Protein AF-E6RFH8-F1 (afdb_monomer)

Nearest PDB structures (foldseek):
  2ev0-assembly1_B  TM=2.577E-01  e=4.895E+00  Bacillus subtilis

Solvent-accessible surface area (backbone atoms only — not comparable to full-atom values): 25831 Å² total; per-residue (Å²): 107,70,68,60,54,53,52,48,50,50,58,70,45,50,60,60,48,59,36,64,75,34,71,70,50,26,72,50,30,43,78,55,50,67,61,42,53,61,53,52,52,52,47,51,52,51,47,58,55,35,62,78,73,41,59,72,71,59,35,52,50,53,52,52,50,48,49,50,53,54,48,52,60,57,67,41,35,44,102,75,54,42,75,59,79,76,85,80,82,84,78,90,82,88,81,90,85,83,87,85,91,84,84,89,87,88,85,90,82,88,87,77,92,77,85,94,62,81,84,75,60,94,79,62,68,77,49,86,72,50,86,68,58,63,64,53,41,48,73,60,68,46,45,71,41,15,46,40,18,46,32,56,50,38,59,72,45,55,60,68,59,28,54,52,53,49,54,53,58,55,68,52,78,54,68,66,57,50,55,53,46,28,56,55,21,26,51,52,19,42,75,74,72,42,67,89,64,80,90,77,80,89,86,86,85,84,80,94,67,87,78,80,68,67,63,59,68,69,60,49,52,52,48,51,54,52,39,59,74,69,65,55,57,70,73,59,52,52,55,53,50,49,42,46,72,57,40,89,44,74,70,41,45,54,50,38,50,53,54,35,52,77,69,72,42,88,58,95,90,63,82,82,90,79,84,81,84,88,75,79,78,65,47,73,68,37,68,68,87,77,82,35,29,9,52,23,61,69,51,73,66,53,50,50,48,46,51,51,23,35,56,76,69,67,54,56,67,70,57,51,53,51,47,57,62,57,55,74,42,44,32,24,64,66,52,38,66,73,47,48,50,56,49,25,60,77,33,77,37,86,79,73,78,87,69,64,43,27,40,70,70,61,46,60,43,72,60,54,60,65,42,36,64,51,34,18,68,50,47,73,47,54,72,60,55,28,47,49,50,53,55,57,26,39,59,37,98,41,70,63,59,16,49,52,49,52,50,42,29,58,74,75,24,64,53,73,71,56,50,55,56,48,57,74,70,43,78,82,85,122

Secondary structure (DSSP, 8-state):
-HHHHHHHHHHHHHHHHHHHH-HHHHHHHHHHHHHHHHHHHHHHHHHHHHHHHS-HHHHHHHHHHHHHHHHHHHHTB-TTSSB--------------------------PPP---------TTPPPPSSSS-HHHHHHHHT--HHHHHHHHHHHTTS-HHHHHHHHHHHHT---HHHHHHHHHHHHHHHHHTT--SS-SS----------------HHHHHHHHHHHHHTT--HHHHHHHHHHHH---SHHHHHHHHHHHHHTT---TT-----S--------TT-B-SSS-BS-B---HHHHHHHHHHHHHTT--HHHHHHHHHHHTS-B-HHHIIIIIHHHHHHTT----S-----TTTT--HHHHHHHHHHHHHHHT--HHHHHHHHHHHHTSSSHHHHHHHHHHHHHH---HHHHHHHHHHS----

Structure (mmCIF, N/CA/C/O backbone):
data_AF-E6RFH8-F1
#
_entry.id   AF-E6RFH8-F1
#
loop_
_atom_site.group_PDB
_atom_site.id
_atom_site.type_symbol
_atom_site.label_atom_id
_atom_site.label_alt_id
_atom_site.label_comp_id
_atom_site.label_asym_id
_atom_site.label_entity_id
_atom_site.label_seq_id
_atom_site.pdbx_PDB_ins_code
_atom_site.Cartn_x
_atom_site.Cartn_y
_atom_site.Cartn_z
_atom_site.occupancy
_atom_site.B_iso_or_equiv
_atom_site.auth_seq_id
_atom_site.auth_comp_id
_atom_site.auth_asym_id
_atom_site.auth_atom_id
_atom_site.pdbx_PDB_model_num
ATOM 1 N N . MET A 1 1 ? 27.970 20.946 -37.707 1.00 59.06 1 MET A N 1
ATOM 2 C CA . MET A 1 1 ? 27.047 22.098 -37.608 1.00 59.06 1 MET A CA 1
ATOM 3 C C . MET A 1 1 ? 25.709 21.822 -38.274 1.00 59.06 1 MET A C 1
ATOM 5 O O . MET A 1 1 ? 24.703 21.858 -37.583 1.00 59.06 1 MET A O 1
ATOM 9 N N . GLU A 1 2 ? 25.688 21.502 -39.570 1.00 66.44 2 GLU A N 1
ATOM 10 C CA . GLU A 1 2 ? 24.451 21.332 -40.358 1.00 66.44 2 GLU A CA 1
ATOM 11 C C . GLU A 1 2 ? 23.506 20.257 -39.794 1.00 66.44 2 GLU A C 1
ATOM 13 O O . GLU A 1 2 ? 22.308 20.488 -39.659 1.00 66.44 2 GLU A O 1
ATOM 18 N N . ILE A 1 3 ? 24.047 19.113 -39.359 1.00 75.00 3 ILE A N 1
ATOM 19 C CA . ILE A 1 3 ? 23.256 18.024 -38.759 1.00 75.00 3 ILE A CA 1
ATOM 20 C C . ILE A 1 3 ? 22.611 18.464 -37.434 1.00 75.00 3 ILE A C 1
ATOM 22 O O . ILE A 1 3 ? 21.444 18.171 -37.186 1.00 75.00 3 ILE A O 1
ATOM 26 N N . SER A 1 4 ? 23.342 19.201 -36.593 1.00 70.38 4 SER A N 1
ATOM 27 C CA . SER A 1 4 ? 22.833 19.700 -35.309 1.00 70.38 4 SER A CA 1
ATOM 28 C C . SER A 1 4 ? 21.719 20.731 -35.500 1.00 70.38 4 SER A C 1
ATOM 30 O O . SER A 1 4 ? 20.743 20.706 -34.758 1.00 70.38 4 SER A O 1
ATOM 32 N N . MET A 1 5 ? 21.840 21.585 -36.521 1.00 73.88 5 MET A N 1
ATOM 33 C CA . MET A 1 5 ? 20.818 22.561 -36.913 1.00 73.88 5 MET A CA 1
ATOM 34 C C . MET A 1 5 ? 19.525 21.863 -37.353 1.00 73.88 5 MET A C 1
ATOM 36 O O . MET A 1 5 ? 18.441 22.183 -36.870 1.00 73.88 5 MET A O 1
ATOM 40 N N . ILE A 1 6 ? 19.639 20.851 -38.218 1.00 80.00 6 ILE A N 1
ATOM 41 C CA . ILE A 1 6 ? 18.483 20.087 -38.706 1.00 80.00 6 ILE A CA 1
ATOM 42 C C . ILE A 1 6 ? 17.813 19.325 -37.557 1.00 80.00 6 ILE A C 1
ATOM 44 O O . ILE A 1 6 ? 16.592 19.367 -37.426 1.00 80.00 6 ILE A O 1
ATOM 48 N N . LEU A 1 7 ? 18.587 18.667 -36.689 1.00 79.62 7 LEU A N 1
ATOM 49 C CA . LEU A 1 7 ? 18.043 17.925 -35.547 1.00 79.62 7 LEU A CA 1
ATOM 50 C C . LEU A 1 7 ? 17.334 18.840 -34.540 1.00 79.62 7 LEU A C 1
ATOM 52 O O . LEU A 1 7 ? 16.242 18.504 -34.081 1.00 79.62 7 LEU A O 1
ATOM 56 N N . ALA A 1 8 ? 17.926 19.993 -34.222 1.00 79.25 8 ALA A N 1
ATOM 57 C CA . ALA A 1 8 ? 17.328 20.979 -33.327 1.00 79.25 8 ALA A CA 1
ATOM 58 C C . ALA A 1 8 ? 16.027 21.548 -33.908 1.00 79.25 8 ALA A C 1
ATOM 60 O O . ALA A 1 8 ? 15.010 21.591 -33.218 1.00 79.25 8 ALA A O 1
ATOM 61 N N . LEU A 1 9 ? 16.027 21.894 -35.199 1.00 82.06 9 LEU A N 1
ATOM 62 C CA . LEU A 1 9 ? 14.837 22.384 -35.885 1.00 82.06 9 LEU A CA 1
ATOM 63 C C . LEU A 1 9 ? 13.723 21.334 -35.902 1.00 82.06 9 LEU A C 1
ATOM 65 O O . LEU A 1 9 ? 12.584 21.663 -35.589 1.00 82.06 9 LEU A O 1
ATOM 69 N N . VAL A 1 10 ? 14.038 20.074 -36.222 1.00 85.75 10 VAL A N 1
ATOM 70 C CA . VAL A 1 10 ? 13.059 18.974 -36.207 1.00 85.75 10 VAL A CA 1
ATOM 71 C C . VAL A 1 10 ? 12.468 18.792 -34.810 1.00 85.75 10 VAL A C 1
ATOM 73 O O . VAL A 1 10 ? 11.257 18.622 -34.685 1.00 85.75 10 VAL A O 1
ATOM 76 N N . PHE A 1 11 ? 13.286 18.871 -33.761 1.00 84.25 11 PHE A N 1
ATOM 77 C CA . PHE A 1 11 ? 12.816 18.761 -32.382 1.00 84.25 11 PHE A CA 1
ATOM 78 C C . PHE A 1 11 ? 11.888 19.922 -31.988 1.00 84.25 11 PHE A C 1
ATOM 80 O O . PHE A 1 11 ? 10.798 19.688 -31.460 1.00 84.25 11 PHE A O 1
ATOM 87 N N . ASP A 1 12 ? 12.276 21.157 -32.317 1.00 85.75 12 ASP A N 1
ATOM 88 C CA . ASP A 1 12 ? 11.492 22.365 -32.041 1.00 85.75 12 ASP A CA 1
ATOM 89 C C . ASP A 1 12 ? 10.179 22.417 -32.861 1.00 85.75 12 ASP A C 1
ATOM 91 O O . ASP A 1 12 ? 9.194 23.008 -32.417 1.00 85.75 12 ASP A O 1
ATOM 95 N N . LEU A 1 13 ? 10.124 21.773 -34.038 1.00 85.25 13 LEU A N 1
ATOM 96 C CA . LEU A 1 13 ? 8.927 21.709 -34.893 1.00 85.25 13 LEU A CA 1
ATOM 97 C C . LEU A 1 13 ? 7.985 20.546 -34.552 1.00 85.25 13 LEU A C 1
ATOM 99 O O . LEU A 1 13 ? 6.765 20.683 -34.671 1.00 85.25 13 LEU A O 1
ATOM 103 N N . ALA A 1 14 ? 8.530 19.386 -34.176 1.00 84.94 14 ALA A N 1
ATOM 104 C CA . ALA A 1 14 ? 7.759 18.149 -34.045 1.00 84.94 14 ALA A CA 1
ATOM 105 C C . ALA A 1 14 ? 6.663 18.268 -32.982 1.00 84.94 14 ALA A C 1
ATOM 107 O O . ALA A 1 14 ? 5.520 17.869 -33.206 1.00 84.94 14 ALA A O 1
ATOM 108 N N . ILE A 1 15 ? 7.003 18.864 -31.842 1.00 79.62 15 ILE A N 1
ATOM 109 C CA . ILE A 1 15 ? 6.099 19.025 -30.708 1.00 79.62 15 ILE A CA 1
ATOM 110 C C . ILE A 1 15 ? 4.898 19.930 -31.061 1.00 79.62 15 ILE A C 1
ATOM 112 O O . ILE A 1 15 ? 3.762 19.469 -30.952 1.00 79.62 15 ILE A O 1
ATOM 116 N N . PRO A 1 16 ? 5.064 21.180 -31.535 1.00 79.62 16 PRO A N 1
ATOM 117 C CA . PRO A 1 16 ? 3.921 22.025 -31.887 1.00 79.62 16 PRO A CA 1
ATOM 118 C C . PRO A 1 16 ? 3.113 21.490 -33.080 1.00 79.62 16 PRO A C 1
ATOM 120 O O . PRO A 1 16 ? 1.892 21.658 -33.095 1.00 79.62 16 PRO A O 1
ATOM 123 N N . LEU A 1 17 ? 3.740 20.807 -34.048 1.00 81.75 17 LEU A N 1
ATOM 124 C CA . LEU A 1 17 ? 3.026 20.206 -35.183 1.00 81.75 17 LEU A CA 1
ATOM 125 C C . LEU A 1 17 ? 2.101 19.059 -34.765 1.00 81.75 17 LEU A C 1
ATOM 127 O O . LEU A 1 17 ? 0.967 18.996 -35.242 1.00 81.75 17 LEU A O 1
ATOM 131 N N . GLN A 1 18 ? 2.531 18.202 -33.832 1.00 83.31 18 GLN A N 1
ATOM 132 C CA . GLN A 1 18 ? 1.675 17.151 -33.265 1.00 83.31 18 GLN A CA 1
ATOM 133 C C . GLN A 1 18 ? 0.406 17.736 -32.629 1.00 83.31 18 GLN A C 1
ATOM 135 O O . GLN A 1 18 ? -0.680 17.180 -32.776 1.00 83.31 18 GLN A O 1
ATOM 140 N N . TYR A 1 19 ? 0.525 18.893 -31.975 1.00 78.94 19 TYR A N 1
ATOM 141 C CA . TYR A 1 19 ? -0.594 19.570 -31.317 1.00 78.94 19 TYR A CA 1
ATOM 142 C C . TYR A 1 19 ? -1.457 20.393 -32.279 1.00 78.94 19 TYR A C 1
ATOM 144 O O . TYR A 1 19 ? -2.613 20.661 -31.963 1.00 78.94 19 TYR A O 1
ATOM 152 N N . HIS A 1 20 ? -0.931 20.794 -33.440 1.00 78.44 20 HIS A N 1
ATOM 153 C CA . HIS A 1 20 ? -1.712 21.478 -34.472 1.00 78.44 20 HIS A CA 1
ATOM 154 C C . HIS A 1 20 ? -2.588 20.513 -35.282 1.00 78.44 20 HIS A C 1
ATOM 156 O O . HIS A 1 20 ? -3.671 20.902 -35.718 1.00 78.44 20 HIS A O 1
ATOM 162 N N . ASN A 1 21 ? -2.128 19.273 -35.478 1.00 82.06 21 ASN A N 1
ATOM 163 C CA . ASN A 1 21 ? -2.821 18.265 -36.285 1.00 82.06 21 ASN A CA 1
ATOM 164 C C . ASN A 1 21 ? -4.024 17.618 -35.564 1.00 82.06 21 ASN A C 1
ATOM 166 O O . ASN A 1 21 ? -4.922 17.087 -36.208 1.00 82.06 21 ASN A O 1
ATOM 170 N N . ASP A 1 22 ? -4.069 17.678 -34.231 1.00 80.69 22 ASP A N 1
ATOM 171 C CA . ASP A 1 22 ? -5.184 17.175 -33.421 1.00 80.69 22 ASP A CA 1
ATOM 172 C C . ASP A 1 22 ? -6.113 18.335 -33.005 1.00 80.69 22 ASP A C 1
ATOM 174 O O . ASP A 1 22 ? -5.733 19.194 -32.206 1.00 80.69 22 ASP A O 1
ATOM 178 N N . GLU A 1 23 ? -7.352 18.362 -33.516 1.00 76.44 23 GLU A N 1
ATOM 179 C CA . GLU A 1 23 ? -8.345 19.413 -33.221 1.00 76.44 23 GLU A CA 1
ATOM 180 C C . GLU A 1 23 ? -8.639 19.587 -31.723 1.00 76.44 23 GLU A C 1
ATOM 182 O O . GLU A 1 23 ? -8.906 20.705 -31.259 1.00 76.44 23 GLU A O 1
ATOM 187 N N . TYR A 1 24 ? -8.595 18.502 -30.948 1.00 77.88 24 TYR A N 1
ATOM 188 C CA . TYR A 1 24 ? -8.834 18.540 -29.510 1.00 77.88 24 TYR A CA 1
ATOM 189 C C . TYR A 1 24 ? -7.650 19.180 -28.775 1.00 77.88 24 TYR A C 1
ATOM 191 O O . TYR A 1 24 ? -7.844 20.047 -27.913 1.00 77.88 24 TYR A O 1
ATOM 199 N N . LEU A 1 25 ? -6.419 18.802 -29.133 1.00 73.56 25 LEU A N 1
ATOM 200 C CA . LEU A 1 25 ? -5.203 19.359 -28.533 1.00 73.56 25 LEU A CA 1
ATOM 201 C C . LEU A 1 25 ? -4.948 20.803 -28.967 1.00 73.56 25 LEU A C 1
ATOM 203 O O . LEU A 1 25 ? -4.563 21.615 -28.117 1.00 73.56 25 LEU A O 1
ATOM 207 N N . LYS A 1 26 ? -5.251 21.134 -30.227 1.00 77.56 26 LYS A N 1
ATOM 208 C CA . LYS A 1 26 ? -5.187 22.485 -30.790 1.00 77.56 26 LYS A CA 1
ATOM 209 C C . LYS A 1 26 ? -6.070 23.443 -30.005 1.00 77.56 26 LYS A C 1
ATOM 211 O O . LYS A 1 26 ? -5.562 24.412 -29.457 1.00 77.56 26 LYS A O 1
ATOM 216 N N . ARG A 1 27 ? -7.359 23.123 -29.811 1.00 77.19 27 ARG A N 1
ATOM 217 C CA . ARG A 1 27 ? -8.275 23.962 -29.004 1.00 77.19 27 ARG A CA 1
ATOM 218 C C . ARG A 1 27 ? -7.806 24.143 -27.561 1.00 77.19 27 ARG A C 1
ATOM 220 O O . ARG A 1 27 ? -8.054 25.177 -26.946 1.00 77.19 27 ARG A O 1
ATOM 227 N N . LYS A 1 28 ? -7.143 23.134 -26.997 1.00 80.19 28 LYS A N 1
ATOM 228 C CA . LYS A 1 28 ? -6.666 23.145 -25.610 1.00 80.19 28 LYS A CA 1
ATOM 229 C C . LYS A 1 28 ? -5.372 23.947 -25.424 1.00 80.19 28 LYS A C 1
ATOM 231 O O . LYS A 1 28 ? -5.176 24.538 -24.363 1.00 80.19 28 LYS A O 1
ATOM 236 N N . HIS A 1 29 ? -4.517 23.990 -26.445 1.00 81.44 29 HIS A N 1
ATOM 237 C CA . HIS A 1 29 ? -3.210 24.658 -26.430 1.00 81.44 29 HIS A CA 1
ATOM 238 C C . HIS A 1 29 ? -3.132 25.854 -27.388 1.00 81.44 29 HIS A C 1
ATOM 240 O O . HIS A 1 29 ? -2.040 26.348 -27.642 1.00 81.44 29 HIS A O 1
ATOM 246 N N . ASP A 1 30 ? -4.265 26.368 -27.865 1.00 81.19 30 ASP A N 1
ATOM 247 C CA . ASP A 1 30 ? -4.344 27.391 -28.917 1.00 81.19 30 ASP A CA 1
ATOM 248 C C . ASP A 1 30 ? -3.533 28.646 -28.563 1.00 81.19 30 ASP A C 1
ATOM 250 O O . ASP A 1 30 ? -2.567 29.004 -29.230 1.00 81.19 30 ASP A O 1
ATOM 254 N N . LYS A 1 31 ? -3.783 29.195 -27.367 1.00 79.19 31 LYS A N 1
ATOM 255 C CA . LYS A 1 31 ? -3.018 30.326 -26.812 1.00 79.19 31 LYS A CA 1
ATOM 256 C C . LYS A 1 31 ? -1.537 30.016 -26.592 1.00 79.19 31 LYS A C 1
ATOM 258 O O . LYS A 1 31 ? -0.726 30.930 -26.461 1.00 79.19 31 LYS A O 1
ATOM 263 N N . HIS A 1 32 ? -1.173 28.747 -26.424 1.00 81.38 32 HIS A N 1
ATOM 264 C CA . HIS A 1 32 ? 0.224 28.358 -26.262 1.00 81.38 32 HIS A CA 1
ATOM 265 C C . HIS A 1 32 ? 0.935 28.315 -27.612 1.00 81.38 32 HIS A C 1
ATOM 267 O O . HIS A 1 32 ? 2.019 28.880 -27.724 1.00 81.38 32 HIS A O 1
ATOM 273 N N . LEU A 1 33 ? 0.286 27.730 -28.621 1.00 83.38 33 LEU A N 1
ATOM 274 C CA . LEU A 1 33 ? 0.755 27.680 -30.001 1.00 83.38 33 LEU A CA 1
ATOM 275 C C . LEU A 1 33 ? 0.900 29.092 -30.585 1.00 83.38 33 LEU A C 1
ATOM 277 O O . LEU A 1 33 ? 1.965 29.410 -31.109 1.00 83.38 33 LEU A O 1
ATOM 281 N N . GLU A 1 34 ? -0.090 29.971 -30.398 1.00 85.19 34 GLU A N 1
ATOM 282 C CA . GLU A 1 34 ? -0.034 31.382 -30.831 1.00 85.19 34 GLU A CA 1
ATOM 283 C C . GLU A 1 34 ? 1.191 32.129 -30.285 1.00 85.19 34 GLU A C 1
ATOM 285 O O . GLU A 1 34 ? 1.788 32.945 -30.979 1.00 85.19 34 GLU A O 1
ATOM 290 N N . ASN A 1 35 ? 1.604 31.831 -29.050 1.00 85.00 35 ASN A N 1
ATOM 291 C CA . ASN A 1 35 ? 2.773 32.457 -28.428 1.00 85.00 35 ASN A CA 1
ATOM 292 C C . ASN A 1 35 ? 4.097 31.755 -28.762 1.00 85.00 35 ASN A C 1
ATOM 294 O O . ASN A 1 35 ? 5.164 32.338 -28.559 1.00 85.00 35 ASN A O 1
ATOM 298 N N . TYR A 1 36 ? 4.044 30.496 -29.196 1.00 86.88 36 TYR A N 1
ATOM 299 C CA . TYR A 1 36 ? 5.218 29.681 -29.490 1.00 86.88 36 TYR A CA 1
ATOM 300 C C . TYR A 1 36 ? 5.747 29.956 -30.902 1.00 86.88 36 TYR A C 1
ATOM 302 O O . TYR A 1 36 ? 6.944 30.191 -31.061 1.00 86.88 36 TYR A O 1
ATOM 310 N N . TRP A 1 37 ? 4.865 30.020 -31.908 1.00 86.19 37 TRP A N 1
ATOM 311 C CA . TRP A 1 37 ? 5.253 30.230 -33.309 1.00 86.19 37 TRP A CA 1
ATOM 312 C C . TRP A 1 37 ? 6.104 31.487 -33.543 1.00 86.19 37 TRP A C 1
ATOM 314 O O . TRP A 1 37 ? 7.167 31.360 -34.153 1.00 86.19 37 TRP A O 1
ATOM 324 N N . PRO A 1 38 ? 5.745 32.676 -33.016 1.00 89.38 38 PRO A N 1
ATOM 325 C CA . PRO A 1 38 ? 6.561 33.871 -33.214 1.00 89.38 38 PRO A CA 1
ATOM 326 C C . PRO A 1 38 ? 7.962 33.734 -32.608 1.00 89.38 38 PRO A C 1
ATOM 328 O O . PRO A 1 38 ? 8.935 34.220 -33.174 1.00 89.38 38 PRO A O 1
ATOM 331 N N . LYS A 1 39 ? 8.091 33.042 -31.470 1.00 88.38 39 LYS A N 1
ATOM 332 C CA . LYS A 1 39 ? 9.378 32.856 -30.783 1.00 88.38 39 LYS A CA 1
ATOM 333 C C . LYS A 1 39 ? 10.269 31.849 -31.490 1.00 88.38 39 LYS A C 1
ATOM 335 O O . LYS A 1 39 ? 11.475 32.063 -31.558 1.00 88.38 39 LYS A O 1
ATOM 340 N N . LEU A 1 40 ? 9.676 30.790 -32.037 1.00 89.06 40 LEU A N 1
ATOM 341 C CA . LEU A 1 40 ? 10.381 29.846 -32.892 1.00 89.06 40 LEU A CA 1
ATOM 342 C C . LEU A 1 40 ? 10.933 30.554 -34.136 1.00 89.06 40 LEU A C 1
ATOM 344 O O . LEU A 1 40 ? 12.125 30.450 -34.403 1.00 89.06 40 LEU A O 1
ATOM 348 N N . VAL A 1 41 ? 10.096 31.325 -34.842 1.00 89.88 41 VAL A N 1
ATOM 349 C CA . VAL A 1 41 ? 10.502 32.072 -36.046 1.00 89.88 41 VAL A CA 1
ATOM 350 C C . VAL A 1 41 ? 11.609 33.076 -35.725 1.00 89.88 41 VAL A C 1
ATOM 352 O O . VAL A 1 41 ? 12.636 33.082 -36.399 1.00 89.88 41 VAL A O 1
ATOM 355 N N . MET A 1 42 ? 11.456 33.868 -34.659 1.00 90.62 42 MET A N 1
ATOM 356 C CA . MET A 1 42 ? 12.503 34.796 -34.216 1.00 90.62 42 MET A CA 1
ATOM 357 C C . MET A 1 42 ? 13.802 34.069 -33.848 1.00 90.62 42 MET A C 1
ATOM 359 O O . MET A 1 42 ? 14.881 34.524 -34.216 1.00 90.62 42 MET A O 1
ATOM 363 N N . GLY A 1 43 ? 13.714 32.918 -33.175 1.00 87.81 43 GLY A N 1
ATOM 364 C CA . GLY A 1 43 ? 14.872 32.080 -32.866 1.00 87.81 43 GLY A CA 1
ATOM 365 C C . GLY A 1 43 ? 15.578 31.558 -34.120 1.00 87.81 43 GLY A C 1
ATOM 366 O O . GLY A 1 43 ? 16.801 31.594 -34.175 1.00 87.81 43 GLY A O 1
ATOM 367 N N . CYS A 1 44 ? 14.828 31.132 -35.141 1.00 88.44 44 CYS A N 1
ATOM 368 C CA . CYS A 1 44 ? 15.385 30.704 -36.429 1.00 88.44 44 CYS A CA 1
ATOM 369 C C . CYS A 1 44 ? 16.048 31.858 -37.197 1.00 88.44 44 CYS A C 1
ATOM 371 O O . CYS A 1 44 ? 17.069 31.648 -37.843 1.00 88.44 44 CYS A O 1
ATOM 373 N N . LEU A 1 45 ? 15.508 33.079 -37.121 1.00 90.50 45 LEU A N 1
ATOM 374 C CA . LEU A 1 45 ? 16.135 34.255 -37.736 1.00 90.50 45 LEU A CA 1
ATOM 375 C C . LEU A 1 45 ? 17.463 34.604 -37.056 1.00 90.50 45 LEU A C 1
ATOM 377 O O . LEU A 1 45 ? 18.457 34.842 -37.738 1.00 90.50 45 LEU A O 1
ATOM 381 N N . ILE A 1 46 ? 17.495 34.589 -35.719 1.00 88.81 46 ILE A N 1
ATOM 382 C CA . ILE A 1 46 ? 18.725 34.809 -34.943 1.00 88.81 46 ILE A CA 1
ATOM 383 C C . ILE A 1 46 ? 19.761 33.733 -35.274 1.00 88.81 46 ILE A C 1
ATOM 385 O O . ILE A 1 46 ? 20.928 34.051 -35.466 1.00 88.81 46 ILE A O 1
ATOM 389 N N . GLU A 1 47 ? 19.335 32.476 -35.380 1.00 87.12 47 GLU A N 1
ATOM 390 C CA . GLU A 1 47 ? 20.184 31.354 -35.781 1.00 87.12 47 GLU A CA 1
ATOM 391 C C . GLU A 1 47 ? 20.743 31.537 -37.199 1.00 87.12 47 GLU A C 1
ATOM 393 O O . GLU A 1 47 ? 21.946 31.393 -37.397 1.00 87.12 47 GLU A O 1
ATOM 398 N N . GLY A 1 48 ? 19.913 31.947 -38.162 1.00 87.12 48 GLY A N 1
ATOM 399 C CA . GLY A 1 48 ? 20.352 32.236 -39.528 1.00 87.12 48 GLY A CA 1
ATOM 400 C C . GLY A 1 48 ? 21.396 33.353 -39.595 1.00 87.12 48 GLY A C 1
ATOM 401 O O . GLY A 1 48 ? 22.392 33.216 -40.294 1.00 87.12 48 GLY A O 1
ATOM 402 N N . VAL A 1 49 ? 21.223 34.429 -38.822 1.00 90.38 49 VAL A N 1
ATOM 403 C CA . VAL A 1 49 ? 22.217 35.514 -38.726 1.00 90.38 49 VAL A CA 1
ATOM 404 C C . VAL A 1 49 ? 23.489 35.040 -38.009 1.00 90.38 49 VAL A C 1
ATOM 406 O O . VAL A 1 49 ? 24.600 35.330 -38.451 1.00 90.38 49 VAL A O 1
ATOM 409 N N . ALA A 1 50 ? 23.346 34.271 -36.928 1.00 87.56 50 ALA A N 1
ATOM 410 C CA . ALA A 1 50 ? 24.458 33.729 -36.152 1.00 87.56 50 ALA A CA 1
ATOM 411 C C . ALA A 1 50 ? 25.315 32.734 -36.948 1.00 87.56 50 ALA A C 1
ATOM 413 O O . ALA A 1 50 ? 26.522 32.675 -36.729 1.00 87.56 50 ALA A O 1
ATOM 414 N N . PHE A 1 51 ? 24.719 31.992 -37.885 1.00 87.50 51 PHE A N 1
ATOM 415 C CA . PHE A 1 51 ? 25.427 31.056 -38.759 1.00 87.50 51 PHE A CA 1
ATOM 416 C C . PHE A 1 51 ? 26.522 31.738 -39.592 1.00 87.50 51 PHE A C 1
ATOM 418 O O . PHE A 1 51 ? 27.591 31.168 -39.781 1.00 87.50 51 PHE A O 1
ATOM 425 N N . PHE A 1 52 ? 26.284 32.973 -40.049 1.00 88.81 52 PHE A N 1
ATOM 426 C CA . PHE A 1 52 ? 27.259 33.726 -40.846 1.00 88.81 52 PHE A CA 1
ATOM 427 C C . PHE A 1 52 ? 28.273 34.508 -40.004 1.00 88.81 52 PHE A C 1
ATOM 429 O O . PHE A 1 52 ? 29.344 34.844 -40.503 1.00 88.81 52 PHE A O 1
ATOM 436 N N . LEU A 1 53 ? 27.939 34.831 -38.750 1.00 89.44 53 LEU A N 1
ATOM 437 C CA . LEU A 1 53 ? 28.732 35.740 -37.916 1.00 89.44 53 LEU A CA 1
ATOM 438 C C . LEU A 1 53 ? 29.576 35.038 -36.845 1.00 89.44 53 LEU A C 1
ATOM 440 O O . LEU A 1 53 ? 30.513 35.645 -36.328 1.00 89.44 53 LEU A O 1
ATOM 444 N N . LEU A 1 54 ? 29.245 33.799 -36.466 1.00 89.62 54 LEU A N 1
ATOM 445 C CA . LEU A 1 54 ? 29.862 33.119 -35.325 1.00 89.62 54 LEU A CA 1
ATOM 446 C C . LEU A 1 54 ? 30.725 31.926 -35.741 1.00 89.62 54 LEU A C 1
ATOM 448 O O . LEU A 1 54 ? 30.438 31.215 -36.700 1.00 89.62 54 LEU A O 1
ATOM 452 N N . HIS A 1 55 ? 31.762 31.661 -34.942 1.00 88.62 55 HIS A N 1
ATOM 453 C CA . HIS A 1 55 ? 32.561 30.443 -35.057 1.00 88.62 55 HIS A CA 1
ATOM 454 C C . HIS A 1 55 ? 31.685 29.192 -34.818 1.00 88.62 55 HIS A C 1
ATOM 456 O O . HIS A 1 55 ? 30.790 29.242 -33.965 1.00 88.62 55 HIS A O 1
ATOM 462 N N . PRO A 1 56 ? 31.954 28.056 -35.489 1.00 81.50 56 PRO A N 1
ATOM 463 C CA . PRO A 1 56 ? 31.123 26.852 -35.429 1.00 81.50 56 PRO A CA 1
ATOM 464 C C . PRO A 1 56 ? 30.714 26.344 -34.038 1.00 81.50 56 PRO A C 1
ATOM 466 O O . PRO A 1 56 ? 29.585 25.881 -33.829 1.00 81.50 56 PRO A O 1
ATOM 469 N N . ASP A 1 57 ? 31.613 26.455 -33.064 1.00 80.31 57 ASP A N 1
ATOM 470 C CA . ASP A 1 57 ? 31.359 26.015 -31.688 1.00 80.31 57 ASP A CA 1
ATOM 471 C C . ASP A 1 57 ? 30.396 26.954 -30.953 1.00 80.31 57 ASP A C 1
ATOM 473 O O . ASP A 1 57 ? 29.507 26.513 -30.221 1.00 80.31 57 ASP A O 1
ATOM 477 N N . LEU A 1 58 ? 30.525 28.261 -31.197 1.00 83.38 58 LEU A N 1
ATOM 478 C CA . LEU A 1 58 ? 29.657 29.278 -30.611 1.00 83.38 58 LEU A CA 1
ATOM 479 C C . LEU A 1 58 ? 28.272 29.262 -31.269 1.00 83.38 58 LEU A C 1
ATOM 481 O O . LEU A 1 58 ? 27.265 29.416 -30.581 1.00 83.38 58 LEU A O 1
ATOM 485 N N . PHE A 1 59 ? 28.208 28.985 -32.573 1.00 84.62 59 PHE A N 1
ATOM 486 C CA . PHE A 1 59 ? 26.952 28.730 -33.274 1.00 84.62 59 PHE A CA 1
ATOM 487 C C . PHE A 1 59 ? 26.199 27.543 -32.659 1.00 84.62 59 PHE A C 1
ATOM 489 O O . PHE A 1 59 ? 25.024 27.662 -32.316 1.00 84.62 59 PHE A O 1
ATOM 496 N N . THR A 1 60 ? 26.885 26.422 -32.421 1.00 85.31 60 THR A N 1
ATOM 497 C CA . THR A 1 60 ? 26.272 25.236 -31.797 1.00 85.31 60 THR A CA 1
ATOM 498 C C . TH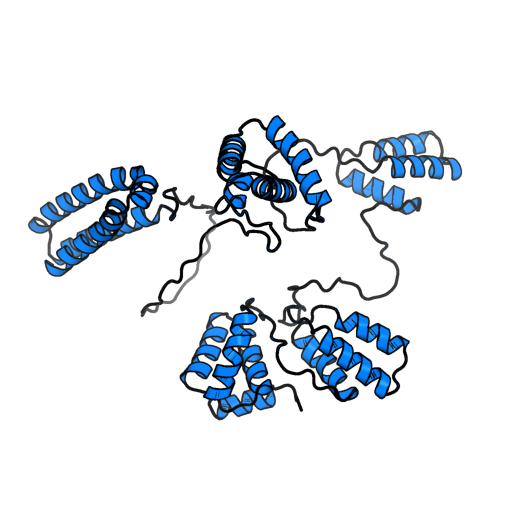R A 1 60 ? 25.707 25.553 -30.408 1.00 85.31 60 THR A C 1
ATOM 500 O O . THR A 1 60 ? 24.628 25.080 -30.052 1.00 85.31 60 THR A O 1
ATOM 503 N N . LEU A 1 61 ? 26.384 26.408 -29.634 1.00 85.44 61 LEU A N 1
ATOM 504 C CA . LEU A 1 61 ? 25.880 26.873 -28.342 1.00 85.44 61 LEU A CA 1
ATOM 505 C C . LEU A 1 61 ? 24.586 27.694 -28.482 1.00 85.44 61 LEU A C 1
ATOM 507 O O . LEU A 1 61 ? 23.658 27.498 -27.697 1.00 85.44 61 LEU A O 1
ATOM 511 N N . VAL A 1 62 ? 24.505 28.577 -29.482 1.00 86.25 62 VAL A N 1
ATOM 512 C CA . VAL A 1 62 ? 23.298 29.373 -29.771 1.00 86.25 62 VAL A CA 1
ATOM 513 C C . VAL A 1 62 ? 22.115 28.467 -30.122 1.00 86.25 62 VAL A C 1
ATOM 515 O O . VAL A 1 62 ? 21.028 28.654 -29.571 1.00 86.25 62 VAL A O 1
ATOM 518 N N . VAL A 1 63 ? 22.336 27.442 -30.953 1.00 86.56 63 VAL A N 1
ATOM 519 C CA . VAL A 1 63 ? 21.314 26.436 -31.295 1.00 86.56 63 VAL A CA 1
ATOM 520 C C . VAL A 1 63 ? 20.829 25.703 -30.039 1.00 86.56 63 VAL A C 1
ATOM 522 O O . VAL A 1 63 ? 19.630 25.664 -29.761 1.00 86.56 63 VAL A O 1
ATOM 525 N N . CYS A 1 64 ? 21.750 25.204 -29.209 1.00 87.19 64 CYS A N 1
ATOM 526 C CA . CYS A 1 64 ? 21.411 24.512 -27.961 1.00 87.19 64 CYS A CA 1
ATOM 527 C C . CYS A 1 64 ? 20.632 25.400 -26.978 1.00 87.19 64 CYS A C 1
ATOM 529 O O . CYS A 1 64 ? 19.695 24.933 -26.322 1.00 87.19 64 CYS A O 1
ATOM 531 N N . LEU A 1 65 ? 21.001 26.680 -26.865 1.00 87.94 65 LEU A N 1
ATOM 532 C CA . LEU A 1 65 ? 20.335 27.631 -25.979 1.00 87.94 65 LEU A CA 1
ATOM 533 C C . LEU A 1 65 ? 18.904 27.924 -26.449 1.00 87.94 65 LEU A C 1
ATOM 535 O O . LEU A 1 65 ? 17.981 27.906 -25.631 1.00 87.94 65 LEU A O 1
ATOM 539 N N . LYS A 1 66 ? 18.709 28.135 -27.757 1.00 89.38 66 LYS A N 1
ATOM 540 C CA . LYS A 1 66 ? 17.389 28.325 -28.377 1.00 89.38 66 LYS A CA 1
ATOM 541 C C . LYS A 1 66 ? 16.479 27.131 -28.094 1.00 89.38 66 LYS A C 1
ATOM 543 O O . LYS A 1 66 ? 15.404 27.314 -27.520 1.00 89.38 66 LYS A O 1
ATOM 548 N N . THR A 1 67 ? 16.921 25.920 -28.429 1.00 86.81 67 THR A N 1
ATOM 549 C CA . THR A 1 67 ? 16.134 24.693 -28.229 1.00 86.81 67 THR A CA 1
ATOM 550 C C . THR A 1 67 ? 15.819 24.469 -26.750 1.00 86.81 67 THR A C 1
ATOM 552 O O . THR A 1 67 ? 14.689 24.134 -26.393 1.00 86.81 67 THR A O 1
ATOM 555 N N . SER A 1 68 ? 16.765 24.751 -25.848 1.00 88.06 68 SER A N 1
ATOM 556 C CA . SER A 1 68 ? 16.527 24.670 -24.400 1.00 88.06 68 SER A CA 1
ATOM 557 C C . SER A 1 68 ? 15.470 25.672 -23.927 1.00 88.06 68 SER A C 1
ATOM 559 O O . SER A 1 68 ? 14.591 25.315 -23.142 1.00 88.06 68 SER A O 1
ATOM 561 N N . ALA A 1 69 ? 15.510 26.915 -24.415 1.00 87.81 69 ALA A N 1
ATOM 562 C CA . ALA A 1 69 ? 14.537 27.948 -24.064 1.00 87.81 69 ALA A CA 1
ATOM 563 C C . ALA A 1 69 ? 13.132 27.625 -24.597 1.00 87.81 69 ALA A C 1
ATOM 565 O O . ALA A 1 69 ? 12.146 27.779 -23.870 1.00 87.81 69 ALA A O 1
ATOM 566 N N . LEU A 1 70 ? 13.034 27.136 -25.836 1.00 86.19 70 LEU A N 1
ATOM 567 C CA . LEU A 1 70 ? 11.771 26.707 -26.437 1.00 86.19 70 LEU A CA 1
ATOM 568 C C . LEU A 1 70 ? 11.194 25.485 -25.715 1.00 86.19 70 LEU A C 1
ATOM 570 O O . LEU A 1 70 ? 10.005 25.472 -25.394 1.00 86.19 70 LEU A O 1
ATOM 574 N N . THR A 1 71 ? 12.039 24.517 -25.358 1.00 85.62 71 THR A N 1
ATOM 575 C CA . THR A 1 71 ? 11.645 23.345 -24.564 1.00 85.62 71 THR A CA 1
ATOM 576 C C . THR A 1 71 ? 11.165 23.753 -23.175 1.00 85.62 71 THR A C 1
ATOM 578 O O . THR A 1 71 ? 10.097 23.331 -22.740 1.00 85.62 71 THR A O 1
ATOM 581 N N . ALA A 1 72 ? 11.900 24.619 -22.475 1.00 85.38 72 ALA A N 1
ATOM 582 C CA . ALA A 1 72 ? 11.508 25.106 -21.154 1.00 85.38 72 ALA A CA 1
ATOM 583 C C . ALA A 1 72 ? 10.191 25.895 -21.204 1.00 85.38 72 ALA A C 1
ATOM 585 O O . ALA A 1 72 ? 9.333 25.738 -20.333 1.00 85.38 72 ALA A O 1
ATOM 586 N N . MET A 1 73 ? 9.995 26.714 -22.240 1.00 83.62 73 MET A N 1
ATOM 587 C CA . MET A 1 73 ? 8.735 27.417 -22.457 1.00 83.62 73 MET A CA 1
ATOM 588 C C . MET A 1 73 ? 7.587 26.444 -22.729 1.00 83.62 73 MET A C 1
ATOM 590 O O . MET A 1 73 ? 6.490 26.660 -22.210 1.00 83.62 73 MET A O 1
ATOM 594 N N . TRP A 1 74 ? 7.825 25.383 -23.495 1.00 83.06 74 TRP A N 1
ATOM 595 C CA . TRP A 1 74 ? 6.819 24.357 -23.747 1.00 83.06 74 TRP A CA 1
ATOM 596 C C . TRP A 1 74 ? 6.448 23.603 -22.462 1.00 83.06 74 TRP A C 1
ATOM 598 O O . TRP A 1 74 ? 5.282 23.531 -22.078 1.00 83.06 74 TRP A O 1
ATOM 608 N N . MET A 1 75 ? 7.458 23.162 -21.709 1.00 82.38 75 MET A N 1
ATOM 609 C CA . MET A 1 75 ? 7.306 22.452 -20.434 1.00 82.38 75 MET A CA 1
ATOM 610 C C . MET A 1 75 ? 6.756 23.327 -19.299 1.00 82.38 75 MET A C 1
ATOM 612 O O . MET A 1 75 ? 6.364 22.811 -18.256 1.00 82.38 75 MET A O 1
ATOM 616 N N . SER A 1 76 ? 6.690 24.651 -19.476 1.00 79.69 76 SER A N 1
ATOM 617 C CA . SER A 1 76 ? 6.102 25.567 -18.487 1.00 79.69 76 SER A CA 1
ATOM 618 C C . SER A 1 76 ? 4.577 25.445 -18.365 1.00 79.69 76 SER A C 1
ATOM 620 O O . SER A 1 76 ? 3.971 26.065 -17.480 1.00 79.69 76 SER A O 1
ATOM 622 N N . ARG A 1 77 ? 3.935 24.657 -19.238 1.00 75.00 77 ARG A N 1
ATOM 623 C CA . ARG A 1 77 ? 2.491 24.410 -19.227 1.00 75.00 77 ARG A CA 1
ATOM 624 C C . ARG A 1 77 ? 2.186 22.934 -18.994 1.00 75.00 77 ARG A C 1
ATOM 626 O O . ARG A 1 77 ? 2.861 22.049 -19.497 1.00 75.00 77 ARG A O 1
ATOM 633 N N . ASP A 1 78 ? 1.144 22.687 -18.211 1.00 71.88 78 ASP A N 1
ATOM 634 C CA . ASP A 1 78 ? 0.632 21.343 -17.937 1.00 71.88 78 ASP A CA 1
ATOM 635 C C . ASP A 1 78 ? -0.074 20.771 -19.185 1.00 71.88 78 ASP A C 1
ATOM 637 O O . ASP A 1 78 ? -0.496 21.529 -20.059 1.00 71.88 78 ASP A O 1
ATOM 641 N N . GLN A 1 79 ? -0.337 19.458 -19.222 1.00 65.38 79 GLN A N 1
ATOM 642 C CA . GLN A 1 79 ? -1.127 18.761 -20.258 1.00 65.38 79 GLN A CA 1
ATOM 643 C C . GLN A 1 79 ? -2.532 19.370 -20.457 1.00 65.38 79 GLN A C 1
ATOM 645 O O . GLN A 1 79 ? -3.247 19.067 -21.417 1.00 65.38 79 GLN A O 1
ATOM 650 N N . GLY A 1 80 ? -2.958 20.202 -19.501 1.00 62.50 80 GLY A N 1
ATOM 651 C CA . GLY A 1 80 ? -4.138 21.058 -19.501 1.00 62.50 80 GLY A CA 1
ATOM 652 C C . GLY A 1 80 ? -4.071 22.320 -20.378 1.00 62.50 80 GLY A C 1
ATOM 653 O O . GLY A 1 80 ? -5.110 22.952 -20.547 1.00 62.50 80 GLY A O 1
ATOM 654 N N . GLY A 1 81 ? -2.896 22.722 -20.874 1.00 59.19 81 GLY A N 1
ATOM 655 C CA . GLY A 1 81 ? -2.666 24.022 -21.517 1.00 59.19 81 GLY A CA 1
ATOM 656 C C . GLY A 1 81 ? -2.578 25.201 -20.535 1.00 59.19 81 GLY A C 1
ATOM 657 O O . GLY A 1 81 ? -2.589 26.365 -20.950 1.00 59.19 81 GLY A O 1
ATOM 658 N N . LEU A 1 82 ? -2.480 24.942 -19.225 1.00 65.88 82 LEU A N 1
ATOM 659 C CA . LEU A 1 82 ? -2.417 25.958 -18.164 1.00 65.88 82 LEU A CA 1
ATOM 660 C C . LEU A 1 82 ? -0.982 26.137 -17.645 1.00 65.88 82 LEU A C 1
ATOM 662 O O . LEU A 1 82 ? -0.246 25.155 -17.588 1.00 65.88 82 LEU A O 1
ATOM 666 N N . PRO A 1 83 ? -0.576 27.359 -17.249 1.00 67.25 83 PRO A N 1
ATOM 667 C CA . PRO A 1 83 ? 0.756 27.594 -16.700 1.00 67.25 83 PRO A CA 1
ATOM 668 C C . PRO A 1 83 ? 0.945 26.823 -15.388 1.00 67.25 83 PRO A C 1
ATOM 670 O O . PRO A 1 83 ? 0.104 26.905 -14.486 1.00 67.25 83 PRO A O 1
ATOM 673 N N . ILE A 1 84 ? 2.056 26.093 -15.277 1.00 69.19 84 ILE A N 1
ATOM 674 C CA . ILE A 1 84 ? 2.449 25.395 -14.052 1.00 69.19 84 ILE A CA 1
ATOM 675 C C . ILE A 1 84 ? 2.857 26.470 -13.040 1.00 69.19 84 ILE A C 1
ATOM 677 O O . ILE A 1 84 ? 3.881 27.135 -13.194 1.00 69.19 84 ILE A O 1
ATOM 681 N N . LYS A 1 85 ? 2.033 26.697 -12.010 1.00 51.72 85 LYS A N 1
ATOM 682 C CA . LYS A 1 85 ? 2.386 27.622 -10.925 1.00 51.72 85 LYS A CA 1
ATOM 683 C C . LYS A 1 85 ? 3.589 27.053 -10.178 1.00 51.72 85 LYS A C 1
ATOM 685 O O . LYS A 1 85 ? 3.460 26.045 -9.488 1.00 51.72 85 LYS A O 1
ATOM 690 N N . SER A 1 86 ? 4.742 27.707 -10.295 1.00 44.84 86 SER A N 1
ATOM 691 C CA . SER A 1 86 ? 5.896 27.383 -9.464 1.00 44.84 86 SER A CA 1
ATOM 692 C C . SER A 1 86 ? 5.598 27.799 -8.023 1.00 44.84 86 SER A C 1
ATOM 694 O O . SER A 1 86 ? 5.367 28.969 -7.715 1.00 44.84 86 SER A O 1
ATOM 696 N N . SER A 1 87 ? 5.566 26.833 -7.111 1.00 41.28 87 SER A N 1
ATOM 697 C CA . SER A 1 87 ? 5.559 27.099 -5.676 1.00 41.28 87 SER A CA 1
ATOM 698 C C . SER A 1 87 ? 6.960 27.556 -5.260 1.00 41.28 87 SER A C 1
ATOM 700 O O . SER A 1 87 ? 7.756 26.770 -4.749 1.00 41.28 87 SER A O 1
ATOM 702 N N . LYS A 1 88 ? 7.301 28.821 -5.523 1.00 37.38 88 LYS A N 1
ATOM 703 C CA . LYS A 1 88 ? 8.509 29.440 -4.965 1.00 37.38 88 LYS A CA 1
ATOM 704 C C . LYS A 1 88 ? 8.272 29.751 -3.486 1.00 37.38 88 LYS A C 1
ATOM 706 O O . LYS A 1 88 ? 7.722 30.790 -3.144 1.00 37.38 88 LYS A O 1
ATOM 711 N N . SER A 1 89 ? 8.723 28.847 -2.623 1.00 29.55 89 SER A N 1
ATOM 712 C CA . SER A 1 89 ? 9.172 29.172 -1.268 1.00 29.55 89 SER A CA 1
ATOM 713 C C . SER A 1 89 ? 10.698 29.109 -1.276 1.00 29.55 89 SER A C 1
ATOM 715 O O . SER A 1 89 ? 11.280 28.095 -0.906 1.00 29.55 89 SER A O 1
ATOM 717 N N . PHE A 1 90 ? 11.337 30.177 -1.749 1.00 32.81 90 PHE A N 1
ATOM 718 C CA . PHE A 1 90 ? 12.735 30.450 -1.431 1.00 32.81 90 PHE A CA 1
ATOM 719 C C . PHE A 1 90 ? 12.729 31.396 -0.235 1.00 32.81 90 PHE A C 1
ATOM 721 O O . PHE A 1 90 ? 12.228 32.515 -0.336 1.00 32.81 90 PHE A O 1
ATOM 728 N N . LYS A 1 91 ? 13.228 30.915 0.902 1.00 30.03 91 LYS A N 1
ATOM 729 C CA . LYS A 1 91 ? 13.670 31.765 1.998 1.00 30.03 91 LYS A CA 1
ATOM 730 C C . LYS A 1 91 ? 15.122 31.394 2.252 1.00 30.03 91 LYS A C 1
ATOM 732 O O . LYS A 1 91 ? 15.418 30.239 2.550 1.00 30.03 91 LYS A O 1
ATOM 737 N N . ASP A 1 92 ? 15.974 32.373 2.003 1.00 33.47 92 ASP A N 1
ATOM 738 C CA . ASP A 1 92 ? 17.414 32.340 2.179 1.00 33.47 92 ASP A CA 1
ATOM 739 C C . ASP A 1 92 ? 17.788 31.977 3.618 1.00 33.47 92 ASP A C 1
ATOM 741 O O . ASP A 1 92 ? 17.223 32.536 4.557 1.00 33.47 92 ASP A O 1
ATOM 745 N N . GLU A 1 93 ? 18.784 31.109 3.789 1.00 29.08 93 GLU A N 1
ATOM 746 C CA . GLU A 1 93 ? 19.907 31.443 4.660 1.00 29.08 93 GLU A CA 1
ATOM 747 C C . GLU A 1 93 ? 21.152 30.629 4.302 1.00 29.08 93 GLU A C 1
ATOM 749 O O . GLU A 1 93 ? 21.104 29.442 3.978 1.00 29.08 93 GLU A O 1
ATOM 754 N N . ALA A 1 94 ? 22.275 31.336 4.310 1.00 32.31 94 ALA A N 1
ATOM 755 C CA . ALA A 1 94 ? 23.586 30.875 3.917 1.00 32.31 94 ALA A CA 1
ATOM 756 C C . ALA A 1 94 ? 24.313 30.206 5.088 1.00 32.31 94 ALA A C 1
ATOM 758 O O . ALA A 1 94 ? 24.422 30.794 6.160 1.00 32.31 94 ALA A O 1
ATOM 759 N N . SER A 1 95 ? 24.949 29.054 4.858 1.00 30.61 95 SER A N 1
ATOM 760 C CA . SER A 1 95 ? 26.285 28.778 5.412 1.00 30.61 95 SER A CA 1
ATOM 761 C C . SER A 1 95 ? 27.007 27.671 4.635 1.00 30.61 95 SER A C 1
ATOM 763 O O . SER A 1 95 ? 26.451 26.632 4.296 1.00 30.61 95 SER A O 1
ATOM 765 N N . LYS A 1 96 ? 28.275 27.970 4.351 1.00 30.66 96 LYS A N 1
ATOM 766 C CA . LYS A 1 96 ? 29.346 27.202 3.695 1.00 30.66 96 LYS A CA 1
ATOM 767 C C . LYS A 1 96 ? 29.525 25.783 4.274 1.00 30.66 96 LYS A C 1
ATOM 769 O O . LYS A 1 96 ? 29.553 25.659 5.490 1.00 30.66 96 LYS A O 1
ATOM 774 N N . SER A 1 97 ? 29.839 24.775 3.450 1.00 26.56 97 SER A N 1
ATOM 775 C CA . SER A 1 97 ? 31.212 24.403 3.037 1.00 26.56 97 SER A CA 1
ATOM 776 C C . SER A 1 97 ? 31.302 23.115 2.173 1.00 26.56 97 SER A C 1
ATOM 778 O O . SER A 1 97 ? 30.741 22.073 2.483 1.00 26.56 97 SER A O 1
ATOM 780 N N . SER A 1 98 ? 32.032 23.271 1.058 1.00 29.70 98 SER A N 1
ATOM 781 C CA . SER A 1 98 ? 32.994 22.387 0.353 1.00 29.70 98 SER A CA 1
ATOM 782 C C . SER A 1 98 ? 32.741 20.902 -0.003 1.00 29.70 98 SER A C 1
ATOM 784 O O . SER A 1 98 ? 32.813 20.024 0.848 1.00 29.70 98 SER A O 1
ATOM 786 N N . SER A 1 99 ? 32.800 20.675 -1.333 1.00 25.70 99 SER A N 1
ATOM 787 C CA . SER A 1 99 ? 33.454 19.581 -2.105 1.00 25.70 99 SER A CA 1
ATOM 788 C C . SER A 1 99 ? 32.880 18.155 -1.984 1.00 25.70 99 SER A C 1
ATOM 790 O O . SER A 1 99 ? 32.632 17.676 -0.894 1.00 25.70 99 SER A O 1
ATOM 792 N N . SER A 1 100 ? 32.677 17.373 -3.050 1.00 25.05 100 SER A N 1
ATOM 793 C CA . SER A 1 100 ? 33.521 17.199 -4.237 1.00 25.05 100 SER A CA 1
ATOM 794 C C . SER A 1 100 ? 32.767 16.596 -5.441 1.00 25.05 100 SER A C 1
ATOM 796 O O . SER A 1 100 ? 31.706 15.987 -5.337 1.00 25.05 100 SER A O 1
ATOM 798 N N . THR A 1 101 ? 33.381 16.830 -6.594 1.00 27.95 101 THR A N 1
ATOM 799 C CA . THR A 1 101 ? 33.103 16.446 -7.981 1.00 27.95 101 THR A CA 1
ATOM 800 C C . THR A 1 101 ? 33.020 14.935 -8.245 1.00 27.95 101 THR A C 1
ATOM 802 O O . THR A 1 101 ? 33.926 14.202 -7.865 1.00 27.95 101 THR A O 1
ATOM 805 N N . SER A 1 102 ? 32.041 14.479 -9.038 1.00 27.70 102 SER A N 1
ATOM 806 C CA . SER A 1 102 ? 32.278 13.590 -10.201 1.00 27.70 102 SER A CA 1
ATOM 807 C C . SER A 1 102 ? 31.012 13.317 -11.030 1.00 27.70 102 SER A C 1
ATOM 809 O O . SER A 1 102 ? 29.880 13.429 -10.570 1.00 27.70 102 SER A O 1
ATOM 811 N N . ARG A 1 103 ? 31.275 13.073 -12.317 1.00 28.33 103 ARG A N 1
ATOM 812 C CA . ARG A 1 103 ? 30.415 13.161 -13.501 1.00 28.33 103 ARG A CA 1
ATOM 813 C C . ARG A 1 103 ? 29.388 12.037 -13.677 1.00 28.33 103 ARG A C 1
ATOM 815 O O . ARG A 1 103 ? 29.604 10.889 -13.317 1.00 28.33 103 ARG A O 1
ATOM 822 N N . SER A 1 104 ? 28.341 12.445 -14.388 1.00 29.23 104 SER A N 1
ATOM 823 C CA . SER A 1 104 ? 27.270 11.736 -15.086 1.00 29.23 104 SER A CA 1
ATOM 824 C C . SER A 1 104 ? 27.675 10.546 -15.963 1.00 29.23 104 SER A C 1
ATOM 826 O O . SER A 1 104 ? 28.629 10.666 -16.726 1.00 29.23 104 SER A O 1
ATOM 828 N N . THR A 1 105 ? 26.783 9.548 -16.035 1.00 28.20 105 THR A N 1
ATOM 829 C CA . THR A 1 105 ? 26.360 8.930 -17.309 1.00 28.20 105 THR A CA 1
ATOM 830 C C . THR A 1 105 ? 24.891 8.503 -17.204 1.00 28.20 105 THR A C 1
ATOM 832 O O . THR A 1 105 ? 24.503 7.801 -16.274 1.00 28.20 105 THR A O 1
ATOM 835 N N . ALA A 1 106 ? 24.065 8.975 -18.137 1.00 31.59 106 ALA A N 1
ATOM 836 C CA . ALA A 1 106 ? 22.626 8.741 -18.223 1.00 31.59 106 ALA A CA 1
ATOM 837 C C . ALA A 1 106 ? 22.302 7.821 -19.407 1.00 31.59 106 ALA A C 1
ATOM 839 O O . ALA A 1 106 ? 22.948 7.950 -20.442 1.00 31.59 106 ALA A O 1
ATOM 840 N N . GLN A 1 107 ? 21.270 6.977 -19.278 1.00 33.47 107 GLN A N 1
ATOM 841 C CA . GLN A 1 107 ? 20.425 6.498 -20.386 1.00 33.47 107 GLN A CA 1
ATOM 842 C C . GLN A 1 107 ? 19.106 5.862 -19.855 1.00 33.47 107 GLN A C 1
ATOM 844 O O . GLN A 1 107 ? 18.976 5.696 -18.641 1.00 33.47 107 GLN A O 1
ATOM 849 N N . PRO A 1 108 ? 18.064 5.651 -20.694 1.00 32.06 108 PRO 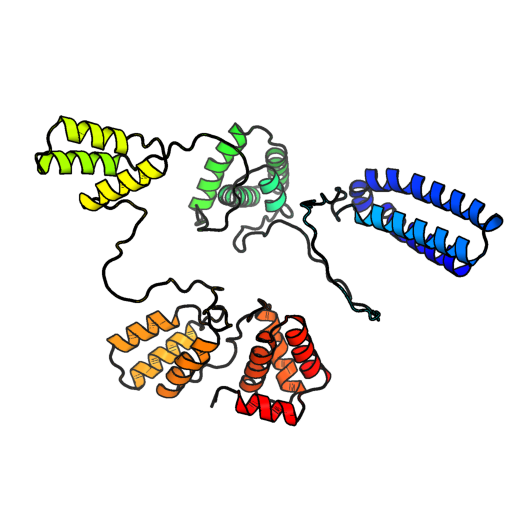A N 1
ATOM 850 C CA . PRO A 1 108 ? 16.742 6.252 -20.496 1.00 32.06 108 PRO A CA 1
ATOM 851 C C . PRO A 1 108 ? 15.648 5.269 -20.036 1.00 32.06 108 PRO A C 1
ATOM 853 O O . PRO A 1 108 ? 15.757 4.055 -20.186 1.00 32.06 108 PRO A O 1
ATOM 856 N N . LYS A 1 109 ? 14.555 5.821 -19.490 1.00 27.94 109 LYS A N 1
ATOM 857 C CA . LYS A 1 109 ? 13.382 5.106 -18.956 1.00 27.94 109 LYS A CA 1
ATOM 858 C C . LYS A 1 109 ? 12.133 5.474 -19.781 1.00 27.94 109 LYS A C 1
ATOM 860 O O . LYS A 1 109 ? 11.962 6.661 -20.050 1.00 27.94 109 LYS A O 1
ATOM 865 N N . PRO A 1 110 ? 11.253 4.526 -20.158 1.00 32.12 110 PRO A N 1
ATOM 866 C CA . PRO A 1 110 ? 10.010 4.833 -20.863 1.00 32.12 110 PRO A CA 1
ATOM 867 C C . PRO A 1 110 ? 8.915 5.291 -19.885 1.00 32.12 110 PRO A C 1
ATOM 869 O O . PRO A 1 110 ? 8.723 4.706 -18.815 1.00 32.12 110 PRO A O 1
ATOM 872 N N . GLU A 1 111 ? 8.200 6.353 -20.255 1.00 28.50 111 GLU A N 1
ATOM 873 C CA . GLU A 1 111 ? 7.115 6.956 -19.481 1.00 28.50 111 GLU A CA 1
ATOM 874 C C . GLU A 1 111 ? 5.781 6.227 -19.708 1.00 28.50 111 GLU A C 1
ATOM 876 O O . GLU A 1 111 ? 5.279 6.135 -20.825 1.00 28.50 111 GLU A O 1
ATOM 881 N N . SER A 1 112 ? 5.163 5.751 -18.622 1.00 28.56 112 SER A N 1
ATOM 882 C CA . SER A 1 112 ? 3.743 5.388 -18.586 1.00 28.56 112 SER A CA 1
ATOM 883 C C . SER A 1 112 ? 2.944 6.517 -17.926 1.00 28.56 112 SER A C 1
ATOM 885 O O . SER A 1 112 ? 3.160 6.831 -16.751 1.00 28.56 112 SER A O 1
ATOM 887 N N . PHE A 1 113 ? 2.014 7.089 -18.687 1.00 33.88 113 PHE A N 1
ATOM 888 C CA . PHE A 1 113 ? 1.078 8.156 -18.334 1.00 33.88 113 PHE A CA 1
ATOM 889 C C . PHE A 1 113 ? 0.428 8.003 -16.942 1.00 33.88 113 PHE A C 1
ATOM 891 O O . PHE A 1 113 ? -0.271 7.027 -16.667 1.00 33.88 113 PHE A O 1
ATOM 898 N N . LYS A 1 114 ? 0.578 9.019 -16.080 1.00 32.78 114 LYS A N 1
ATOM 899 C CA . LYS A 1 114 ? -0.248 9.222 -14.876 1.00 32.78 114 LYS A CA 1
ATOM 900 C C . LYS A 1 114 ? -1.014 10.535 -15.002 1.00 32.78 114 LYS A C 1
ATOM 902 O O . LYS A 1 114 ? -0.419 11.606 -15.006 1.00 32.78 114 LYS A O 1
ATOM 907 N N . SER A 1 115 ? -2.341 10.438 -15.076 1.00 32.00 115 SER A N 1
ATOM 908 C CA . SER A 1 115 ? -3.247 11.585 -15.095 1.00 32.00 115 SER A CA 1
ATOM 909 C C . SER A 1 115 ? -3.264 12.295 -13.739 1.00 32.00 115 SER A C 1
ATOM 911 O O . SER A 1 115 ? -3.664 11.717 -12.726 1.00 32.00 115 SER A O 1
ATOM 913 N N . SER A 1 116 ? -2.884 13.565 -13.730 1.00 34.88 116 SER A N 1
ATOM 914 C CA . SER A 1 116 ? -2.986 14.499 -12.609 1.00 34.88 116 SER A CA 1
ATOM 915 C C . SER A 1 116 ? -4.442 14.965 -12.425 1.00 34.88 116 SER A C 1
ATOM 917 O O . SER A 1 116 ? -4.896 15.978 -12.962 1.00 34.88 116 SER A O 1
ATOM 919 N N . GLY A 1 117 ? -5.222 14.187 -11.674 1.00 31.91 117 GLY A N 1
ATOM 920 C CA . GLY A 1 117 ? -6.519 14.591 -11.123 1.00 31.91 117 GLY A CA 1
ATOM 921 C C . GLY A 1 117 ? -6.516 14.470 -9.596 1.00 31.91 117 GLY A C 1
ATOM 922 O O . GLY A 1 117 ? -5.728 13.681 -9.070 1.00 31.91 117 GLY A O 1
ATOM 923 N N . PRO A 1 118 ? -7.361 15.232 -8.869 1.00 39.88 118 PRO A N 1
ATOM 924 C CA . PRO A 1 118 ? -7.543 15.014 -7.435 1.00 39.88 118 PRO A CA 1
ATOM 925 C C . PRO A 1 118 ? -7.934 13.547 -7.195 1.00 39.88 118 PRO A C 1
ATOM 927 O O . PRO A 1 118 ? -8.646 12.981 -8.032 1.00 39.88 118 PRO A O 1
ATOM 930 N N . PRO A 1 119 ? -7.460 12.912 -6.107 1.00 41.41 119 PRO A N 1
ATOM 931 C CA . PRO A 1 119 ? -7.693 11.493 -5.876 1.00 41.41 119 PRO A CA 1
ATOM 932 C C . PRO A 1 119 ? -9.201 11.236 -5.830 1.00 41.41 119 PRO A C 1
ATOM 934 O O . PRO A 1 119 ? -9.894 11.700 -4.927 1.00 41.41 119 PRO A O 1
ATOM 937 N N . VAL A 1 120 ? -9.716 10.528 -6.838 1.00 49.06 120 VAL A N 1
ATOM 938 C CA . VAL A 1 120 ? -11.098 10.049 -6.835 1.00 49.06 120 VAL A CA 1
ATOM 939 C C . VAL A 1 120 ? -11.198 9.057 -5.684 1.00 49.06 120 VAL A C 1
ATOM 941 O O . VAL A 1 120 ? -10.467 8.067 -5.644 1.00 49.06 120 VAL A O 1
ATOM 944 N N . LEU A 1 121 ? -12.062 9.352 -4.715 1.00 56.66 121 LEU A N 1
ATOM 945 C CA . LEU A 1 121 ? -12.313 8.469 -3.582 1.00 56.66 121 LEU A CA 1
ATOM 946 C C . LEU A 1 121 ? -12.728 7.086 -4.099 1.00 56.66 121 LEU A C 1
ATOM 948 O O . LEU A 1 121 ? -13.632 6.990 -4.925 1.00 56.66 121 LEU A O 1
ATOM 952 N N . ALA A 1 122 ? -12.094 6.025 -3.591 1.00 52.12 122 ALA A N 1
ATOM 953 C CA . ALA A 1 122 ? -12.211 4.652 -4.105 1.00 52.12 122 ALA A CA 1
ATOM 954 C C . ALA A 1 122 ? -13.646 4.090 -4.162 1.00 52.12 122 ALA A C 1
ATOM 956 O O . ALA A 1 122 ? -13.889 3.113 -4.858 1.00 52.12 122 ALA A O 1
ATOM 957 N N . ASN A 1 123 ? -14.593 4.713 -3.459 1.00 66.50 123 ASN A N 1
ATOM 958 C CA . ASN A 1 123 ? -15.986 4.286 -3.443 1.00 66.50 123 ASN A CA 1
ATOM 959 C C . ASN A 1 123 ? -16.890 5.131 -4.368 1.00 66.50 123 ASN A C 1
ATOM 961 O O . ASN A 1 123 ? -18.076 4.837 -4.453 1.00 66.50 123 ASN A O 1
ATOM 965 N N . MET A 1 124 ? -16.413 6.252 -4.933 1.00 76.44 124 MET A N 1
ATOM 966 C CA . MET A 1 124 ? -17.272 7.281 -5.548 1.00 76.44 124 MET A CA 1
ATOM 967 C C . MET A 1 124 ? -18.111 6.680 -6.689 1.00 76.44 124 MET A C 1
ATOM 969 O O . MET A 1 124 ? -17.534 6.010 -7.549 1.00 76.44 124 MET A O 1
ATOM 973 N N . PRO A 1 125 ? -19.440 6.919 -6.744 1.00 79.69 125 PRO A N 1
ATOM 974 C CA . PRO A 1 125 ? -20.264 6.415 -7.835 1.00 79.69 125 PRO A CA 1
ATOM 975 C C . PRO A 1 125 ? -19.718 6.870 -9.190 1.00 79.69 125 PRO A C 1
ATOM 977 O O . PRO A 1 125 ? -19.301 8.018 -9.347 1.00 79.69 125 PRO A O 1
ATOM 980 N N . THR A 1 126 ? -19.736 5.985 -10.181 1.00 82.56 126 THR A N 1
ATOM 981 C CA . THR A 1 126 ? -19.367 6.315 -11.559 1.00 82.56 126 THR A CA 1
ATOM 982 C C . THR A 1 126 ? -20.600 6.786 -12.324 1.00 82.56 126 THR A C 1
ATOM 984 O O . THR A 1 126 ? -21.702 6.270 -12.129 1.00 82.56 126 THR A O 1
ATOM 987 N N . SER A 1 127 ? -20.448 7.801 -13.182 1.00 82.75 127 SER A N 1
ATOM 988 C CA . SER A 1 127 ? -21.552 8.208 -14.057 1.00 82.75 127 SER A CA 1
ATOM 989 C C . SER A 1 127 ? -21.592 7.353 -15.316 1.00 82.75 127 SER A C 1
ATOM 991 O O . SER A 1 127 ? -20.561 7.112 -15.936 1.00 82.75 127 SER A O 1
ATOM 993 N N . THR A 1 128 ? -22.794 6.942 -15.712 1.00 78.19 128 THR A N 1
ATOM 994 C CA . THR A 1 128 ? -23.062 6.194 -16.949 1.00 78.19 128 THR A CA 1
ATOM 995 C C . THR A 1 128 ? -23.053 7.081 -18.196 1.00 78.19 128 THR A C 1
ATOM 997 O O . THR A 1 128 ? -22.870 6.586 -19.306 1.00 78.19 128 THR A O 1
ATOM 1000 N N . HIS A 1 129 ? -23.269 8.392 -18.042 1.00 78.88 129 HIS A N 1
ATOM 1001 C CA . HIS A 1 129 ? -23.550 9.300 -19.162 1.00 78.88 129 HIS A CA 1
ATOM 1002 C C . HIS A 1 129 ? -22.489 10.381 -19.384 1.00 78.88 129 HIS A C 1
ATOM 1004 O O . HIS A 1 129 ? -22.403 10.922 -20.488 1.00 78.88 129 HIS A O 1
ATOM 1010 N N . ILE A 1 130 ? -21.697 10.714 -18.360 1.00 80.94 130 ILE A N 1
ATOM 1011 C CA . ILE A 1 130 ? -20.716 11.804 -18.397 1.00 80.94 130 ILE A CA 1
ATOM 1012 C C . ILE A 1 130 ? -19.354 11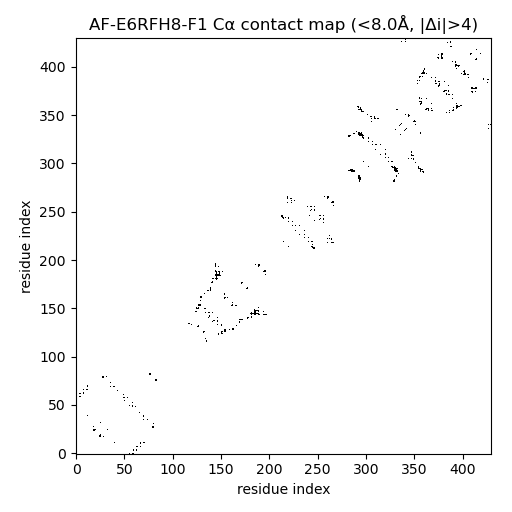.289 -17.940 1.00 80.94 130 ILE A C 1
ATOM 1014 O O . ILE A 1 130 ? -19.241 10.639 -16.903 1.00 80.94 130 ILE A O 1
ATOM 1018 N N . SER A 1 131 ? -18.311 11.615 -18.705 1.00 75.81 131 SER A N 1
ATOM 1019 C CA . SER A 1 131 ? -16.935 11.272 -18.350 1.00 75.81 131 SER A CA 1
ATOM 1020 C C . SER A 1 131 ? -16.431 12.171 -17.219 1.00 75.81 131 SER A C 1
ATOM 1022 O O . SER A 1 131 ? -16.482 13.392 -17.321 1.00 75.81 131 SER A O 1
ATOM 1024 N N . ASN A 1 132 ? -15.941 11.548 -16.147 1.00 80.06 132 ASN A N 1
ATOM 1025 C CA . ASN A 1 132 ? -15.282 12.183 -15.001 1.00 80.06 132 ASN A CA 1
ATOM 1026 C C . ASN A 1 132 ? -16.037 13.360 -14.327 1.00 80.06 132 ASN A C 1
ATOM 1028 O O . ASN A 1 132 ? -15.459 14.429 -14.108 1.00 80.06 132 ASN A O 1
ATOM 1032 N N . PRO A 1 133 ? -17.305 13.173 -13.911 1.00 83.62 133 PRO A N 1
ATOM 1033 C CA . PRO A 1 133 ? -18.111 14.245 -13.328 1.00 83.62 133 PRO A CA 1
ATOM 1034 C C . PRO A 1 133 ? -17.588 14.748 -11.978 1.00 83.62 133 PRO A C 1
ATOM 1036 O O . PRO A 1 133 ? -17.846 15.886 -11.590 1.00 83.62 133 PRO A O 1
ATOM 1039 N N . TYR A 1 134 ? -16.831 13.911 -11.267 1.00 83.38 134 TYR A N 1
ATOM 1040 C CA . TYR A 1 134 ? -16.237 14.253 -9.981 1.00 83.38 134 TYR A CA 1
ATOM 1041 C C . TYR A 1 134 ? -15.293 15.453 -10.097 1.00 83.38 134 TYR A C 1
ATOM 1043 O O . TYR A 1 134 ? -15.400 16.400 -9.322 1.00 83.38 134 TYR A O 1
ATOM 1051 N N . LYS A 1 135 ? -14.410 15.451 -11.104 1.00 85.25 135 LYS A N 1
ATOM 1052 C CA . LYS A 1 135 ? -13.421 16.518 -11.301 1.00 85.25 135 LYS A CA 1
ATOM 1053 C C . LYS A 1 135 ? -14.086 17.874 -11.547 1.00 85.25 135 LYS A C 1
ATOM 1055 O O . LYS A 1 135 ? -13.660 18.878 -10.977 1.00 85.25 135 LYS A O 1
ATOM 1060 N N . ASP A 1 136 ? -15.129 17.894 -12.371 1.00 84.12 136 ASP A N 1
ATOM 1061 C CA . ASP A 1 136 ? -15.802 19.132 -12.763 1.00 84.12 136 ASP A CA 1
ATOM 1062 C C . ASP A 1 136 ? -16.673 19.697 -11.636 1.00 84.12 136 ASP A C 1
ATOM 1064 O O . ASP A 1 136 ? -16.647 20.901 -11.387 1.00 84.12 136 ASP A O 1
ATOM 1068 N N . LEU A 1 137 ? -17.387 18.841 -10.897 1.00 85.31 137 LEU A N 1
ATOM 1069 C CA . LEU A 1 137 ? -18.210 19.269 -9.762 1.00 85.31 137 LEU A CA 1
ATOM 1070 C C . LEU A 1 137 ? -17.354 19.690 -8.559 1.00 85.31 137 LEU A C 1
ATOM 1072 O O . LEU A 1 137 ? -17.623 20.717 -7.938 1.00 85.31 137 LEU A O 1
ATOM 1076 N N . HIS A 1 138 ? -16.265 18.977 -8.271 1.00 84.69 138 HIS A N 1
ATOM 1077 C CA . HIS A 1 138 ? -15.343 19.364 -7.201 1.00 84.69 138 HIS A CA 1
ATOM 1078 C C . HIS A 1 138 ? -14.708 20.740 -7.467 1.00 84.69 138 HIS A C 1
ATOM 1080 O O . HIS A 1 138 ? -14.519 21.537 -6.550 1.00 84.69 138 HIS A O 1
ATOM 1086 N N . ARG A 1 139 ? -14.433 21.082 -8.734 1.00 81.62 139 ARG A N 1
ATOM 1087 C CA . ARG A 1 139 ? -13.877 22.393 -9.116 1.00 81.62 139 ARG A CA 1
ATOM 1088 C C . ARG A 1 139 ? -14.811 23.568 -8.804 1.00 81.62 139 ARG A C 1
ATOM 1090 O O . ARG A 1 139 ? -14.334 24.679 -8.588 1.00 81.62 139 ARG A O 1
ATOM 1097 N N . VAL A 1 140 ? -16.118 23.331 -8.792 1.00 82.19 140 VAL A N 1
ATOM 1098 C CA . VAL A 1 140 ? -17.146 24.351 -8.522 1.00 82.19 140 VAL A CA 1
ATOM 1099 C C . VAL A 1 140 ? -17.350 24.553 -7.014 1.00 82.19 140 VAL A C 1
ATOM 1101 O O . VAL A 1 140 ? -17.916 25.560 -6.596 1.00 82.19 140 VAL A O 1
ATOM 1104 N N . GLY A 1 141 ? -16.841 23.632 -6.188 1.00 81.25 141 GLY A N 1
ATOM 1105 C CA . GLY A 1 141 ? -16.953 23.678 -4.729 1.00 81.25 141 GLY A CA 1
ATOM 1106 C C . GLY A 1 141 ? -18.121 22.865 -4.163 1.00 81.25 141 GLY A C 1
ATOM 1107 O O . GLY A 1 141 ? -18.607 23.182 -3.077 1.00 81.25 141 GLY A O 1
ATOM 1108 N N . TYR A 1 142 ? -18.600 21.845 -4.887 1.00 86.25 142 TYR A N 1
ATOM 1109 C CA . TYR A 1 142 ? -19.517 20.856 -4.311 1.00 86.25 142 TYR A CA 1
ATOM 1110 C C . TYR A 1 142 ? -18.754 19.897 -3.381 1.00 86.25 142 TYR A C 1
ATOM 1112 O O . TYR A 1 142 ? -17.621 19.524 -3.673 1.00 86.25 142 TYR A O 1
ATOM 1120 N N . ASP A 1 143 ? -19.383 19.484 -2.278 1.00 86.00 143 ASP A N 1
ATOM 1121 C CA . ASP A 1 143 ? -18.771 18.576 -1.293 1.00 86.00 143 ASP A CA 1
ATOM 1122 C C . ASP A 1 143 ? -18.842 17.112 -1.765 1.00 86.00 143 ASP A C 1
ATOM 1124 O O . ASP A 1 143 ? -19.815 16.727 -2.412 1.00 86.00 143 ASP A O 1
ATOM 1128 N N . ASP A 1 144 ? -17.902 16.249 -1.368 1.00 85.00 144 ASP A N 1
ATOM 1129 C CA . ASP A 1 144 ? -17.863 14.840 -1.812 1.00 85.00 144 ASP A CA 1
ATOM 1130 C C . ASP A 1 144 ? -19.180 14.058 -1.622 1.00 85.00 144 ASP A C 1
ATOM 1132 O O . ASP A 1 144 ? -19.591 13.348 -2.547 1.00 85.00 144 ASP A O 1
ATOM 1136 N N . PRO A 1 145 ? -19.915 14.184 -0.493 1.00 86.00 145 PRO A N 1
ATOM 1137 C CA . PRO A 1 145 ? -21.219 13.535 -0.351 1.00 86.00 145 PRO A CA 1
ATOM 1138 C C . PRO A 1 145 ? -22.266 14.095 -1.321 1.00 86.00 145 PRO A C 1
ATOM 1140 O O . PRO A 1 145 ? -23.147 13.368 -1.777 1.00 86.00 145 PRO A O 1
ATOM 1143 N N . ALA A 1 146 ? -22.185 15.385 -1.646 1.00 87.38 146 ALA A N 1
ATOM 1144 C CA . ALA A 1 146 ? -23.069 16.003 -2.619 1.00 87.38 146 ALA A CA 1
ATOM 1145 C C . ALA A 1 146 ? -22.721 15.562 -4.041 1.00 87.38 146 ALA A C 1
ATOM 1147 O O . ALA A 1 146 ? -23.628 15.214 -4.790 1.00 87.38 146 ALA A O 1
ATOM 1148 N N . ILE A 1 147 ? -21.433 15.480 -4.384 1.00 89.25 147 ILE A N 1
ATOM 1149 C CA . ILE A 1 147 ? -20.969 14.978 -5.680 1.00 89.25 147 ILE A CA 1
ATOM 1150 C C . ILE A 1 147 ? -21.451 13.540 -5.896 1.00 89.25 147 ILE A C 1
ATOM 1152 O O . ILE A 1 147 ? -22.026 13.251 -6.943 1.00 89.25 147 ILE A O 1
ATOM 1156 N N . ALA A 1 148 ? -21.333 12.663 -4.893 1.00 86.31 148 ALA A N 1
ATOM 1157 C CA . ALA A 1 148 ? -21.883 11.308 -4.964 1.00 86.31 148 ALA A CA 1
ATOM 1158 C C . ALA A 1 148 ? -23.397 11.319 -5.256 1.00 86.31 148 ALA A C 1
ATOM 1160 O O . ALA A 1 148 ? -23.875 10.621 -6.151 1.00 86.31 148 ALA A O 1
ATOM 1161 N N . GLY A 1 149 ? -24.161 12.168 -4.560 1.00 86.06 149 GLY A N 1
ATOM 1162 C CA . GLY A 1 149 ? -25.602 12.327 -4.779 1.00 86.06 149 GLY A CA 1
ATOM 1163 C C . GLY A 1 149 ? -25.970 12.914 -6.144 1.00 86.06 149 GLY A C 1
ATOM 1164 O O . GLY A 1 149 ? -27.007 12.559 -6.706 1.00 86.06 149 GLY A O 1
ATOM 1165 N N . MET A 1 150 ? -25.125 13.789 -6.686 1.00 89.06 150 MET A N 1
ATOM 1166 C CA . MET A 1 150 ? -25.280 14.381 -8.014 1.00 89.06 150 MET A CA 1
ATOM 1167 C C . MET A 1 150 ? -24.980 13.358 -9.105 1.00 89.06 150 MET A C 1
ATOM 1169 O O . MET A 1 150 ? -25.742 13.266 -10.059 1.00 89.06 150 MET A O 1
ATOM 1173 N N . ILE A 1 151 ? -23.951 12.524 -8.942 1.00 89.19 151 ILE A N 1
ATOM 1174 C CA . ILE A 1 151 ? -23.651 11.438 -9.884 1.00 89.19 151 ILE A CA 1
ATOM 1175 C C . ILE A 1 151 ? -24.799 10.422 -9.925 1.00 89.19 151 ILE A C 1
ATOM 1177 O O . ILE A 1 151 ? -25.251 10.038 -11.002 1.00 89.19 151 ILE A O 1
ATOM 1181 N N . LEU A 1 152 ? -25.358 10.066 -8.768 1.00 86.69 152 LEU A N 1
ATOM 1182 C CA . LEU A 1 152 ? -26.552 9.218 -8.699 1.00 86.69 152 LEU A CA 1
ATOM 1183 C C . LEU A 1 152 ? -27.774 9.868 -9.362 1.00 86.69 152 LEU A C 1
ATOM 1185 O O . LEU A 1 152 ? -28.603 9.178 -9.949 1.00 86.69 152 LEU A O 1
ATOM 1189 N N . ALA A 1 153 ? -27.893 11.196 -9.290 1.00 87.19 153 ALA A N 1
ATOM 1190 C CA . ALA A 1 153 ? -28.942 11.926 -9.988 1.00 87.19 153 ALA A CA 1
ATOM 1191 C C . ALA A 1 153 ? -28.747 11.905 -11.510 1.00 87.19 153 ALA A C 1
ATOM 1193 O O . ALA A 1 153 ? -29.726 11.716 -12.232 1.00 87.19 153 ALA A O 1
ATOM 1194 N N . LEU A 1 154 ? -27.506 12.041 -11.989 1.00 87.94 154 LEU A N 1
ATOM 1195 C CA . LEU A 1 154 ? -27.169 11.934 -13.413 1.00 87.94 154 LEU A CA 1
ATOM 1196 C C . LEU A 1 154 ? -27.500 10.551 -13.967 1.00 87.94 154 LEU A C 1
ATOM 1198 O O . LEU A 1 154 ? -28.017 10.465 -15.071 1.00 87.94 154 LEU A O 1
ATOM 1202 N N . ASN A 1 155 ? -27.273 9.494 -13.189 1.00 85.88 155 ASN A N 1
ATOM 1203 C CA . ASN A 1 155 ? -27.579 8.122 -13.603 1.00 85.88 155 ASN A CA 1
ATOM 1204 C C . ASN A 1 155 ? -29.083 7.795 -13.566 1.00 85.88 155 ASN A C 1
ATOM 1206 O O . ASN A 1 155 ? -29.497 6.771 -14.094 1.00 85.88 155 ASN A O 1
ATOM 1210 N N . SER A 1 156 ? -29.903 8.642 -12.932 1.00 82.50 156 SER A N 1
ATOM 1211 C CA . SER A 1 156 ? -31.362 8.463 -12.847 1.00 82.50 156 SER A CA 1
ATOM 1212 C C . SER A 1 156 ? -32.149 9.169 -13.957 1.00 82.50 156 SER A C 1
ATOM 1214 O O . SER A 1 156 ? -33.377 9.135 -13.945 1.00 82.50 156 SER A O 1
ATOM 1216 N N . VAL A 1 157 ? -31.466 9.851 -14.879 1.00 85.56 157 VAL A N 1
ATOM 1217 C CA . VAL A 1 157 ? -32.074 10.591 -15.994 1.00 85.56 157 VAL A CA 1
ATOM 1218 C C . VAL A 1 157 ? -31.432 10.174 -17.316 1.00 85.56 157 VAL A C 1
ATOM 1220 O O . VAL A 1 157 ? -30.348 9.602 -17.328 1.00 85.56 157 VAL A O 1
ATOM 1223 N N . ASP A 1 158 ? -32.084 10.477 -18.437 1.00 87.62 158 ASP A N 1
ATOM 1224 C CA . ASP A 1 158 ? -31.537 10.213 -19.768 1.00 87.62 158 ASP A CA 1
ATOM 1225 C C . ASP A 1 158 ? -30.270 11.039 -20.059 1.00 87.62 158 ASP A C 1
ATOM 1227 O O . ASP A 1 158 ? -30.015 12.085 -19.454 1.00 87.62 158 ASP A O 1
ATOM 1231 N N . LYS A 1 159 ? -29.475 10.576 -21.031 1.00 82.69 159 LYS A N 1
ATOM 1232 C CA . LYS A 1 159 ? -28.161 11.140 -21.385 1.00 82.69 159 LYS A CA 1
ATOM 1233 C C . LYS A 1 159 ? -28.203 12.643 -21.684 1.00 82.69 159 LYS A C 1
ATOM 1235 O O . LYS A 1 159 ? -27.282 13.364 -21.296 1.00 82.69 159 LYS A O 1
ATOM 1240 N N . GLU A 1 160 ? -29.246 13.126 -22.354 1.00 81.81 160 GLU A N 1
ATOM 1241 C CA . GLU A 1 160 ? -29.351 14.536 -22.738 1.00 81.81 160 GLU A CA 1
ATOM 1242 C C . GLU A 1 160 ? -29.752 15.415 -21.547 1.00 81.81 160 GLU A C 1
ATOM 1244 O O . GLU A 1 160 ? -29.150 16.472 -21.320 1.00 81.81 160 GLU A O 1
ATOM 1249 N N . ARG A 1 161 ? -30.663 14.940 -20.687 1.00 81.38 161 ARG A N 1
ATOM 1250 C CA . ARG A 1 161 ? -30.949 15.608 -19.406 1.00 81.38 161 ARG A CA 1
ATOM 1251 C C . ARG A 1 161 ? -29.759 15.576 -18.447 1.00 81.38 161 ARG A C 1
ATOM 1253 O O . ARG A 1 161 ? -29.509 16.581 -17.780 1.00 81.38 161 ARG A O 1
ATOM 1260 N N . ALA A 1 162 ? -28.986 14.490 -18.409 1.00 82.38 162 ALA A N 1
ATOM 1261 C CA . ALA A 1 162 ? -27.771 14.385 -17.602 1.00 82.38 162 ALA A CA 1
ATOM 1262 C C . ALA A 1 162 ? -26.742 15.455 -18.004 1.00 82.38 162 ALA A C 1
ATOM 1264 O O . ALA A 1 162 ? -26.271 16.212 -17.154 1.00 82.38 162 ALA A O 1
ATOM 1265 N N . LYS A 1 163 ? -26.451 15.596 -19.306 1.00 84.31 163 LYS A N 1
ATOM 1266 C CA . LYS A 1 163 ? -25.544 16.639 -19.823 1.00 84.31 163 LYS A CA 1
ATOM 1267 C C . LYS A 1 163 ? -26.041 18.050 -19.514 1.00 84.31 163 LYS A C 1
ATOM 1269 O O . LYS A 1 163 ? -25.249 18.903 -19.112 1.00 84.31 163 LYS A O 1
ATOM 1274 N N . LYS A 1 164 ? -27.344 18.309 -19.677 1.00 87.12 164 LYS A N 1
ATOM 1275 C CA . LYS A 1 164 ? -27.939 19.620 -19.374 1.00 87.12 164 LYS A CA 1
ATOM 1276 C C . LYS A 1 164 ? -27.788 19.965 -17.891 1.00 87.12 164 LYS A C 1
ATOM 1278 O O . LYS A 1 164 ? -27.322 21.055 -17.569 1.00 87.12 164 LYS A O 1
ATOM 1283 N N . ASN A 1 165 ? -28.101 19.020 -17.007 1.00 87.00 165 ASN A N 1
ATOM 1284 C CA . ASN A 1 165 ? -27.944 19.178 -15.562 1.00 87.00 165 ASN A CA 1
ATOM 1285 C C . ASN A 1 165 ? -26.484 19.424 -15.174 1.00 87.00 165 ASN A C 1
ATOM 1287 O O . ASN A 1 165 ? -26.196 20.358 -14.431 1.00 87.00 165 ASN A O 1
ATOM 1291 N N . MET A 1 166 ? -25.556 18.656 -15.744 1.00 89.25 166 MET A N 1
ATOM 1292 C CA . MET A 1 166 ? -24.127 18.827 -15.507 1.00 89.25 166 MET A CA 1
ATOM 1293 C C . MET A 1 166 ? -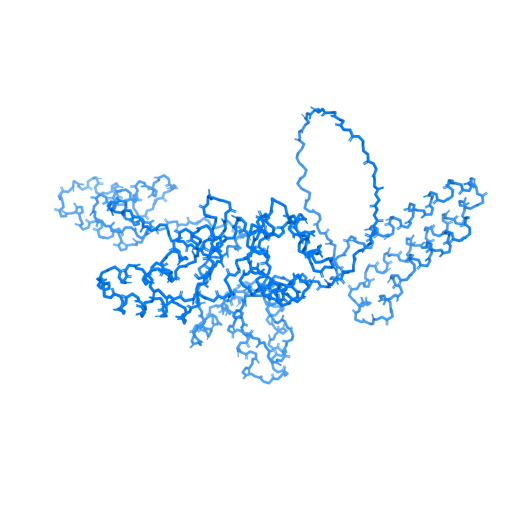23.623 20.208 -15.932 1.00 89.25 166 MET A C 1
ATOM 1295 O O . MET A 1 166 ? -22.941 20.881 -15.165 1.00 89.25 166 MET A O 1
ATOM 1299 N N . ASN A 1 167 ? -24.016 20.678 -17.117 1.00 86.69 167 ASN A N 1
ATOM 1300 C CA . ASN A 1 167 ? -23.646 22.008 -17.599 1.00 86.69 167 ASN A CA 1
ATOM 1301 C C . ASN A 1 167 ? -24.178 23.127 -16.696 1.00 86.69 167 ASN A C 1
ATOM 1303 O O . ASN A 1 167 ? -23.475 24.112 -16.475 1.00 86.69 167 ASN A O 1
ATOM 1307 N N . VAL A 1 168 ? -25.396 22.983 -16.164 1.00 90.00 168 VAL A N 1
ATOM 1308 C CA . VAL A 1 168 ? -25.962 23.935 -15.194 1.00 90.00 168 VAL A CA 1
ATOM 1309 C C . VAL A 1 168 ? -25.160 23.915 -13.896 1.00 90.00 168 VAL A C 1
ATOM 1311 O O . VAL A 1 168 ? -24.809 24.968 -13.372 1.00 90.00 168 VAL A O 1
ATOM 1314 N N . TRP A 1 169 ? -24.824 22.731 -13.385 1.00 88.44 169 TRP A N 1
ATOM 1315 C CA . TRP A 1 169 ? -24.107 22.602 -12.119 1.00 88.44 169 TRP A CA 1
ATOM 1316 C C . TRP A 1 169 ? -22.662 23.085 -12.200 1.00 88.44 169 TRP A C 1
ATOM 1318 O O . TRP A 1 169 ? -22.199 23.700 -11.247 1.00 88.44 169 TRP A O 1
ATOM 1328 N N . VAL A 1 170 ? -21.982 22.871 -13.331 1.00 87.94 170 VAL A N 1
ATOM 1329 C CA . VAL A 1 170 ? -20.592 23.305 -13.553 1.00 87.94 170 VAL A CA 1
ATOM 1330 C C . VAL A 1 170 ? -20.476 24.809 -13.814 1.00 87.94 170 VAL A C 1
ATOM 1332 O O . VAL A 1 170 ? -19.462 25.423 -13.492 1.00 87.94 170 VAL A O 1
ATOM 1335 N N . LYS A 1 171 ? -21.520 25.430 -14.371 1.00 87.44 171 LYS A N 1
ATOM 1336 C CA . LYS A 1 171 ? -21.575 26.886 -14.580 1.00 87.44 171 LYS A CA 1
ATOM 1337 C C . LYS A 1 171 ? -22.118 27.653 -13.371 1.00 87.44 171 LYS A C 1
ATOM 1339 O O . LYS A 1 171 ? -22.153 28.881 -13.422 1.00 87.44 171 LYS A O 1
ATOM 1344 N N . GLU A 1 172 ? -22.527 26.957 -12.310 1.00 84.62 172 GLU A N 1
ATOM 1345 C CA . GLU A 1 172 ? -23.071 27.576 -11.104 1.00 84.62 172 GLU A CA 1
ATOM 1346 C C . GLU A 1 172 ? -22.002 28.407 -10.389 1.00 84.62 172 GLU A C 1
ATOM 1348 O O . GLU A 1 172 ? -20.952 27.895 -10.007 1.00 84.62 172 GLU A O 1
ATOM 1353 N N . LYS A 1 173 ? -22.278 29.700 -10.202 1.00 80.75 173 LYS A N 1
ATOM 1354 C CA . LYS A 1 173 ? -21.380 30.631 -9.501 1.00 80.75 173 LYS A CA 1
ATOM 1355 C C . LYS A 1 173 ? -21.979 31.138 -8.191 1.00 80.75 173 LYS A C 1
ATOM 1357 O O . LYS A 1 173 ? -21.247 31.715 -7.385 1.00 80.75 173 LYS A O 1
ATOM 1362 N N . ASP A 1 174 ? -23.279 30.934 -7.956 1.00 84.06 174 ASP A N 1
ATOM 1363 C CA . ASP A 1 174 ? -23.917 31.382 -6.723 1.00 84.06 174 ASP A CA 1
ATOM 1364 C C . ASP A 1 174 ? -23.600 30.433 -5.558 1.00 84.06 174 ASP A C 1
ATOM 1366 O O . ASP A 1 174 ? -24.045 29.284 -5.488 1.00 84.06 174 ASP A O 1
ATOM 1370 N N . LYS A 1 175 ? -22.868 30.959 -4.571 1.00 81.88 175 LYS A N 1
ATOM 1371 C CA . LYS A 1 175 ? -22.504 30.247 -3.340 1.00 81.88 175 LYS A CA 1
ATOM 1372 C C . LYS A 1 175 ? -23.727 29.790 -2.533 1.00 81.88 175 LYS A C 1
ATOM 1374 O O . LYS A 1 175 ? -23.628 28.792 -1.816 1.00 81.88 175 LYS A O 1
ATOM 1379 N N . LYS A 1 176 ? -24.864 30.498 -2.590 1.00 85.31 176 LYS A N 1
ATOM 1380 C CA . LYS A 1 176 ? -26.096 30.089 -1.887 1.00 85.31 176 LYS A CA 1
ATOM 1381 C C . LYS A 1 176 ? -26.709 28.853 -2.536 1.00 85.31 176 LYS A C 1
ATOM 1383 O O . LYS A 1 176 ? -27.112 27.928 -1.830 1.00 85.31 176 LYS A O 1
ATOM 1388 N N . GLU A 1 177 ? -26.713 28.815 -3.861 1.00 81.06 177 GLU A N 1
ATOM 1389 C CA . GLU A 1 177 ? -27.259 27.708 -4.635 1.00 81.06 177 GLU A CA 1
ATOM 1390 C C . GLU A 1 177 ? -26.375 26.455 -4.540 1.00 81.06 177 GLU A C 1
ATOM 1392 O O . GLU A 1 177 ? -26.896 25.357 -4.330 1.00 81.06 177 GLU A O 1
ATOM 1397 N N . VAL A 1 178 ? -25.045 26.613 -4.548 1.00 84.31 178 VAL A N 1
ATOM 1398 C CA . VAL A 1 178 ? -24.096 25.517 -4.264 1.00 84.31 178 VAL A CA 1
ATOM 1399 C C . VAL A 1 178 ? -24.343 24.928 -2.873 1.00 84.31 178 VAL A C 1
ATOM 1401 O O . VAL A 1 178 ? -24.499 23.716 -2.741 1.00 84.31 178 VAL A O 1
ATOM 1404 N N . LYS A 1 179 ? -24.492 25.761 -1.831 1.00 82.44 179 LYS A N 1
ATOM 1405 C CA . LYS A 1 179 ? -24.807 25.285 -0.468 1.00 82.44 179 LYS A CA 1
ATOM 1406 C C . LYS A 1 179 ? -26.149 24.555 -0.392 1.00 82.44 179 LYS A C 1
ATOM 1408 O O . LYS A 1 179 ? -26.256 23.520 0.272 1.00 82.44 179 LYS A O 1
ATOM 1413 N N . ARG A 1 180 ? -27.181 25.075 -1.066 1.00 89.44 180 ARG A N 1
ATOM 1414 C CA . ARG A 1 180 ? -28.509 24.447 -1.125 1.00 89.44 180 ARG A CA 1
ATOM 1415 C C . ARG A 1 180 ? -28.434 23.071 -1.789 1.00 89.44 180 ARG A C 1
ATOM 1417 O O . ARG A 1 180 ? -28.961 22.096 -1.251 1.00 89.44 180 ARG A O 1
ATOM 1424 N N . ARG A 1 181 ? -27.744 22.977 -2.928 1.00 85.44 181 ARG A N 1
ATOM 1425 C CA . ARG A 1 181 ? -27.522 21.722 -3.658 1.00 85.44 181 ARG A CA 1
ATOM 1426 C C . ARG A 1 181 ? -26.651 20.747 -2.869 1.00 85.44 181 ARG A C 1
ATOM 1428 O O . ARG A 1 181 ? -27.014 19.576 -2.820 1.00 85.44 181 ARG A O 1
ATOM 1435 N N . ASN A 1 182 ? -25.610 21.213 -2.171 1.00 87.06 182 ASN A N 1
ATOM 1436 C CA . ASN A 1 182 ? -24.799 20.366 -1.293 1.00 87.06 182 ASN A CA 1
ATOM 1437 C C . ASN A 1 182 ? -25.671 19.659 -0.258 1.00 87.06 182 ASN A C 1
ATOM 1439 O O . ASN A 1 182 ? -25.614 18.439 -0.130 1.00 87.06 182 ASN A O 1
ATOM 1443 N N . LYS A 1 183 ? -26.559 20.398 0.416 1.00 88.38 183 LYS A N 1
ATOM 1444 C CA . LYS A 1 183 ? -27.486 19.818 1.394 1.00 88.38 183 LYS A CA 1
ATOM 1445 C C . LYS A 1 183 ? -28.424 18.782 0.762 1.00 88.38 183 LYS A C 1
ATOM 1447 O O . LYS A 1 183 ? -28.578 17.689 1.306 1.00 88.38 183 LYS A O 1
ATOM 1452 N N . ASN A 1 184 ? -29.028 19.105 -0.380 1.00 85.94 184 ASN A N 1
ATOM 1453 C CA . ASN A 1 184 ? -30.014 18.238 -1.031 1.00 85.94 184 ASN A CA 1
ATOM 1454 C C . ASN A 1 184 ? -29.388 16.951 -1.589 1.00 85.94 184 ASN A C 1
ATOM 1456 O O . ASN A 1 184 ? -29.907 15.856 -1.366 1.00 85.94 184 ASN A O 1
ATOM 1460 N N . TYR A 1 185 ? -28.257 17.059 -2.287 1.00 87.88 185 TYR A N 1
ATOM 1461 C CA . TYR A 1 185 ? -27.601 15.899 -2.881 1.00 87.88 185 TYR A CA 1
ATOM 1462 C C . TYR A 1 185 ? -26.835 15.067 -1.851 1.00 87.88 185 TYR A C 1
ATOM 1464 O O . TYR A 1 185 ? -26.864 13.843 -1.949 1.00 87.88 185 TYR A O 1
ATOM 1472 N N . ALA A 1 186 ? -26.277 15.668 -0.795 1.00 84.75 186 ALA A N 1
ATOM 1473 C CA . ALA A 1 186 ? -25.709 14.899 0.313 1.00 84.75 186 ALA A CA 1
ATOM 1474 C C . ALA A 1 186 ? -26.774 14.047 1.026 1.00 84.75 186 ALA A C 1
ATOM 1476 O O . ALA A 1 186 ? -26.510 12.901 1.387 1.00 84.75 186 ALA A O 1
ATOM 1477 N N . GLN A 1 187 ? -28.004 14.557 1.187 1.00 83.00 187 GLN A N 1
ATOM 1478 C CA . GLN A 1 187 ? -29.119 13.753 1.702 1.00 83.00 187 GLN A CA 1
ATOM 1479 C C . GLN A 1 187 ? -29.480 12.598 0.762 1.00 83.00 187 GLN A C 1
ATOM 1481 O O . GLN A 1 187 ? -29.764 11.497 1.232 1.00 83.00 187 GLN A O 1
ATOM 1486 N N . ARG A 1 188 ? -29.445 12.823 -0.557 1.00 80.50 188 ARG A N 1
ATOM 1487 C CA . ARG A 1 188 ? -29.679 11.771 -1.556 1.00 80.50 188 ARG A CA 1
ATOM 1488 C C . ARG A 1 188 ? -28.608 10.681 -1.494 1.00 80.50 188 ARG A C 1
ATOM 1490 O O . ARG A 1 188 ? -28.958 9.507 -1.498 1.00 80.50 188 ARG A O 1
ATOM 1497 N N . ALA A 1 189 ? -27.340 11.060 -1.356 1.00 82.75 189 ALA A N 1
ATOM 1498 C CA . ALA A 1 189 ? -26.243 10.117 -1.160 1.00 82.75 189 ALA A CA 1
ATOM 1499 C C . ALA A 1 189 ? -26.410 9.330 0.153 1.00 82.75 189 ALA A C 1
ATOM 1501 O O . ALA A 1 189 ? -26.297 8.108 0.168 1.00 82.75 189 ALA A O 1
ATOM 1502 N N . LYS A 1 190 ? -26.786 10.003 1.248 1.00 83.56 190 LYS A N 1
ATOM 1503 C CA . LYS A 1 190 ? -27.046 9.351 2.541 1.00 83.56 190 LYS A CA 1
ATOM 1504 C C . LYS A 1 190 ? -28.150 8.291 2.454 1.00 83.56 190 LYS A C 1
ATOM 1506 O O . LYS A 1 190 ? -28.019 7.233 3.060 1.00 83.56 190 LYS A O 1
ATOM 1511 N N . LYS A 1 191 ? -29.221 8.554 1.694 1.00 81.00 191 LYS A N 1
ATOM 1512 C CA . LYS A 1 191 ? -30.331 7.601 1.498 1.00 81.00 191 LYS A CA 1
ATOM 1513 C C . LYS A 1 191 ? -29.901 6.298 0.821 1.00 81.00 191 LYS A C 1
ATOM 1515 O O . LYS A 1 191 ? -30.538 5.282 1.054 1.00 81.00 191 LYS A O 1
ATOM 1520 N N . VAL A 1 192 ? -28.830 6.315 0.029 1.00 74.00 192 VAL A N 1
ATOM 1521 C CA . VAL A 1 192 ? -28.294 5.117 -0.638 1.00 74.00 192 VAL A CA 1
ATOM 1522 C C . VAL A 1 192 ? -27.085 4.515 0.090 1.00 74.00 192 VAL A C 1
ATOM 1524 O O . VAL A 1 192 ? -26.317 3.761 -0.496 1.00 74.00 192 VAL A O 1
ATOM 1527 N N . GLY A 1 193 ? -26.890 4.862 1.367 1.00 69.69 193 GLY A N 1
ATOM 1528 C CA . GLY A 1 193 ? -25.819 4.305 2.196 1.00 69.69 193 GLY A CA 1
ATOM 1529 C C . GLY A 1 193 ? -24.456 4.984 2.040 1.00 69.69 193 GLY A C 1
ATOM 1530 O O . GLY A 1 193 ? -23.461 4.463 2.537 1.00 69.69 193 GLY A O 1
ATOM 1531 N N . TRP A 1 194 ? -24.381 6.153 1.394 1.00 71.62 194 TRP A N 1
ATOM 1532 C CA . TRP A 1 194 ? -23.128 6.901 1.282 1.00 71.62 194 TRP A CA 1
ATOM 1533 C C . TRP A 1 194 ? -22.758 7.589 2.613 1.00 71.62 194 TRP A C 1
ATOM 1535 O O . TRP A 1 194 ? -23.601 8.289 3.194 1.00 71.62 194 TRP A O 1
ATOM 1545 N N . PRO A 1 195 ? -21.515 7.449 3.116 1.00 63.22 195 PRO A N 1
ATOM 1546 C CA . PRO A 1 195 ? -21.115 8.027 4.397 1.00 63.22 195 PRO A CA 1
ATOM 1547 C C . PRO A 1 195 ? -21.190 9.563 4.362 1.00 63.22 195 PRO A C 1
ATOM 1549 O O . PRO A 1 195 ? -20.641 10.215 3.477 1.00 63.22 195 PRO A O 1
ATOM 1552 N N . SER A 1 196 ? -21.878 10.165 5.341 1.00 51.03 196 SER A N 1
ATOM 1553 C CA . SER A 1 196 ? -22.112 11.624 5.390 1.00 51.03 196 SER A CA 1
ATOM 1554 C C . SER A 1 196 ? -20.884 12.449 5.796 1.00 51.03 196 SER A C 1
ATOM 1556 O O . SER A 1 196 ? -20.880 13.661 5.604 1.00 51.03 196 SER A O 1
ATOM 1558 N N . LYS A 1 197 ? -19.857 11.808 6.356 1.00 51.09 197 LYS A N 1
ATOM 1559 C CA . LYS A 1 197 ? -18.524 12.363 6.596 1.00 51.09 197 LYS A CA 1
ATOM 1560 C C . LYS A 1 197 ? -17.531 11.220 6.438 1.00 51.09 197 LYS A C 1
ATOM 1562 O O . LYS A 1 197 ? -17.678 10.192 7.093 1.00 51.09 197 LYS A O 1
ATOM 1567 N N . LEU A 1 198 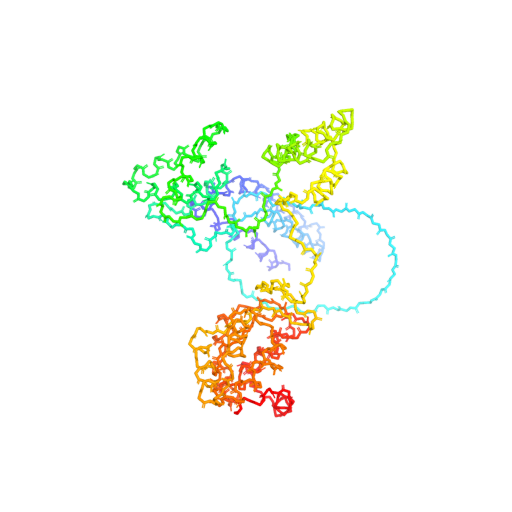? -16.558 11.388 5.551 1.00 41.22 198 LEU A N 1
ATOM 1568 C CA . LEU A 1 198 ? -15.371 10.547 5.553 1.00 41.22 198 LEU A CA 1
ATOM 1569 C C . LEU A 1 198 ? -14.539 10.975 6.758 1.00 41.22 198 LEU A C 1
ATOM 1571 O O . LEU A 1 198 ? -14.121 12.130 6.849 1.00 41.22 198 LEU A O 1
ATOM 1575 N N . ASP A 1 199 ? -14.343 10.063 7.703 1.00 30.95 199 ASP A N 1
ATOM 1576 C CA . ASP A 1 199 ? -13.434 10.271 8.820 1.00 30.95 199 ASP A CA 1
ATOM 1577 C C . ASP A 1 199 ? -11.994 10.400 8.293 1.00 30.95 199 ASP A C 1
ATOM 1579 O O . ASP A 1 199 ? -11.261 9.424 8.165 1.00 30.95 199 ASP A O 1
ATOM 1583 N N . GLY A 1 200 ? -11.600 11.643 8.013 1.00 35.06 200 GLY A N 1
ATOM 1584 C CA . GLY A 1 200 ? -10.223 12.124 8.035 1.00 35.06 200 GLY A CA 1
ATOM 1585 C C . GLY A 1 200 ? -9.375 11.886 6.787 1.00 35.06 200 GLY A C 1
ATOM 1586 O O . GLY A 1 200 ? -8.541 10.991 6.794 1.00 35.06 200 GLY A O 1
ATOM 1587 N N . VAL A 1 201 ? -9.452 12.808 5.822 1.00 27.70 201 VAL A N 1
ATOM 1588 C CA . VAL A 1 201 ? -8.276 13.429 5.179 1.00 27.70 201 VAL A CA 1
ATOM 1589 C C . VAL A 1 201 ? -8.652 14.886 4.902 1.00 27.70 201 VAL A C 1
ATOM 1591 O O . VAL A 1 201 ? -9.630 15.158 4.216 1.00 27.70 201 VAL A O 1
ATOM 1594 N N . GLY A 1 202 ? -7.933 15.818 5.525 1.00 26.78 202 GLY A N 1
ATOM 1595 C CA . GLY A 1 202 ? -8.220 17.244 5.440 1.00 26.78 202 GLY A CA 1
ATOM 1596 C C . GLY A 1 202 ? -7.888 17.839 4.074 1.00 26.78 202 GLY A C 1
ATOM 1597 O O . GLY A 1 202 ? -6.801 17.628 3.542 1.00 26.78 202 GLY A O 1
ATOM 1598 N N . ALA A 1 203 ? -8.810 18.656 3.577 1.00 27.89 203 ALA A N 1
ATOM 1599 C CA . ALA A 1 203 ? -8.534 19.779 2.697 1.00 27.89 203 ALA A CA 1
ATOM 1600 C C . ALA A 1 203 ? -9.360 20.965 3.219 1.00 27.89 203 ALA A C 1
ATOM 1602 O O . ALA A 1 203 ? -10.470 21.219 2.766 1.00 27.89 203 ALA A O 1
ATOM 1603 N N . GLU A 1 204 ? -8.838 21.655 4.233 1.00 30.45 204 GLU A N 1
ATOM 1604 C CA . GLU A 1 204 ? -9.319 22.981 4.620 1.00 30.45 204 GLU A CA 1
ATOM 1605 C C . GLU A 1 204 ? -8.272 24.008 4.195 1.00 30.45 204 GLU A C 1
ATOM 1607 O O . GLU A 1 204 ? -7.141 24.015 4.676 1.00 30.45 204 GLU A O 1
ATOM 1612 N N . GLY A 1 205 ? -8.673 24.885 3.282 1.00 23.94 205 GLY A N 1
ATOM 1613 C CA . GLY A 1 205 ? -7.989 26.132 2.988 1.00 23.94 205 GLY A CA 1
ATOM 1614 C C . GLY A 1 205 ? -8.995 27.106 2.390 1.00 23.94 205 GLY A C 1
ATOM 1615 O O . GLY A 1 205 ? -9.383 26.940 1.237 1.00 23.94 205 GLY A O 1
ATOM 1616 N N . GLY A 1 206 ? -9.437 28.100 3.171 1.00 23.23 206 GLY A N 1
ATOM 1617 C CA . GLY A 1 206 ? -10.267 29.190 2.648 1.00 23.23 206 GLY A CA 1
ATOM 1618 C C . GLY A 1 206 ? -11.100 29.993 3.653 1.00 23.23 206 GLY A C 1
ATOM 1619 O O . GLY A 1 206 ? -12.320 29.943 3.596 1.00 23.23 206 GLY A O 1
ATOM 1620 N N . GLU A 1 207 ? -10.412 30.772 4.492 1.00 25.56 207 GLU A N 1
ATOM 1621 C CA . GLU A 1 207 ? -10.814 32.062 5.094 1.00 25.56 207 GLU A CA 1
ATOM 1622 C C . GLU A 1 207 ? -11.951 32.196 6.138 1.00 25.56 207 GLU A C 1
ATOM 1624 O O . GLU A 1 207 ? -13.147 32.205 5.860 1.00 25.56 207 GLU A O 1
ATOM 1629 N N . VAL A 1 208 ? -11.486 32.492 7.362 1.00 30.45 208 VAL A N 1
ATOM 1630 C CA . VAL A 1 208 ? -11.884 33.615 8.238 1.00 30.45 208 VAL A CA 1
ATOM 1631 C C . VAL A 1 208 ? -13.388 33.891 8.352 1.00 30.45 208 VAL A C 1
ATOM 1633 O O . VAL A 1 208 ? -13.926 34.898 7.903 1.00 30.45 208 VAL A O 1
ATOM 1636 N N . GLY A 1 209 ? -14.053 33.043 9.127 1.00 25.50 209 GLY A N 1
ATOM 1637 C CA . GLY A 1 209 ? -15.252 33.420 9.864 1.00 25.50 209 GLY A CA 1
ATOM 1638 C C . GLY A 1 209 ? -15.099 32.928 11.292 1.00 25.50 209 GLY A C 1
ATOM 1639 O O . GLY A 1 209 ? -15.174 31.726 11.511 1.00 25.50 209 GLY A O 1
ATOM 1640 N N . LYS A 1 210 ? -14.838 33.844 12.239 1.00 31.17 210 LYS A N 1
ATOM 1641 C CA . LYS A 1 210 ? -14.726 33.613 13.694 1.00 31.17 210 LYS A CA 1
ATOM 1642 C C . LYS A 1 210 ? -15.495 32.359 14.136 1.00 31.17 210 LYS A C 1
ATOM 1644 O O . LYS A 1 210 ? -16.718 32.407 14.296 1.00 31.17 210 LYS A O 1
ATOM 1649 N N . LEU A 1 211 ? -14.776 31.250 14.336 1.00 29.77 211 LEU A N 1
ATOM 1650 C CA . LEU A 1 211 ? -15.313 30.035 14.938 1.00 29.77 211 LEU A CA 1
ATOM 1651 C C . LEU A 1 211 ? -15.789 30.409 16.343 1.00 29.77 211 LEU A C 1
ATOM 1653 O O . LEU A 1 211 ? -15.000 30.525 17.277 1.00 29.77 211 LEU A O 1
ATOM 1657 N N . LYS A 1 212 ? -17.098 30.629 16.497 1.00 38.19 212 LYS A N 1
ATOM 1658 C CA . LYS A 1 212 ? -17.750 30.546 17.804 1.00 38.19 212 LYS A CA 1
ATOM 1659 C C . LYS A 1 212 ? -17.627 29.091 18.245 1.00 38.19 212 LYS A C 1
ATOM 1661 O O . LYS A 1 212 ? -18.484 28.269 17.930 1.00 38.19 212 LYS A O 1
ATOM 1666 N N . LEU A 1 213 ? -16.526 28.794 18.925 1.00 42.12 213 LEU A N 1
ATOM 1667 C CA . LEU A 1 213 ? -16.260 27.538 19.609 1.00 42.12 213 LEU A CA 1
ATOM 1668 C C . LEU A 1 213 ? -17.297 27.405 20.728 1.00 42.12 213 LEU A C 1
ATOM 1670 O O . LEU A 1 213 ? -17.171 28.008 21.790 1.00 42.12 213 LEU A O 1
ATOM 1674 N N . LYS A 1 214 ? -18.392 26.696 20.446 1.00 50.31 214 LYS A N 1
ATOM 1675 C CA . LYS A 1 214 ? -19.481 26.491 21.401 1.00 50.31 214 LYS A CA 1
ATOM 1676 C C . LYS A 1 214 ? -19.320 25.132 22.062 1.00 50.31 214 LYS A C 1
ATOM 1678 O O . LYS A 1 214 ? -19.450 24.104 21.403 1.00 50.31 214 LYS A O 1
ATOM 1683 N N . ILE A 1 215 ? -19.093 25.150 23.371 1.00 58.72 215 ILE A N 1
ATOM 1684 C CA . ILE A 1 215 ? -19.336 23.998 24.241 1.00 58.72 215 ILE A CA 1
ATOM 1685 C C . ILE A 1 215 ? -20.812 23.589 24.058 1.00 58.72 215 ILE A C 1
ATOM 1687 O O . ILE A 1 215 ? -21.672 24.478 23.981 1.00 58.72 215 ILE A O 1
ATOM 1691 N N . PRO A 1 216 ? -21.139 22.287 23.939 1.00 61.28 216 PRO A N 1
ATOM 1692 C CA . PRO A 1 216 ? -22.521 21.839 23.788 1.00 61.28 216 PRO A CA 1
ATOM 1693 C C . PRO A 1 216 ? -23.408 22.404 24.903 1.00 61.28 216 PRO A C 1
ATOM 1695 O O . PRO A 1 216 ? -23.080 22.279 26.084 1.00 61.28 216 PRO A O 1
ATOM 1698 N N . LYS A 1 217 ? -24.543 23.018 24.541 1.00 65.44 217 LYS A N 1
ATOM 1699 C CA . LYS A 1 217 ? -25.466 23.651 25.505 1.00 65.44 217 LYS A CA 1
ATOM 1700 C C . LYS A 1 217 ? -25.941 22.675 26.588 1.00 65.44 217 LYS A C 1
ATOM 1702 O O . LYS A 1 217 ? -26.126 23.077 27.733 1.00 65.44 217 LYS A O 1
ATOM 1707 N N . ASP A 1 218 ? -26.051 21.395 26.244 1.00 68.06 218 ASP A N 1
ATOM 1708 C CA . ASP A 1 218 ? -26.458 20.333 27.165 1.00 68.06 218 ASP A CA 1
ATOM 1709 C C . ASP A 1 218 ? -25.421 20.084 28.269 1.00 68.06 218 ASP A C 1
ATOM 1711 O O . ASP A 1 218 ? -25.786 19.821 29.414 1.00 68.06 218 ASP A O 1
ATOM 1715 N N . ALA A 1 219 ? -24.127 20.232 27.964 1.00 64.94 219 ALA A N 1
ATOM 1716 C CA . ALA A 1 219 ? -23.059 20.120 28.957 1.00 64.94 219 ALA A CA 1
ATOM 1717 C C . ALA A 1 219 ? -23.062 21.317 29.921 1.00 64.94 219 ALA A C 1
ATOM 1719 O O . ALA A 1 219 ? -22.834 21.147 31.117 1.00 64.94 219 ALA A O 1
ATOM 1720 N N . VAL A 1 220 ? -23.385 22.516 29.421 1.00 70.94 220 VAL A N 1
ATOM 1721 C CA . VAL A 1 220 ? -23.521 23.724 30.252 1.00 70.94 220 VAL A CA 1
ATOM 1722 C C . VAL A 1 220 ? -24.722 23.613 31.194 1.00 70.94 220 VAL A C 1
ATOM 1724 O O . VAL A 1 220 ? -24.603 23.940 32.373 1.00 70.94 220 VAL A O 1
ATOM 1727 N N . LYS A 1 221 ? -25.854 23.089 30.710 1.00 74.88 221 LYS A N 1
ATOM 1728 C CA . LYS A 1 221 ? -27.054 22.875 31.531 1.00 74.88 221 LYS A CA 1
ATOM 1729 C C . LYS A 1 221 ? -26.809 21.852 32.646 1.00 74.88 221 LYS A C 1
ATOM 1731 O O . LYS A 1 221 ? -27.099 22.129 33.807 1.00 74.88 221 LYS A O 1
ATOM 1736 N N . LYS A 1 222 ? -26.172 20.720 32.321 1.00 75.88 222 LYS A N 1
ATOM 1737 C CA . LYS A 1 222 ? -25.766 19.716 33.322 1.00 75.88 222 LYS A CA 1
ATOM 1738 C C . LYS A 1 222 ? -24.786 20.287 34.351 1.00 75.88 222 LYS A C 1
ATOM 1740 O O . LYS A 1 222 ? -24.856 19.937 35.525 1.00 75.88 222 LYS A O 1
ATOM 1745 N N . ALA A 1 223 ? -23.896 21.190 33.934 1.00 72.75 223 ALA A N 1
ATOM 1746 C CA . ALA A 1 223 ? -22.960 21.856 34.837 1.00 72.75 223 ALA A CA 1
ATOM 1747 C C . ALA A 1 223 ? -23.678 22.796 35.803 1.00 72.75 223 ALA A C 1
ATOM 1749 O O . ALA A 1 223 ? -23.358 22.818 36.987 1.00 72.75 223 ALA A O 1
ATOM 1750 N N . GLU A 1 224 ? -24.677 23.538 35.327 1.00 77.12 224 GLU A N 1
ATOM 1751 C CA . GLU A 1 224 ? -25.503 24.383 36.186 1.00 77.12 224 GLU A CA 1
ATOM 1752 C C . GLU A 1 224 ? -26.240 23.568 37.257 1.00 77.12 224 GLU A C 1
ATOM 1754 O O . GLU A 1 224 ? -26.196 23.919 38.439 1.00 77.12 224 GLU A O 1
ATOM 1759 N N . GLU A 1 225 ? -26.867 22.460 36.860 1.00 77.88 225 GLU A N 1
ATOM 1760 C CA . GLU A 1 225 ? -27.584 21.552 37.762 1.00 77.88 225 GLU A CA 1
ATOM 1761 C C . GLU A 1 225 ? -26.636 20.930 38.804 1.00 77.88 225 GLU A C 1
ATOM 1763 O O . GLU A 1 225 ? -26.927 20.956 40.004 1.00 77.88 225 GLU A O 1
ATOM 1768 N N . ALA A 1 226 ? -25.446 20.486 38.383 1.00 73.12 226 ALA A N 1
ATOM 1769 C CA . ALA A 1 226 ? -24.418 19.959 39.280 1.00 73.12 226 ALA A CA 1
ATOM 1770 C C . ALA A 1 226 ? -23.899 21.015 40.278 1.00 73.12 226 ALA A C 1
ATOM 1772 O O . ALA A 1 226 ? -23.712 20.716 41.459 1.00 73.12 226 ALA A O 1
ATOM 1773 N N . MET A 1 227 ? -23.702 22.267 39.844 1.00 73.62 227 MET A N 1
ATOM 1774 C CA . MET A 1 227 ? -23.261 23.357 40.725 1.00 73.62 227 MET A CA 1
ATOM 1775 C C . MET A 1 227 ? -24.341 23.789 41.728 1.00 73.62 227 MET A C 1
ATOM 1777 O O . MET A 1 227 ? -24.013 24.200 42.845 1.00 73.62 227 MET A O 1
ATOM 1781 N N . ARG A 1 228 ? -25.626 23.703 41.355 1.00 75.31 228 ARG A N 1
ATOM 1782 C CA . ARG A 1 228 ? -26.752 23.928 42.278 1.00 75.31 228 ARG A CA 1
ATOM 1783 C C . ARG A 1 228 ? -26.836 22.818 43.325 1.00 75.31 228 ARG A C 1
ATOM 1785 O O . ARG A 1 228 ? -26.952 23.128 44.507 1.00 75.31 228 ARG A O 1
ATOM 1792 N N . SER A 1 229 ? -26.693 21.559 42.905 1.00 77.12 229 SER A N 1
ATOM 1793 C CA . SER A 1 229 ? -26.681 20.390 43.796 1.00 77.12 229 SER A CA 1
ATOM 1794 C C . SER A 1 229 ? -25.529 20.439 44.814 1.00 77.12 229 SER A C 1
ATOM 1796 O O . SER A 1 229 ? -25.740 20.180 45.995 1.00 77.12 229 SER A O 1
ATOM 1798 N N . LYS A 1 230 ? -24.335 20.894 44.404 1.00 72.19 230 LYS A N 1
ATOM 1799 C CA . LYS A 1 230 ? -23.163 21.068 45.288 1.00 72.19 230 LYS A CA 1
ATOM 1800 C C . LYS A 1 230 ? -23.174 22.350 46.141 1.00 72.19 230 LYS A C 1
ATOM 1802 O O . LYS A 1 230 ? -22.157 22.676 46.743 1.00 72.19 230 LYS A O 1
ATOM 1807 N N . LYS A 1 231 ? -24.291 23.092 46.186 1.00 77.50 231 LYS A N 1
ATOM 1808 C CA . LYS A 1 231 ? -24.462 24.341 46.963 1.00 77.50 231 LYS A CA 1
ATOM 1809 C C . LYS A 1 231 ? -23.379 25.410 46.715 1.00 77.50 231 LYS A C 1
ATOM 1811 O O . LYS A 1 231 ? -23.076 26.202 47.600 1.00 77.50 231 LYS A O 1
ATOM 1816 N N . ILE A 1 232 ? -22.821 25.481 45.503 1.00 71.94 232 ILE A N 1
ATOM 1817 C CA . ILE A 1 232 ? -21.803 26.492 45.167 1.00 71.94 232 ILE A CA 1
ATOM 1818 C C . ILE A 1 232 ? -22.436 27.898 45.218 1.00 71.94 232 ILE A C 1
ATOM 1820 O O . ILE A 1 232 ? -23.537 28.070 44.671 1.00 71.94 232 ILE A O 1
ATOM 1824 N N . PRO A 1 233 ? -21.772 28.907 45.823 1.00 76.50 233 PRO A N 1
ATOM 1825 C CA . PRO A 1 233 ? -22.290 30.270 45.927 1.00 76.50 233 PRO A CA 1
ATOM 1826 C C . PRO A 1 233 ? -22.685 30.870 44.573 1.00 76.50 233 PRO A C 1
ATOM 1828 O O . PRO A 1 233 ? -22.001 30.700 43.560 1.00 76.50 233 PRO A O 1
ATOM 1831 N N . ALA A 1 234 ? -23.785 31.628 44.546 1.00 71.81 234 ALA A N 1
ATOM 1832 C CA . ALA A 1 234 ? -24.360 32.158 43.307 1.00 71.81 234 ALA A CA 1
ATOM 1833 C C . ALA A 1 234 ? -23.379 33.025 42.490 1.00 71.81 234 ALA A C 1
ATOM 1835 O O . ALA A 1 234 ? -23.395 32.968 41.257 1.00 71.81 234 ALA A O 1
ATOM 1836 N N . GLY A 1 235 ? -22.495 33.770 43.164 1.00 67.50 235 GLY A N 1
ATOM 1837 C CA . GLY A 1 235 ? -21.466 34.594 42.522 1.00 67.50 235 GLY A CA 1
ATOM 1838 C C . GLY A 1 235 ? -20.431 33.779 41.738 1.00 67.50 235 GLY A C 1
ATOM 1839 O O . GLY A 1 235 ? -20.065 34.154 40.623 1.00 67.50 235 GLY A O 1
ATOM 1840 N N . GLU A 1 236 ? -20.006 32.631 42.266 1.00 66.94 236 GLU A N 1
ATOM 1841 C CA . GLU A 1 236 ? -19.044 31.742 41.603 1.00 66.94 236 GLU A CA 1
ATOM 1842 C C . GLU A 1 236 ? -19.690 30.961 40.461 1.00 66.94 236 GLU A C 1
ATOM 1844 O O . GLU A 1 236 ? -19.121 30.875 39.370 1.00 66.94 236 GLU A O 1
ATOM 1849 N N . ARG A 1 237 ? -20.933 30.496 40.652 1.00 71.19 237 ARG A N 1
ATOM 1850 C CA . ARG A 1 237 ? -21.712 29.846 39.585 1.00 71.19 237 ARG A CA 1
ATOM 1851 C C . ARG A 1 237 ? -21.857 30.750 38.364 1.00 71.19 237 ARG A C 1
ATOM 1853 O O . ARG A 1 237 ? -21.684 30.291 37.239 1.00 71.19 237 ARG A O 1
ATOM 1860 N N . LYS A 1 238 ? -22.119 32.047 38.568 1.00 74.38 238 LYS A N 1
ATOM 1861 C CA . LYS A 1 238 ? -22.270 33.019 37.473 1.00 74.38 238 LYS A CA 1
ATOM 1862 C C . LYS A 1 238 ? -20.969 33.204 36.682 1.00 74.38 238 LYS A C 1
ATOM 1864 O O . LYS A 1 238 ? -21.009 33.240 35.452 1.00 74.38 238 LYS A O 1
ATOM 1869 N N . LYS A 1 239 ? -19.818 33.257 37.366 1.00 72.50 239 LYS A N 1
ATOM 1870 C CA . LYS A 1 239 ? -18.494 33.320 36.721 1.00 72.50 239 LYS A CA 1
ATOM 1871 C C . LYS A 1 239 ? -18.233 32.063 35.887 1.00 72.50 239 LYS A C 1
ATOM 1873 O O . LYS A 1 239 ? -17.916 32.179 34.706 1.00 72.50 239 LYS A O 1
ATOM 1878 N N . VAL A 1 240 ? -18.467 30.876 36.445 1.00 69.38 240 VAL A N 1
ATOM 1879 C CA . VAL A 1 240 ? -18.264 29.602 35.735 1.00 69.38 240 VAL A CA 1
ATOM 1880 C C . VAL A 1 240 ? -19.199 29.466 34.527 1.00 69.38 240 VAL A C 1
ATOM 1882 O O . VAL A 1 240 ? -18.739 29.152 33.433 1.00 69.38 240 VAL A O 1
ATOM 1885 N N . LEU A 1 241 ? -20.490 29.779 34.669 1.00 75.06 241 LEU A N 1
ATOM 1886 C CA . LEU A 1 241 ? -21.451 29.714 33.560 1.00 75.06 241 LEU A CA 1
ATOM 1887 C C . LEU A 1 241 ? -21.146 30.718 32.444 1.00 75.06 241 LEU A C 1
ATOM 1889 O O . LEU A 1 241 ? -21.391 30.410 31.279 1.00 75.06 241 LEU A O 1
ATOM 1893 N N . SER A 1 242 ? -20.597 31.896 32.761 1.00 75.00 242 SER A N 1
ATOM 1894 C CA . SER A 1 242 ? -20.159 32.843 31.725 1.00 75.00 242 SER A CA 1
ATOM 1895 C C . SER A 1 242 ? -19.000 32.292 30.885 1.00 75.00 242 SER A C 1
ATOM 1897 O O . SER A 1 242 ? -19.015 32.435 29.662 1.00 75.00 242 SER A O 1
ATOM 1899 N N . LEU A 1 243 ? -18.061 31.586 31.523 1.00 73.19 243 LEU A N 1
ATOM 1900 C CA . LEU A 1 243 ? -16.905 30.969 30.873 1.00 73.19 243 LEU A CA 1
ATOM 1901 C C . LEU A 1 243 ? -17.303 29.729 30.052 1.00 73.19 243 LEU A C 1
ATOM 1903 O O . LEU A 1 243 ? -16.759 29.501 28.975 1.00 73.19 243 LEU A O 1
ATOM 1907 N N . LEU A 1 244 ? -18.304 28.967 30.510 1.00 71.06 244 LEU A N 1
ATOM 1908 C CA . LEU A 1 244 ? -18.858 27.822 29.776 1.00 71.06 244 LEU A CA 1
ATOM 1909 C C . LEU A 1 244 ? -19.735 28.230 28.575 1.00 71.06 244 LEU A C 1
ATOM 1911 O O . LEU A 1 244 ? -19.736 27.540 27.558 1.00 71.06 244 LEU A O 1
ATOM 1915 N N . ASN A 1 245 ? -20.484 29.336 28.667 1.00 72.50 245 ASN A N 1
ATOM 1916 C CA . ASN A 1 245 ? -21.394 29.771 27.598 1.00 72.50 245 ASN A CA 1
ATOM 1917 C C . ASN A 1 245 ? -20.691 30.496 26.442 1.00 72.50 245 ASN A C 1
ATOM 1919 O O . ASN A 1 245 ? -21.156 30.408 25.306 1.00 72.50 245 ASN A O 1
ATOM 1923 N N . ASN A 1 246 ? -19.610 31.231 26.717 1.00 71.31 246 ASN A N 1
ATOM 1924 C CA . ASN A 1 246 ? -18.857 31.983 25.711 1.00 71.31 246 ASN A CA 1
ATOM 1925 C C . ASN A 1 246 ? -17.359 32.030 26.070 1.00 71.31 246 ASN A C 1
ATOM 1927 O O . ASN A 1 246 ? -16.880 33.078 26.512 1.00 71.31 246 ASN A O 1
ATOM 1931 N N . PRO A 1 247 ? -16.604 30.938 25.860 1.00 67.94 247 PRO A N 1
ATOM 1932 C CA . PRO A 1 247 ? -15.154 30.997 25.989 1.00 67.94 247 PRO A CA 1
ATOM 1933 C C . PRO A 1 247 ? -14.581 31.918 24.899 1.00 67.94 247 PRO A C 1
ATOM 1935 O O . PRO A 1 247 ? -14.866 31.754 23.711 1.00 67.94 247 PRO A O 1
ATOM 1938 N N . LYS A 1 248 ? -13.791 32.916 25.300 1.00 65.81 248 LYS A N 1
ATOM 1939 C CA . LYS A 1 248 ? -13.207 33.936 24.411 1.00 65.81 248 LYS A CA 1
ATOM 1940 C C . LYS A 1 248 ? -11.842 33.535 23.855 1.00 65.81 248 LYS A C 1
ATOM 1942 O O . LYS A 1 248 ? -11.351 34.177 22.929 1.00 65.81 248 LYS A O 1
ATOM 1947 N N . SER A 1 249 ? -11.227 32.492 24.410 1.00 64.25 249 SER A N 1
ATOM 1948 C CA . SER A 1 249 ? -9.899 32.013 24.024 1.00 64.25 249 SER A CA 1
ATOM 1949 C C . SER A 1 249 ? -9.763 30.498 24.187 1.00 64.25 249 SER A C 1
ATOM 1951 O O . SER A 1 249 ? -10.488 29.864 24.951 1.00 64.25 249 SER A O 1
ATOM 1953 N N . GLU A 1 250 ? -8.787 29.899 23.507 1.00 52.00 250 GLU A N 1
ATOM 1954 C CA . GLU A 1 250 ? -8.513 28.459 23.604 1.00 52.00 250 GLU A CA 1
ATOM 1955 C C . GLU A 1 250 ? -8.055 28.029 25.009 1.00 52.00 250 GLU A C 1
ATOM 1957 O O . GLU A 1 250 ? -8.386 26.940 25.480 1.00 52.00 250 GLU A O 1
ATOM 1962 N N . LYS A 1 251 ? -7.393 28.934 25.741 1.00 67.50 251 LYS A N 1
ATOM 1963 C CA . LYS A 1 251 ? -7.065 28.744 27.162 1.00 67.50 251 LYS A CA 1
ATOM 1964 C C . LYS A 1 251 ? -8.328 28.654 28.026 1.00 67.50 251 LYS A C 1
ATOM 1966 O O . LYS A 1 251 ? -8.396 27.810 28.919 1.00 67.50 251 LYS A O 1
ATOM 1971 N N . GLU A 1 252 ? -9.347 29.463 27.735 1.00 64.19 252 GLU A N 1
ATOM 1972 C CA . GLU A 1 252 ? -10.641 29.399 28.424 1.00 64.19 252 GLU A CA 1
ATOM 1973 C C . GLU A 1 252 ? -11.417 28.122 28.087 1.00 64.19 252 GLU A C 1
ATOM 1975 O O . GLU A 1 252 ? -12.072 27.573 28.964 1.00 64.19 252 GLU A O 1
ATOM 1980 N N . ILE A 1 253 ? -11.284 27.580 26.872 1.00 61.75 253 ILE A N 1
ATOM 1981 C CA . ILE A 1 253 ? -11.886 26.286 26.497 1.00 61.75 253 ILE A CA 1
ATOM 1982 C C . ILE A 1 253 ? -11.249 25.142 27.286 1.00 61.75 253 ILE A C 1
ATOM 1984 O O . ILE A 1 253 ? -11.947 24.263 27.789 1.00 61.75 253 ILE A O 1
ATOM 1988 N N . GLN A 1 254 ? -9.926 25.153 27.442 1.00 61.47 254 GLN A N 1
ATOM 1989 C CA . GLN A 1 254 ? -9.242 24.152 28.258 1.00 61.47 254 GLN A CA 1
ATOM 1990 C C . GLN A 1 254 ? -9.608 24.281 29.743 1.00 61.47 254 GLN A C 1
ATOM 1992 O O . GLN A 1 254 ? -9.771 23.265 30.422 1.00 61.47 254 GLN A O 1
ATOM 1997 N N . ALA A 1 255 ? -9.774 25.508 30.246 1.00 68.56 255 ALA A N 1
ATOM 1998 C CA . ALA A 1 255 ? -10.255 25.751 31.604 1.00 68.56 255 ALA A CA 1
ATOM 1999 C C . ALA A 1 255 ? -11.703 25.262 31.786 1.00 68.56 255 ALA A C 1
ATOM 2001 O O . ALA A 1 255 ? -11.992 24.545 32.742 1.00 68.56 255 ALA A O 1
ATOM 2002 N N . ALA A 1 256 ? -12.584 25.563 30.830 1.00 65.12 256 ALA A N 1
ATOM 2003 C CA . ALA A 1 256 ? -13.964 25.095 30.781 1.00 65.12 256 ALA A CA 1
ATOM 2004 C C . ALA A 1 256 ? -14.056 23.563 30.768 1.00 65.12 256 ALA A C 1
ATOM 2006 O O . ALA A 1 256 ? -14.811 22.981 31.543 1.00 65.12 256 ALA A O 1
ATOM 2007 N N . ALA A 1 257 ? -13.244 22.900 29.940 1.00 61.53 257 ALA A N 1
ATOM 2008 C CA . ALA A 1 257 ? -13.192 21.445 29.858 1.00 61.53 257 ALA A CA 1
ATOM 2009 C C . ALA A 1 257 ? -12.729 20.813 31.181 1.00 61.53 257 ALA A C 1
ATOM 2011 O O . ALA A 1 257 ? -13.353 19.866 31.648 1.00 61.53 257 ALA A O 1
ATOM 2012 N N . LYS A 1 258 ? -11.704 21.379 31.838 1.00 70.19 258 LYS A N 1
ATOM 2013 C CA . LYS A 1 258 ? -11.257 20.925 33.170 1.00 70.19 258 LYS A CA 1
ATOM 2014 C C . LYS A 1 258 ? -12.336 21.102 34.240 1.00 70.19 258 LYS A C 1
ATOM 2016 O O . LYS A 1 258 ? -12.462 20.268 35.132 1.00 70.19 258 LYS A O 1
ATOM 2021 N N . ILE A 1 259 ? -13.098 22.192 34.175 1.00 69.50 259 ILE A N 1
ATOM 2022 C CA . ILE A 1 259 ? -14.204 22.463 35.099 1.00 69.50 259 ILE A CA 1
ATOM 2023 C C . ILE A 1 259 ? -15.326 21.427 34.907 1.00 69.50 259 ILE A C 1
ATOM 2025 O O . ILE A 1 259 ? -15.813 20.872 35.890 1.00 69.50 259 ILE A O 1
ATOM 2029 N N . LEU A 1 260 ? -15.683 21.108 33.660 1.00 66.81 260 LEU A N 1
ATOM 2030 C CA . LEU A 1 260 ? -16.675 20.077 33.333 1.00 66.81 260 LEU A CA 1
ATOM 2031 C C . LEU A 1 260 ? -16.210 18.665 33.736 1.00 66.81 260 LEU A C 1
ATOM 2033 O O . LEU A 1 260 ? -16.986 17.929 34.344 1.00 66.81 260 LEU A O 1
ATOM 2037 N N . GLU A 1 261 ? -14.936 18.326 33.503 1.00 67.00 261 GLU A N 1
ATOM 2038 C CA . GLU A 1 261 ? -14.321 17.069 33.962 1.00 67.00 261 GLU A CA 1
ATOM 2039 C C . GLU A 1 261 ? -14.382 16.936 35.495 1.00 67.00 261 GLU A C 1
ATOM 2041 O O . GLU A 1 261 ? -14.814 15.904 36.006 1.00 67.00 261 GLU A O 1
ATOM 2046 N N . ARG A 1 262 ? -14.044 17.995 36.250 1.00 68.94 262 ARG A N 1
ATOM 2047 C CA . ARG A 1 262 ? -14.162 18.015 37.726 1.00 68.94 262 ARG A CA 1
ATOM 2048 C C . ARG A 1 262 ? -15.601 17.858 38.225 1.00 68.94 262 ARG A C 1
ATOM 2050 O O . ARG A 1 262 ? -15.820 17.443 39.363 1.00 68.94 262 ARG A O 1
ATOM 2057 N N . MET A 1 263 ? -16.584 18.212 37.403 1.00 64.06 263 MET A N 1
ATOM 2058 C CA . MET A 1 263 ? -18.002 18.037 37.713 1.00 64.06 263 MET A CA 1
ATOM 2059 C C . MET A 1 263 ? -18.557 16.680 37.263 1.00 64.06 263 MET A C 1
ATOM 2061 O O . MET A 1 263 ? -19.741 16.432 37.465 1.00 64.06 263 MET A O 1
ATOM 2065 N N . GLY A 1 264 ? -17.721 15.795 36.707 1.00 55.41 264 GLY A N 1
ATOM 2066 C CA . GLY A 1 264 ? -18.138 14.471 36.240 1.00 55.41 264 GLY A CA 1
ATOM 2067 C C . GLY A 1 264 ? -18.989 14.516 34.970 1.00 55.41 264 GLY A C 1
ATOM 2068 O O . GLY A 1 264 ? -19.671 13.545 34.651 1.00 55.41 264 GLY A O 1
ATOM 2069 N N . ILE A 1 265 ? -18.975 15.639 34.247 1.00 62.19 265 ILE A N 1
ATOM 2070 C CA . ILE A 1 265 ? -19.747 15.814 33.018 1.00 62.19 265 ILE A CA 1
ATOM 2071 C C . ILE A 1 265 ? -18.833 15.458 31.847 1.00 62.19 265 ILE A C 1
ATOM 2073 O O . ILE A 1 265 ? -17.833 16.148 31.630 1.00 62.19 265 ILE A O 1
ATOM 2077 N N . PRO A 1 266 ? -19.146 14.398 31.082 1.00 50.38 266 PRO A N 1
ATOM 2078 C CA . PRO A 1 266 ? -18.311 13.982 29.969 1.00 50.38 266 PRO A CA 1
ATOM 2079 C C . PRO A 1 266 ? -18.333 15.062 28.885 1.00 50.38 266 PRO A C 1
ATOM 2081 O O . PRO A 1 266 ? -19.363 15.333 28.270 1.00 50.38 266 PRO A O 1
ATOM 2084 N N . VAL A 1 267 ? -17.179 15.685 28.654 1.00 50.47 267 VAL A N 1
ATOM 2085 C CA . VAL A 1 267 ? -16.957 16.544 27.492 1.00 50.47 267 VAL A CA 1
ATOM 2086 C C . VAL A 1 267 ? -16.554 15.627 26.344 1.00 50.47 267 VAL A C 1
ATOM 2088 O O . VAL A 1 267 ? -15.500 14.987 26.404 1.00 50.47 267 VAL A O 1
ATOM 2091 N N . GLU A 1 268 ? -17.386 15.524 25.305 1.00 41.84 268 GLU A N 1
ATOM 2092 C CA . GLU A 1 268 ? -16.998 14.822 24.079 1.00 41.84 268 GLU A CA 1
ATOM 2093 C C . GLU A 1 268 ? -15.735 15.482 23.512 1.00 41.84 268 GLU A C 1
ATOM 2095 O O . GLU A 1 268 ? -15.760 16.600 23.003 1.00 41.84 268 GLU A O 1
ATOM 2100 N N . GLY A 1 269 ? -14.598 14.808 23.689 1.00 41.44 269 GLY A N 1
ATOM 2101 C CA . GLY A 1 269 ? -13.281 15.341 23.341 1.00 41.44 269 GLY A CA 1
ATOM 2102 C C . GLY A 1 269 ? -12.126 14.770 24.163 1.00 41.44 269 GLY A C 1
ATOM 2103 O O . GLY A 1 269 ? -10.999 14.743 23.675 1.00 41.44 269 GLY A O 1
ATOM 2104 N N . LYS A 1 270 ? -12.377 14.221 25.359 1.00 33.19 270 LYS A N 1
ATOM 2105 C CA . LYS A 1 270 ? -11.367 13.470 26.123 1.00 33.19 270 LYS A CA 1
ATOM 2106 C C . LYS A 1 270 ? -11.955 12.192 26.704 1.00 33.19 270 LYS A C 1
ATOM 2108 O O . LYS A 1 270 ? -12.745 12.215 27.638 1.00 33.19 270 LYS A O 1
ATOM 2113 N N . LYS A 1 271 ? -11.533 11.052 26.152 1.00 31.84 271 LYS A N 1
ATOM 2114 C CA . LYS A 1 271 ? -11.649 9.766 26.843 1.00 31.84 271 LYS A CA 1
ATOM 2115 C C . LYS A 1 271 ? -10.632 9.742 27.982 1.00 31.84 271 LYS A C 1
ATOM 2117 O O . LYS A 1 271 ? -9.457 10.037 27.763 1.00 31.84 271 LYS A O 1
ATOM 2122 N N . ASN A 1 272 ? -11.132 9.410 29.167 1.00 29.14 272 ASN A N 1
ATOM 2123 C CA . ASN A 1 272 ? -10.417 9.271 30.428 1.00 29.14 272 ASN A CA 1
ATOM 2124 C C . ASN A 1 272 ? -9.039 8.612 30.266 1.00 29.14 272 ASN A C 1
ATOM 2126 O O . ASN A 1 272 ? -8.923 7.468 29.829 1.00 29.14 272 ASN A O 1
ATOM 2130 N N . ARG A 1 273 ? -8.000 9.349 30.672 1.00 34.19 273 ARG A N 1
ATOM 2131 C CA . ARG A 1 273 ? -6.727 8.785 31.121 1.00 34.19 273 ARG A CA 1
ATOM 2132 C C . ARG A 1 273 ? -6.963 8.236 32.522 1.00 34.19 273 ARG A C 1
ATOM 2134 O O . ARG A 1 273 ? -7.117 9.011 33.458 1.00 34.19 273 ARG A O 1
ATOM 2141 N N . GLY A 1 274 ? -7.013 6.919 32.637 1.00 26.69 274 GLY A N 1
ATOM 2142 C CA . GLY A 1 274 ? -7.129 6.242 33.918 1.00 26.69 274 GLY A CA 1
ATOM 2143 C C . GLY A 1 274 ? -7.388 4.758 33.727 1.00 26.69 274 GLY A C 1
ATOM 2144 O O . GLY A 1 274 ? -8.538 4.350 33.639 1.00 26.69 274 GLY A O 1
ATOM 2145 N N . SER A 1 275 ? -6.297 3.997 33.728 1.00 28.00 275 SER A N 1
ATOM 2146 C CA . SER A 1 275 ? -6.217 2.542 33.878 1.00 28.00 275 SER A CA 1
ATOM 2147 C C . SER A 1 275 ? -6.249 1.670 32.613 1.00 28.00 275 SER A C 1
ATOM 2149 O O . SER A 1 275 ? -7.190 1.678 31.823 1.00 28.00 275 SER A O 1
ATOM 2151 N N . SER A 1 276 ? -5.194 0.856 32.544 1.00 26.81 276 SER A N 1
ATOM 2152 C CA . SER A 1 276 ? -4.899 -0.279 31.670 1.00 26.81 276 SER A CA 1
ATOM 2153 C C . SER A 1 276 ? -4.392 0.015 30.253 1.00 26.81 276 SER A C 1
ATOM 2155 O O . SER A 1 276 ? -5.011 0.694 29.434 1.00 26.81 276 SER A O 1
ATOM 2157 N N . ASP A 1 277 ? -3.203 -0.530 30.010 1.00 34.03 277 ASP A N 1
ATOM 2158 C CA . ASP A 1 277 ? -2.443 -0.552 28.774 1.00 34.03 277 ASP A CA 1
ATOM 2159 C C . ASP A 1 277 ? -3.248 -0.960 27.531 1.00 34.03 277 ASP A C 1
ATOM 2161 O O . ASP A 1 277 ? -4.253 -1.664 27.580 1.00 34.03 277 ASP A O 1
ATOM 2165 N N . ASN A 1 278 ? -2.710 -0.575 26.371 1.00 34.41 278 ASN A N 1
ATOM 2166 C CA . ASN A 1 278 ? -3.106 -1.017 25.032 1.00 34.41 278 ASN A CA 1
ATOM 2167 C C . ASN A 1 278 ? -4.470 -0.547 24.509 1.00 34.41 278 ASN A C 1
ATOM 2169 O O . ASN A 1 278 ? -5.453 -1.283 24.497 1.00 34.41 278 ASN A O 1
ATOM 2173 N N . LYS A 1 279 ? -4.469 0.621 23.851 1.00 36.62 279 LYS A N 1
ATOM 2174 C CA . LYS A 1 279 ? -5.118 0.797 22.531 1.00 36.62 279 LYS A CA 1
ATOM 2175 C C . LYS A 1 279 ? -4.703 2.121 21.885 1.00 36.62 279 LYS A C 1
ATOM 2177 O O . LYS A 1 279 ? -5.521 2.981 21.557 1.00 36.62 279 LYS A O 1
ATOM 2182 N N . ALA A 1 280 ? -3.413 2.247 21.571 1.00 40.84 280 ALA A N 1
ATOM 2183 C CA . ALA A 1 280 ? -3.074 2.937 20.334 1.00 40.84 280 ALA A CA 1
ATOM 2184 C C . ALA A 1 280 ? -3.782 2.149 19.225 1.00 40.84 280 ALA A C 1
ATOM 2186 O O . ALA A 1 280 ? -3.390 1.027 18.926 1.00 40.84 280 ALA A O 1
ATOM 2187 N N . LYS A 1 281 ? -4.884 2.669 18.665 1.00 53.59 281 LYS A N 1
ATOM 2188 C CA . LYS A 1 281 ? -5.496 2.056 17.479 1.00 53.59 281 LYS A CA 1
ATOM 2189 C C . LYS A 1 281 ? -4.389 1.956 16.425 1.00 53.59 281 LYS A C 1
ATOM 2191 O O . LYS A 1 281 ? -3.952 2.984 15.885 1.00 53.59 281 LYS A O 1
ATOM 2196 N N . HIS A 1 282 ? -3.894 0.738 16.219 1.00 57.91 282 HIS A N 1
ATOM 2197 C CA . HIS A 1 282 ? -2.953 0.375 15.174 1.00 57.91 282 HIS A CA 1
ATOM 2198 C C . HIS A 1 282 ? -3.689 0.613 13.859 1.00 57.91 282 HIS A C 1
ATOM 2200 O O . HIS A 1 282 ? -4.519 -0.186 13.441 1.00 57.91 282 HIS A O 1
ATOM 2206 N N . LYS A 1 283 ? -3.510 1.813 13.302 1.00 63.56 283 LYS A N 1
ATOM 2207 C CA . LYS A 1 283 ? -4.103 2.195 12.024 1.00 63.56 283 LYS A CA 1
ATOM 2208 C C . LYS A 1 283 ? -3.203 1.656 10.918 1.00 63.56 283 LYS A C 1
ATOM 2210 O O . LYS A 1 283 ? -1.984 1.624 11.090 1.00 63.56 283 LYS A O 1
ATOM 2215 N N . PHE A 1 284 ? -3.825 1.273 9.811 1.00 67.19 284 PHE A N 1
ATOM 2216 C CA . PHE A 1 284 ? -3.141 0.885 8.585 1.00 67.19 284 PHE A CA 1
ATOM 2217 C C . PHE A 1 284 ? -2.119 1.968 8.185 1.00 67.19 284 PHE A C 1
ATOM 2219 O O . PHE A 1 284 ? -2.387 3.156 8.379 1.00 67.19 284 PHE A O 1
ATOM 2226 N N . GLN A 1 285 ? -0.946 1.564 7.693 1.00 66.12 285 GLN A N 1
ATOM 2227 C CA . GLN A 1 285 ? 0.195 2.416 7.311 1.00 66.12 285 GLN A CA 1
ATOM 2228 C C . GLN A 1 285 ? 0.845 3.241 8.435 1.00 66.12 285 GLN A C 1
ATOM 2230 O O . GLN A 1 285 ? 1.640 4.142 8.161 1.00 66.12 285 GLN A O 1
ATOM 2235 N N . LYS A 1 286 ? 0.569 2.958 9.713 1.00 72.19 286 LYS A N 1
ATOM 2236 C CA . LYS A 1 286 ? 1.374 3.536 10.801 1.00 72.19 286 LYS A CA 1
ATOM 2237 C C . LYS A 1 286 ? 2.716 2.827 10.913 1.00 72.19 286 LYS A C 1
ATOM 2239 O O . LYS A 1 286 ? 2.756 1.604 10.825 1.00 72.19 286 LYS A O 1
ATOM 2244 N N . SER A 1 287 ? 3.775 3.590 11.172 1.00 66.88 287 SER A N 1
ATOM 2245 C CA . SER A 1 287 ? 5.066 3.015 11.553 1.00 66.88 287 SER A CA 1
ATOM 2246 C C . SER A 1 287 ? 4.917 2.174 12.826 1.00 66.88 287 SER A C 1
ATOM 2248 O O . SER A 1 287 ? 4.097 2.483 13.700 1.00 66.88 287 SER A O 1
ATOM 2250 N N . ASP A 1 288 ? 5.681 1.093 12.913 1.00 67.69 288 ASP A N 1
ATOM 2251 C CA . ASP A 1 288 ? 5.839 0.287 14.122 1.00 67.69 288 ASP A CA 1
ATOM 2252 C C . ASP A 1 288 ? 6.977 0.771 15.038 1.00 67.69 288 ASP A C 1
ATOM 2254 O O . ASP A 1 288 ? 7.204 0.158 16.077 1.00 67.69 288 ASP A O 1
ATOM 2258 N N . SER A 1 289 ? 7.650 1.873 14.681 1.00 67.38 289 SER A N 1
ATOM 2259 C CA . SER A 1 289 ? 8.835 2.414 15.362 1.00 67.38 289 SER A CA 1
ATOM 2260 C C . SER A 1 289 ? 10.064 1.490 15.361 1.00 67.38 289 SER A C 1
ATOM 2262 O O . SER A 1 289 ? 11.040 1.786 16.043 1.00 67.38 289 SER A O 1
ATOM 2264 N N . GLN A 1 290 ? 10.043 0.404 14.586 1.00 60.69 290 GLN A N 1
ATOM 2265 C CA . GLN A 1 290 ? 11.121 -0.585 14.450 1.00 60.69 290 GLN A CA 1
ATOM 2266 C C . GLN A 1 290 ? 11.536 -0.778 12.981 1.00 60.69 290 GLN A C 1
ATOM 2268 O O . GLN A 1 290 ? 12.086 -1.808 12.603 1.00 60.69 290 GLN A O 1
ATOM 2273 N N . GLY A 1 291 ? 11.283 0.231 12.142 1.00 52.59 291 GLY A N 1
ATOM 2274 C CA . GLY A 1 291 ? 11.656 0.228 10.725 1.00 52.59 291 GLY A CA 1
ATOM 2275 C C . GLY A 1 291 ? 10.610 -0.381 9.785 1.00 52.59 291 GLY A C 1
ATOM 2276 O O . GLY A 1 291 ? 10.850 -0.436 8.583 1.00 52.59 291 GLY A O 1
ATOM 2277 N N . GLY A 1 292 ? 9.441 -0.788 10.292 1.00 62.91 292 GLY A N 1
ATOM 2278 C CA . GLY A 1 292 ? 8.328 -1.321 9.511 1.00 62.91 292 GLY A CA 1
ATOM 2279 C C . GLY A 1 292 ? 7.086 -0.424 9.507 1.00 62.91 292 GLY A C 1
ATOM 2280 O O . GLY A 1 292 ? 6.923 0.505 10.307 1.00 62.91 292 GLY A O 1
ATOM 2281 N N . TYR A 1 293 ? 6.161 -0.721 8.594 1.00 72.62 293 TYR A N 1
ATOM 2282 C CA . TYR A 1 293 ? 4.824 -0.129 8.566 1.00 72.62 293 TYR A CA 1
ATOM 2283 C C . TYR A 1 293 ? 3.767 -1.200 8.777 1.00 72.62 293 TYR A C 1
ATOM 2285 O O . TYR A 1 293 ? 3.957 -2.359 8.439 1.00 72.62 293 TYR A O 1
ATOM 2293 N N . ARG A 1 294 ? 2.644 -0.799 9.368 1.00 78.94 294 ARG A N 1
ATOM 2294 C CA . ARG A 1 294 ? 1.493 -1.663 9.627 1.00 78.94 294 ARG A CA 1
ATOM 2295 C C . ARG A 1 294 ? 0.609 -1.744 8.396 1.00 78.94 294 ARG A C 1
ATOM 2297 O O . ARG A 1 294 ? -0.419 -1.071 8.330 1.00 78.94 294 ARG A O 1
ATOM 2304 N N . ASP A 1 295 ? 1.044 -2.493 7.405 1.00 74.19 295 ASP A N 1
ATOM 2305 C CA . ASP A 1 295 ? 0.418 -2.605 6.089 1.00 74.19 295 ASP A CA 1
ATOM 2306 C C . ASP A 1 295 ? 0.054 -4.047 5.709 1.00 74.19 295 ASP A C 1
ATOM 2308 O O . ASP A 1 295 ? -0.575 -4.262 4.675 1.00 74.19 295 ASP A O 1
ATOM 2312 N N . ILE A 1 296 ? 0.364 -5.014 6.574 1.00 78.81 296 ILE A N 1
ATOM 2313 C CA . ILE A 1 296 ? -0.019 -6.412 6.406 1.00 78.81 296 ILE A CA 1
ATOM 2314 C C . ILE A 1 296 ? -1.343 -6.649 7.124 1.00 78.81 296 ILE A C 1
ATOM 2316 O O . ILE A 1 296 ? -1.484 -6.347 8.309 1.00 78.81 296 ILE A O 1
ATOM 2320 N N . GLN A 1 297 ? -2.324 -7.217 6.429 1.00 84.25 297 GLN A N 1
ATOM 2321 C CA . GLN A 1 297 ? -3.579 -7.641 7.042 1.00 84.25 297 GLN A CA 1
ATOM 2322 C C . GLN A 1 297 ? -3.859 -9.096 6.689 1.00 84.25 297 GLN A C 1
ATOM 2324 O O . GLN A 1 297 ? -3.871 -9.462 5.516 1.00 84.25 297 GLN A O 1
ATOM 2329 N N . LEU A 1 298 ? -4.098 -9.914 7.715 1.00 83.06 298 LEU A N 1
ATOM 2330 C CA . LEU A 1 298 ? -4.443 -11.316 7.525 1.00 83.06 298 LEU A CA 1
ATOM 2331 C C . LEU A 1 298 ? -5.825 -11.440 6.882 1.00 83.06 298 LEU A C 1
ATOM 2333 O O . LEU A 1 298 ? -6.754 -10.698 7.221 1.00 83.06 298 LEU A O 1
ATOM 2337 N N . SER A 1 299 ? -5.971 -12.393 5.963 1.00 83.06 299 SER A N 1
ATOM 2338 C CA . SER A 1 299 ? -7.271 -12.690 5.372 1.00 83.06 299 SER A CA 1
ATOM 2339 C C . SER A 1 299 ? -8.213 -13.259 6.435 1.00 83.06 299 SER A C 1
ATOM 2341 O O . SER A 1 299 ? -7.783 -13.900 7.398 1.00 83.06 299 SER A O 1
ATOM 2343 N N . LYS A 1 300 ? -9.524 -13.060 6.255 1.00 86.25 300 LYS A N 1
ATOM 2344 C CA . LYS A 1 300 ? -10.527 -13.627 7.173 1.00 86.25 300 LYS A CA 1
ATOM 2345 C C . LYS A 1 300 ? -10.410 -15.151 7.277 1.00 86.25 300 LYS A C 1
ATOM 2347 O O . LYS A 1 300 ? -10.577 -15.683 8.368 1.00 86.25 300 LYS A O 1
ATOM 2352 N N . ASP A 1 301 ? -10.093 -15.819 6.169 1.00 85.88 301 ASP A N 1
ATOM 2353 C CA . ASP A 1 301 ? -9.893 -17.269 6.119 1.00 85.88 301 ASP A CA 1
ATOM 2354 C C . ASP A 1 301 ? -8.695 -17.706 6.976 1.00 85.88 301 ASP A C 1
ATOM 2356 O O . ASP A 1 301 ? -8.835 -18.566 7.843 1.00 85.88 301 ASP A O 1
ATOM 2360 N N . THR A 1 302 ? -7.541 -17.046 6.838 1.00 85.31 302 THR A N 1
ATOM 2361 C CA . THR A 1 302 ? -6.358 -17.343 7.664 1.00 85.31 302 THR A CA 1
ATOM 2362 C C . THR A 1 302 ? -6.609 -17.077 9.146 1.00 85.31 302 THR A C 1
ATOM 2364 O O . THR A 1 302 ? -6.228 -17.895 9.979 1.00 85.31 302 THR A O 1
ATOM 2367 N N . VAL A 1 303 ? -7.297 -15.984 9.499 1.00 89.81 303 VAL A N 1
ATOM 2368 C CA . VAL A 1 303 ? -7.668 -15.719 10.901 1.00 89.81 303 VAL A CA 1
ATOM 2369 C C . VAL A 1 303 ? -8.562 -16.833 11.450 1.00 89.81 303 VAL A C 1
ATOM 2371 O O . VAL A 1 303 ? -8.349 -17.289 12.570 1.00 89.81 303 VAL A O 1
ATOM 2374 N N . GLN A 1 304 ? -9.537 -17.310 10.672 1.00 91.00 304 GLN A N 1
ATOM 2375 C CA . GLN A 1 304 ? -10.396 -18.417 11.092 1.00 91.00 304 GLN A CA 1
ATOM 2376 C C . GLN A 1 304 ? -9.629 -19.733 11.234 1.00 91.00 304 GLN A C 1
ATOM 2378 O O . GLN A 1 304 ? -9.868 -20.453 12.199 1.00 91.00 304 GLN A O 1
ATOM 2383 N N . LYS A 1 305 ? -8.700 -20.039 10.320 1.00 90.88 305 LYS A N 1
ATOM 2384 C CA . LYS A 1 305 ? -7.826 -21.219 10.420 1.00 90.88 305 LYS A CA 1
ATOM 2385 C C . LYS A 1 305 ? -6.995 -21.188 11.701 1.00 90.88 305 LYS A C 1
ATOM 2387 O O . LYS A 1 305 ? -7.013 -22.163 12.442 1.00 90.88 305 LYS A O 1
ATOM 2392 N N . LEU A 1 306 ? -6.372 -20.049 12.012 1.00 90.50 306 LEU A N 1
ATOM 2393 C CA . LEU A 1 306 ? -5.626 -19.846 13.260 1.00 90.50 306 LEU A CA 1
ATOM 2394 C C . LEU A 1 306 ? -6.502 -20.072 14.500 1.00 90.50 306 LEU A C 1
ATOM 2396 O O . LEU A 1 306 ? -6.106 -20.794 15.408 1.00 90.50 306 LEU A O 1
ATOM 2400 N N . VAL A 1 307 ? -7.709 -19.495 14.531 1.00 92.88 307 VAL A N 1
ATOM 2401 C CA . VAL A 1 307 ? -8.646 -19.677 15.654 1.00 92.88 307 VAL A CA 1
ATOM 2402 C C . VAL A 1 307 ? -9.074 -21.139 15.798 1.00 92.88 307 VAL A C 1
ATOM 2404 O O . VAL A 1 307 ? -9.087 -21.656 16.910 1.00 92.88 307 VAL A O 1
ATOM 2407 N N . ARG A 1 308 ? -9.380 -21.836 14.695 1.00 92.75 308 ARG A N 1
ATOM 2408 C CA . ARG A 1 308 ? -9.705 -23.273 14.735 1.00 92.75 308 ARG A CA 1
ATOM 2409 C C . ARG A 1 308 ? -8.528 -24.111 15.233 1.00 92.75 308 ARG A C 1
ATOM 2411 O O . ARG A 1 308 ? -8.753 -25.041 16.002 1.00 92.75 308 ARG A O 1
ATOM 2418 N N . GLY A 1 309 ? -7.300 -23.764 14.847 1.00 90.88 309 GLY A N 1
ATOM 2419 C CA . GLY A 1 309 ? -6.086 -24.390 15.372 1.00 90.88 309 GLY A CA 1
ATOM 2420 C C . GLY A 1 309 ? -5.984 -24.248 16.893 1.00 90.88 309 GLY A C 1
ATOM 2421 O O . GLY A 1 309 ? -5.795 -25.242 17.587 1.00 90.88 309 GLY A O 1
ATOM 2422 N N . MET A 1 310 ? -6.224 -23.046 17.435 1.00 93.38 310 MET A N 1
ATOM 2423 C CA . MET A 1 310 ? -6.233 -22.816 18.892 1.00 93.38 310 MET A CA 1
ATOM 2424 C C . MET A 1 310 ? -7.304 -23.644 19.612 1.00 93.38 310 MET A C 1
ATOM 2426 O O . MET A 1 310 ? -7.037 -24.208 20.670 1.00 93.38 310 MET A O 1
ATOM 2430 N N . VAL A 1 311 ? -8.509 -23.737 19.035 1.00 91.56 311 VAL A N 1
ATOM 2431 C CA . VAL A 1 311 ? -9.594 -24.574 19.579 1.00 91.56 311 VAL A CA 1
ATOM 2432 C C . VAL A 1 311 ? -9.188 -26.050 19.577 1.00 91.56 311 VAL A C 1
ATOM 2434 O O . VAL A 1 311 ? -9.388 -26.738 20.571 1.00 91.56 311 VAL A O 1
ATOM 2437 N N . THR A 1 312 ? -8.575 -26.525 18.491 1.00 93.12 312 THR A N 1
ATOM 2438 C CA . THR A 1 312 ? -8.117 -27.921 18.356 1.00 93.12 312 THR A CA 1
ATOM 2439 C C . THR A 1 312 ? -7.029 -28.253 19.381 1.00 93.12 312 THR A C 1
ATOM 2441 O O . THR A 1 312 ? -7.041 -29.330 19.966 1.00 93.12 312 THR A O 1
ATOM 2444 N N . GLN A 1 313 ? -6.145 -27.297 19.673 1.00 91.81 313 GLN A N 1
ATOM 2445 C CA . GLN A 1 313 ? -5.108 -27.404 20.704 1.00 91.81 313 GLN A CA 1
ATOM 2446 C C . GLN A 1 313 ? -5.617 -27.093 22.127 1.00 91.81 313 GLN A C 1
ATOM 2448 O O . GLN A 1 313 ? -4.816 -26.917 23.042 1.00 91.81 313 GLN A O 1
ATOM 2453 N N . SER A 1 314 ? -6.937 -27.010 22.338 1.00 93.06 314 SER A N 1
ATOM 2454 C CA . SER A 1 314 ? -7.569 -26.805 23.653 1.00 93.06 314 SER A CA 1
ATOM 2455 C C . SER A 1 314 ? -7.128 -25.535 24.400 1.00 93.06 314 SER A C 1
ATOM 2457 O O . SER A 1 314 ? -7.003 -25.530 25.624 1.00 93.06 314 SER A O 1
ATOM 2459 N N . TRP A 1 315 ? -6.894 -24.435 23.682 1.00 92.88 315 TRP A N 1
ATOM 2460 C CA . TRP A 1 315 ? -6.577 -23.148 24.310 1.00 92.88 315 TRP A CA 1
ATOM 2461 C C . TRP A 1 315 ? -7.780 -22.581 25.077 1.00 92.88 315 TRP A C 1
ATOM 2463 O O . TRP A 1 315 ? -8.935 -22.803 24.712 1.00 92.88 315 TRP A O 1
ATOM 2473 N N . ALA A 1 316 ? -7.517 -21.781 26.114 1.00 93.94 316 ALA A N 1
ATOM 2474 C CA . ALA A 1 316 ? -8.571 -21.124 26.879 1.00 93.94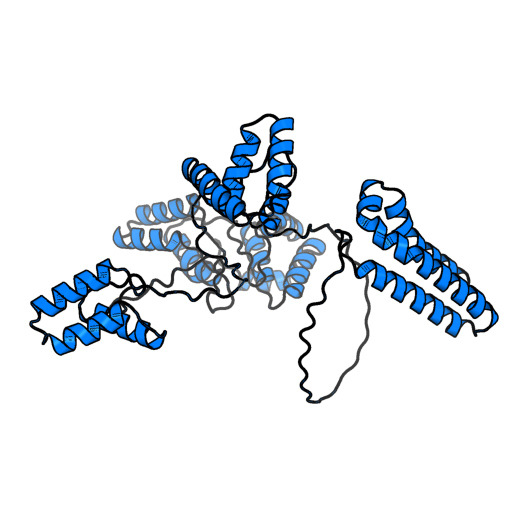 316 ALA A CA 1
ATOM 2475 C C . ALA A 1 316 ? -9.349 -20.109 26.022 1.00 93.94 316 ALA A C 1
ATOM 2477 O O . ALA A 1 316 ? -8.767 -19.320 25.274 1.00 93.94 316 ALA A O 1
ATOM 2478 N N . GLU A 1 317 ? -10.673 -20.059 26.188 1.00 87.56 317 GLU A N 1
ATOM 2479 C CA . GLU A 1 317 ? -11.554 -19.178 25.405 1.00 87.56 317 GLU A CA 1
ATOM 2480 C C . GLU A 1 317 ? -11.168 -17.691 25.524 1.00 87.56 317 GLU A C 1
ATOM 2482 O O . GLU A 1 317 ? -11.220 -16.933 24.550 1.00 87.56 317 GLU A O 1
ATOM 2487 N N . ALA A 1 318 ? -10.712 -17.266 26.706 1.00 88.56 318 ALA A N 1
ATOM 2488 C CA . ALA A 1 318 ? -10.227 -15.907 26.935 1.00 88.56 318 ALA A CA 1
ATOM 2489 C C . ALA A 1 318 ? -9.000 -15.568 26.065 1.00 88.56 318 ALA A C 1
ATOM 2491 O O . ALA A 1 318 ? -8.926 -14.471 25.498 1.00 88.56 318 ALA A O 1
ATOM 2492 N N . ASP A 1 319 ? -8.071 -16.513 25.906 1.00 89.50 319 ASP A N 1
ATOM 2493 C CA . ASP A 1 319 ? -6.871 -16.339 25.087 1.00 89.50 319 ASP A CA 1
ATOM 2494 C C . ASP A 1 319 ? -7.201 -16.373 23.596 1.00 89.50 319 ASP A C 1
ATOM 2496 O O . ASP A 1 319 ? -6.700 -15.538 22.837 1.00 89.50 319 ASP A O 1
ATOM 2500 N N . ILE A 1 320 ? -8.121 -17.251 23.185 1.00 88.56 320 ILE A N 1
ATOM 2501 C CA . ILE A 1 320 ? -8.634 -17.299 21.811 1.00 88.56 320 ILE A CA 1
ATOM 2502 C C . ILE A 1 320 ? -9.265 -15.955 21.436 1.00 88.56 320 ILE A C 1
ATOM 2504 O O . ILE A 1 320 ? -8.940 -15.386 20.395 1.00 88.56 320 ILE A O 1
ATOM 2508 N N . ASN A 1 321 ? -10.111 -15.384 22.297 1.00 87.31 321 ASN A N 1
ATOM 2509 C CA . ASN A 1 321 ? -10.755 -14.091 22.047 1.00 87.31 321 ASN A CA 1
ATOM 2510 C C . ASN A 1 321 ? -9.750 -12.929 21.985 1.00 87.31 321 ASN A C 1
ATOM 2512 O O . ASN A 1 321 ? -9.884 -12.010 21.159 1.00 87.31 321 ASN A O 1
ATOM 2516 N N . LYS A 1 322 ? -8.710 -12.974 22.825 1.00 91.19 322 LYS A N 1
ATOM 2517 C CA . LYS A 1 322 ? -7.611 -12.002 22.808 1.00 91.19 322 LYS A CA 1
ATOM 2518 C C . LYS A 1 322 ? -6.843 -12.070 21.489 1.00 91.19 322 LYS A C 1
ATOM 2520 O O . LYS A 1 322 ? -6.632 -11.029 20.860 1.00 91.19 322 LYS A O 1
ATOM 2525 N N . TRP A 1 323 ? -6.486 -13.271 21.037 1.00 91.19 323 TRP A N 1
ATOM 2526 C CA . TRP A 1 323 ? -5.810 -13.472 19.758 1.00 91.19 323 TRP A CA 1
ATOM 2527 C C . TRP A 1 323 ? -6.700 -13.146 18.566 1.00 91.19 323 TRP A C 1
ATOM 2529 O O . TRP A 1 323 ? -6.251 -12.448 17.666 1.00 91.19 323 TRP A O 1
ATOM 2539 N N . TYR A 1 324 ? -7.973 -13.529 18.575 1.00 88.81 324 TYR A N 1
ATOM 2540 C CA . TYR A 1 324 ? -8.919 -13.180 17.516 1.00 88.81 324 TYR A CA 1
ATOM 2541 C C . TYR A 1 324 ? -9.021 -11.663 17.327 1.00 88.81 324 TYR A C 1
ATOM 2543 O O . TYR A 1 324 ? -8.928 -11.157 16.209 1.00 88.81 324 TYR A O 1
ATOM 2551 N N . THR A 1 325 ? -9.115 -10.915 18.429 1.00 87.19 325 THR A N 1
ATOM 2552 C CA . THR A 1 325 ? -9.105 -9.446 18.392 1.00 87.19 325 THR A CA 1
ATOM 2553 C C . THR A 1 325 ? -7.767 -8.904 17.881 1.00 87.19 325 THR A C 1
ATOM 2555 O O . THR A 1 325 ? -7.730 -7.931 17.125 1.00 87.19 325 THR A O 1
ATOM 2558 N N . TYR A 1 326 ? -6.657 -9.520 18.288 1.00 89.12 326 TYR A N 1
ATOM 2559 C CA . TYR A 1 326 ? -5.312 -9.128 17.879 1.00 89.12 326 TYR A CA 1
ATOM 2560 C C . TYR A 1 326 ? -5.062 -9.361 16.382 1.00 89.12 326 TYR A C 1
ATOM 2562 O O . TYR A 1 326 ? -4.518 -8.475 15.730 1.00 89.12 326 TYR A O 1
ATOM 2570 N N . LEU A 1 327 ? -5.506 -10.496 15.834 1.00 89.81 327 LEU A N 1
ATOM 2571 C CA . LEU A 1 327 ? -5.336 -10.943 14.443 1.00 89.81 327 LEU A CA 1
ATOM 2572 C C . LEU A 1 327 ? -6.142 -10.136 13.416 1.00 89.81 327 LEU A C 1
ATOM 2574 O O . LEU A 1 327 ? -5.817 -10.154 12.234 1.00 89.81 327 LEU A O 1
ATOM 2578 N N . GLN 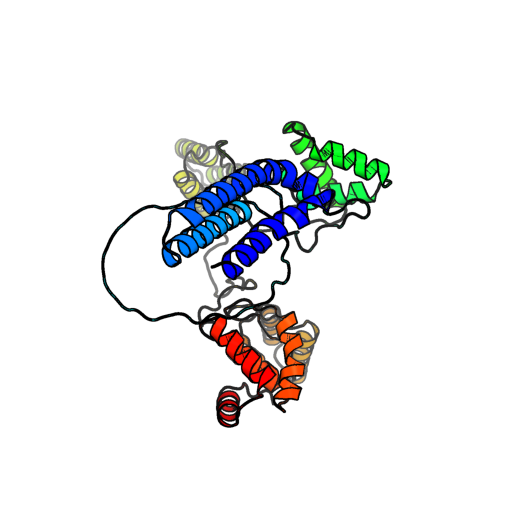A 1 328 ? -7.154 -9.378 13.847 1.00 86.12 328 GLN A N 1
ATOM 2579 C CA . GLN A 1 328 ? -7.950 -8.520 12.958 1.00 86.12 328 GLN A CA 1
ATOM 2580 C C . GLN A 1 328 ? -7.290 -7.178 12.615 1.00 86.12 328 GLN A C 1
ATOM 2582 O O . GLN A 1 328 ? -7.764 -6.461 11.727 1.00 86.12 328 GLN A O 1
ATOM 2587 N N . ARG A 1 329 ? -6.236 -6.791 13.340 1.00 86.75 329 ARG A N 1
ATOM 2588 C CA . ARG A 1 329 ? -5.571 -5.496 13.152 1.00 86.75 329 ARG A CA 1
ATOM 2589 C C . ARG A 1 329 ? -4.501 -5.584 12.053 1.00 86.75 329 ARG A C 1
ATOM 2591 O O . ARG A 1 329 ? -4.037 -6.674 11.739 1.00 86.75 329 ARG A O 1
ATOM 2598 N N . PRO A 1 330 ? -4.058 -4.445 11.502 1.00 84.00 330 PRO A N 1
ATOM 2599 C CA . PRO A 1 330 ? -2.912 -4.434 10.612 1.00 84.00 330 PRO A CA 1
ATOM 2600 C C . PRO A 1 330 ? -1.597 -4.612 11.380 1.00 84.00 330 PRO A C 1
ATOM 2602 O O . PRO A 1 330 ? -1.355 -3.970 12.415 1.00 84.00 330 PRO A O 1
ATOM 2605 N N . PHE A 1 331 ? -0.747 -5.464 10.830 1.00 84.44 331 PHE A N 1
ATOM 2606 C CA . PHE A 1 331 ? 0.549 -5.859 11.349 1.00 84.44 331 PHE A CA 1
ATOM 2607 C C . PHE A 1 331 ? 1.669 -5.202 10.570 1.00 84.44 331 PHE A C 1
ATOM 2609 O O . PHE A 1 331 ? 1.546 -4.965 9.368 1.00 84.44 331 PHE A O 1
ATOM 2616 N N . SER A 1 332 ? 2.765 -4.918 11.265 1.00 82.69 332 SER A N 1
ATOM 2617 C CA . SER A 1 332 ? 4.043 -4.764 10.585 1.00 82.69 332 SER A CA 1
ATOM 2618 C C . SER A 1 332 ? 4.719 -6.110 10.391 1.00 82.69 332 SER A C 1
ATOM 2620 O O . SER A 1 332 ? 4.401 -7.078 11.085 1.00 82.69 332 SER A O 1
ATOM 2622 N N . ARG A 1 333 ? 5.687 -6.159 9.474 1.00 75.31 333 ARG A N 1
ATOM 2623 C CA . ARG A 1 333 ? 6.490 -7.361 9.227 1.00 75.31 333 ARG A CA 1
ATOM 2624 C C . ARG A 1 333 ? 7.099 -7.915 10.514 1.00 75.31 333 ARG A C 1
ATOM 2626 O O . ARG A 1 333 ? 6.955 -9.101 10.782 1.00 75.31 333 ARG A O 1
ATOM 2633 N N . HIS A 1 334 ? 7.689 -7.050 11.339 1.00 76.56 334 HIS A N 1
ATOM 2634 C CA . HIS A 1 334 ? 8.293 -7.471 12.598 1.00 76.56 334 HIS A CA 1
ATOM 2635 C C . HIS A 1 334 ? 7.281 -8.169 13.516 1.00 76.56 334 HIS A C 1
ATOM 2637 O O . HIS A 1 334 ? 7.590 -9.185 14.125 1.00 76.56 334 HIS A O 1
ATOM 2643 N N . GLU A 1 335 ? 6.043 -7.676 13.596 1.00 82.88 335 GLU A N 1
ATOM 2644 C CA . GLU A 1 335 ? 5.001 -8.329 14.394 1.00 82.88 335 GLU A CA 1
ATOM 2645 C C . GLU A 1 335 ? 4.500 -9.633 13.769 1.00 82.88 335 GLU A C 1
ATOM 2647 O O . GLU A 1 335 ? 4.155 -10.557 14.504 1.00 82.88 335 GLU A O 1
ATOM 2652 N N . VAL A 1 336 ? 4.452 -9.726 12.437 1.00 83.12 336 VAL A N 1
ATOM 2653 C CA . VAL A 1 336 ? 4.142 -10.992 11.763 1.00 83.12 336 VAL A CA 1
ATOM 2654 C C . VAL A 1 336 ? 5.199 -12.033 12.124 1.00 83.12 336 VAL A C 1
ATOM 2656 O O . VAL A 1 336 ? 4.851 -13.102 12.614 1.00 83.12 336 VAL A O 1
ATOM 2659 N N . GLU A 1 337 ? 6.477 -11.692 11.984 1.00 78.00 337 GLU A N 1
ATOM 2660 C CA . GLU A 1 337 ? 7.596 -12.606 12.230 1.00 78.00 337 GLU A CA 1
ATOM 2661 C C . GLU A 1 337 ? 7.748 -12.989 13.704 1.00 78.00 337 GLU A C 1
ATOM 2663 O O . GLU A 1 337 ? 7.975 -14.152 14.017 1.00 78.00 337 GLU A O 1
ATOM 2668 N N . THR A 1 338 ? 7.583 -12.038 14.626 1.00 81.38 338 THR A N 1
ATOM 2669 C CA . THR A 1 338 ? 7.808 -12.290 16.061 1.00 81.38 338 THR A CA 1
ATOM 2670 C C . THR A 1 338 ? 6.591 -12.823 16.803 1.00 81.38 338 THR A C 1
ATOM 2672 O O . THR A 1 338 ? 6.741 -13.346 17.906 1.00 81.38 338 THR A O 1
ATOM 2675 N N . LYS A 1 339 ? 5.378 -12.668 16.257 1.00 88.75 339 LYS A N 1
ATOM 2676 C CA . LYS A 1 339 ? 4.142 -13.038 16.968 1.00 88.75 339 LYS A CA 1
ATOM 2677 C C . LYS A 1 339 ? 3.210 -13.915 16.153 1.00 88.75 339 LYS A C 1
ATOM 2679 O O . LYS A 1 339 ? 2.714 -14.898 16.689 1.00 88.75 339 LYS A O 1
ATOM 2684 N N . VAL A 1 340 ? 2.957 -13.582 14.889 1.00 87.94 340 VAL A N 1
ATOM 2685 C CA . VAL A 1 340 ? 1.976 -14.321 14.074 1.00 87.94 340 VAL A CA 1
ATOM 2686 C C . VAL A 1 340 ? 2.542 -15.656 13.587 1.00 87.94 340 VAL A C 1
ATOM 2688 O O . VAL A 1 340 ? 1.847 -16.659 13.690 1.00 87.94 340 VAL A O 1
ATOM 2691 N N . ILE A 1 341 ? 3.790 -15.696 13.111 1.00 82.88 341 ILE A N 1
ATOM 2692 C CA . ILE A 1 341 ? 4.440 -16.942 12.671 1.00 82.88 341 ILE A CA 1
ATOM 2693 C C . ILE A 1 341 ? 4.613 -17.925 13.844 1.00 82.88 341 ILE A C 1
ATOM 2695 O O . ILE A 1 341 ? 4.169 -19.065 13.710 1.00 82.88 341 ILE A O 1
ATOM 2699 N N . PRO A 1 342 ? 5.150 -17.527 15.019 1.00 85.75 342 PRO A N 1
ATOM 2700 C CA . PRO A 1 342 ? 5.243 -18.429 16.169 1.00 85.75 342 PRO A CA 1
ATOM 2701 C C . PRO A 1 342 ? 3.883 -18.945 16.639 1.00 85.75 342 PRO A C 1
ATOM 2703 O O . PRO A 1 342 ? 3.753 -20.122 16.967 1.00 85.75 342 PRO A O 1
ATOM 2706 N N . LEU A 1 343 ? 2.855 -18.088 16.623 1.00 90.38 343 LEU A N 1
ATOM 2707 C CA . LEU A 1 343 ? 1.489 -18.507 16.918 1.00 90.38 343 LEU A CA 1
ATOM 2708 C C . LEU A 1 343 ? 1.028 -19.584 15.937 1.00 90.38 343 LEU A C 1
ATOM 2710 O O . LEU A 1 343 ? 0.553 -20.626 16.371 1.00 90.38 343 LEU A O 1
ATOM 2714 N N . ALA A 1 344 ? 1.172 -19.338 14.636 1.00 86.56 344 ALA A N 1
ATOM 2715 C CA . ALA A 1 344 ? 0.746 -20.262 13.595 1.00 86.56 344 ALA A CA 1
ATOM 2716 C C . ALA A 1 344 ? 1.389 -21.648 13.752 1.00 86.56 344 ALA A C 1
ATOM 2718 O O . ALA A 1 344 ? 0.682 -22.649 13.686 1.00 86.56 344 ALA A O 1
ATOM 2719 N N . LYS A 1 345 ? 2.685 -21.694 14.090 1.00 85.00 345 LYS A N 1
ATOM 2720 C CA . LYS A 1 345 ? 3.394 -22.938 14.427 1.00 85.00 345 LYS A CA 1
ATOM 2721 C C . LYS A 1 345 ? 2.833 -23.628 15.661 1.00 85.00 345 LYS A C 1
ATOM 2723 O O . LYS A 1 345 ? 2.601 -24.828 15.639 1.00 85.00 345 LYS A O 1
ATOM 2728 N N . SER A 1 346 ? 2.573 -22.872 16.729 1.00 87.50 346 SER A N 1
ATOM 2729 C CA . SER A 1 346 ? 2.034 -23.436 17.976 1.00 87.50 346 SER A CA 1
ATOM 2730 C C . SER A 1 346 ? 0.649 -24.073 17.817 1.00 87.50 346 SER A C 1
ATOM 2732 O O . SER A 1 346 ? 0.251 -24.876 18.656 1.00 87.50 346 SER A O 1
ATOM 2734 N N . VAL A 1 347 ? -0.080 -23.724 16.752 1.00 91.00 347 VAL A N 1
ATOM 2735 C CA . VAL A 1 347 ? -1.411 -24.265 16.451 1.00 91.00 347 VAL A CA 1
ATOM 2736 C C . VAL A 1 347 ? -1.460 -25.099 15.173 1.00 91.00 347 VAL A C 1
ATOM 2738 O O . VAL A 1 347 ? -2.556 -25.412 14.715 1.00 91.00 347 VAL A O 1
ATOM 2741 N N . ASP A 1 348 ? -0.297 -25.452 14.618 1.00 86.50 348 ASP A N 1
ATOM 2742 C CA . ASP A 1 348 ? -0.135 -26.259 13.400 1.00 86.50 348 ASP A CA 1
ATOM 2743 C C . ASP A 1 348 ? -0.941 -25.734 12.195 1.00 86.50 348 ASP A C 1
ATOM 2745 O O . ASP A 1 348 ? -1.650 -26.453 11.491 1.00 86.50 348 ASP A O 1
ATOM 2749 N N . VAL A 1 349 ? -0.891 -24.416 11.978 1.00 84.12 349 VAL A N 1
ATOM 2750 C CA . VAL A 1 349 ? -1.583 -23.753 10.869 1.00 84.12 349 VAL A CA 1
ATOM 2751 C C . VAL A 1 349 ? -0.571 -23.134 9.923 1.00 84.12 349 VAL A C 1
ATOM 2753 O O . VAL A 1 349 ? 0.141 -22.191 10.261 1.00 84.12 349 VAL A O 1
ATOM 2756 N N . TYR A 1 350 ? -0.600 -23.585 8.675 1.00 79.12 350 TYR A N 1
ATOM 2757 C CA . TYR A 1 350 ? 0.141 -22.944 7.600 1.00 79.12 350 TYR A CA 1
ATOM 2758 C C . TYR A 1 350 ? -0.511 -21.604 7.223 1.00 79.12 350 TYR A C 1
ATOM 2760 O O . TYR A 1 350 ? -1.658 -21.555 6.765 1.00 79.12 350 TYR A O 1
ATOM 2768 N N . LEU A 1 351 ? 0.219 -20.497 7.405 1.00 71.38 351 LEU A N 1
ATOM 2769 C CA . LEU A 1 351 ? -0.276 -19.152 7.076 1.00 71.38 351 LEU A CA 1
ATOM 2770 C C . LEU A 1 351 ? -0.471 -18.950 5.568 1.00 71.38 351 LEU A C 1
ATOM 2772 O O . LEU A 1 351 ? -1.287 -18.116 5.173 1.00 71.38 351 LEU A O 1
ATOM 2776 N N . GLY A 1 352 ? 0.221 -19.732 4.738 1.00 65.62 352 GLY A N 1
ATOM 2777 C CA . GLY A 1 352 ? 0.305 -19.479 3.307 1.00 65.62 352 GLY A CA 1
ATOM 2778 C C . GLY A 1 352 ? 1.141 -18.247 2.991 1.00 65.62 352 GLY A C 1
ATOM 2779 O O . GLY A 1 352 ? 1.596 -17.524 3.877 1.00 65.62 352 GLY A O 1
ATOM 2780 N N . GLY A 1 353 ? 1.325 -18.017 1.696 1.00 58.41 353 GLY A N 1
ATOM 2781 C CA . GLY A 1 353 ? 1.897 -16.775 1.213 1.00 58.41 353 GLY A CA 1
ATOM 2782 C C . GLY A 1 353 ? 0.836 -15.750 0.817 1.00 58.41 353 GLY A C 1
ATOM 2783 O O . GLY A 1 353 ? -0.323 -16.109 0.614 1.00 58.41 353 GLY A O 1
ATOM 2784 N N . GLY A 1 354 ? 1.234 -14.489 0.653 1.00 59.12 354 GLY A N 1
ATOM 2785 C CA . GLY A 1 354 ? 0.336 -13.411 0.211 1.00 59.12 354 GLY A CA 1
ATOM 2786 C C . GLY A 1 354 ? 0.180 -12.265 1.211 1.00 59.12 354 GLY A C 1
ATOM 2787 O O . GLY A 1 354 ? -0.746 -11.458 1.104 1.00 59.12 354 GLY A O 1
ATOM 2788 N N . TYR A 1 355 ? 1.054 -12.209 2.213 1.00 67.94 355 TYR A N 1
ATOM 2789 C CA . TYR A 1 355 ? 1.050 -11.202 3.265 1.00 67.94 355 TYR A CA 1
ATOM 2790 C C . TYR A 1 355 ? 2.231 -10.252 3.098 1.00 67.94 355 TYR A C 1
ATOM 2792 O O . TYR A 1 355 ? 2.876 -9.851 4.069 1.00 67.94 355 TYR A O 1
ATOM 2800 N N . THR A 1 356 ? 2.488 -9.849 1.850 1.00 63.09 356 THR A N 1
ATOM 2801 C CA . THR A 1 356 ? 3.469 -8.813 1.551 1.00 63.09 356 THR A CA 1
ATOM 2802 C C . THR A 1 356 ? 2.889 -7.429 1.827 1.00 63.09 356 THR A C 1
ATOM 2804 O O . THR A 1 356 ? 1.973 -6.942 1.162 1.00 63.09 356 THR A O 1
ATOM 2807 N N . GLY A 1 357 ? 3.434 -6.774 2.851 1.00 66.75 357 GLY A N 1
ATOM 2808 C CA . GLY A 1 357 ? 3.271 -5.335 3.027 1.00 66.75 357 GLY A CA 1
ATOM 2809 C C . GLY A 1 357 ? 3.912 -4.573 1.862 1.00 66.75 357 GLY A C 1
ATOM 2810 O O . GLY A 1 357 ? 4.737 -5.112 1.128 1.00 66.75 357 GLY A O 1
ATOM 2811 N N . GLY A 1 358 ? 3.567 -3.298 1.697 1.00 64.38 358 GLY A N 1
ATOM 2812 C CA . GLY A 1 358 ? 4.271 -2.386 0.791 1.00 64.38 358 GLY A CA 1
ATOM 2813 C C . GLY A 1 358 ? 5.640 -1.939 1.324 1.00 64.38 358 GLY A C 1
ATOM 2814 O O . GLY A 1 358 ? 6.409 -1.314 0.590 1.00 64.38 358 GLY A O 1
ATOM 2815 N N . GLY A 1 359 ? 5.962 -2.240 2.584 1.00 69.38 359 GLY A N 1
ATOM 2816 C CA . GLY A 1 359 ? 7.266 -1.966 3.188 1.00 69.38 359 GLY A CA 1
ATOM 2817 C C . GLY A 1 359 ? 7.518 -0.475 3.414 1.00 69.38 359 GLY A C 1
ATOM 2818 O O . GLY A 1 359 ? 6.597 0.349 3.357 1.00 69.38 359 GLY A O 1
ATOM 2819 N N . LEU A 1 360 ? 8.784 -0.108 3.663 1.00 66.19 360 LEU A N 1
ATOM 2820 C CA . LEU A 1 360 ? 9.166 1.267 4.023 1.00 66.19 360 LEU A CA 1
ATOM 2821 C C . LEU A 1 360 ? 8.719 2.298 2.967 1.00 66.19 360 LEU A C 1
ATOM 2823 O O . LEU A 1 360 ? 8.312 3.421 3.273 1.00 66.19 360 LEU A O 1
ATOM 2827 N N . HIS A 1 361 ? 8.753 1.865 1.712 1.00 72.81 361 HIS A N 1
ATOM 2828 C CA . HIS A 1 361 ? 8.583 2.699 0.528 1.00 72.81 361 HIS A CA 1
ATOM 2829 C C . HIS A 1 361 ? 7.181 2.647 -0.078 1.00 72.81 361 HIS A C 1
ATOM 2831 O O . HIS A 1 361 ? 6.952 3.241 -1.131 1.00 72.81 361 HIS A O 1
ATOM 2837 N N . ARG A 1 362 ? 6.231 1.963 0.578 1.00 73.19 362 ARG A N 1
ATOM 2838 C CA . ARG A 1 362 ? 4.838 1.825 0.116 1.00 73.19 362 ARG A CA 1
ATOM 2839 C C . ARG A 1 362 ? 4.740 1.276 -1.311 1.00 73.19 362 ARG A C 1
ATOM 2841 O O . ARG A 1 362 ? 4.001 1.807 -2.144 1.00 73.19 362 ARG A O 1
ATOM 2848 N N . PHE A 1 363 ? 5.496 0.220 -1.592 1.00 73.75 363 PHE A N 1
ATOM 2849 C CA . PHE A 1 363 ? 5.362 -0.533 -2.829 1.00 73.75 363 PHE A CA 1
ATOM 2850 C C . PHE A 1 363 ? 3.917 -1.015 -3.018 1.00 73.75 363 PHE A C 1
ATOM 2852 O O . PHE A 1 363 ? 3.194 -1.297 -2.062 1.00 73.75 363 PHE A O 1
ATOM 2859 N N . ASP A 1 364 ? 3.490 -1.081 -4.276 1.00 76.19 364 ASP A N 1
ATOM 2860 C CA . ASP A 1 364 ? 2.171 -1.589 -4.639 1.00 76.19 364 ASP A CA 1
ATOM 2861 C C . ASP A 1 364 ? 2.126 -3.097 -4.376 1.00 76.19 364 ASP A C 1
ATOM 2863 O O . ASP A 1 364 ? 2.761 -3.874 -5.090 1.00 76.19 364 ASP A O 1
ATOM 2867 N N . THR A 1 365 ? 1.369 -3.503 -3.359 1.00 76.62 365 THR A N 1
ATOM 2868 C CA . THR A 1 365 ? 1.276 -4.899 -2.918 1.00 76.62 365 THR A CA 1
ATOM 2869 C C . THR A 1 365 ? 0.789 -5.828 -4.024 1.00 76.62 365 THR A C 1
ATOM 2871 O O . THR A 1 365 ? 1.280 -6.943 -4.139 1.00 76.62 365 THR A O 1
ATOM 2874 N N . LYS A 1 366 ? -0.084 -5.368 -4.932 1.00 79.38 366 LYS A N 1
ATOM 2875 C CA . LYS A 1 366 ? -0.526 -6.192 -6.069 1.00 79.38 366 LYS A CA 1
ATOM 2876 C C . LYS A 1 366 ? 0.605 -6.445 -7.056 1.00 79.38 366 LYS A C 1
ATOM 2878 O O . LYS A 1 366 ? 0.693 -7.528 -7.626 1.00 79.38 366 LYS A O 1
ATOM 2883 N N . LYS A 1 367 ? 1.469 -5.449 -7.268 1.00 83.69 367 LYS A N 1
ATOM 2884 C CA . LYS A 1 367 ? 2.653 -5.612 -8.121 1.00 83.69 367 LYS A CA 1
ATOM 2885 C C . LYS A 1 367 ? 3.687 -6.514 -7.463 1.00 83.69 367 LYS A C 1
ATOM 2887 O O . LYS A 1 367 ? 4.301 -7.305 -8.166 1.00 83.69 367 LYS A O 1
ATOM 2892 N N . LEU A 1 368 ? 3.852 -6.422 -6.144 1.00 82.62 368 LEU A N 1
ATOM 2893 C CA . LEU A 1 368 ? 4.713 -7.331 -5.387 1.00 82.62 368 LEU A CA 1
ATOM 2894 C C . LEU A 1 368 ? 4.222 -8.779 -5.488 1.00 82.62 368 LEU A C 1
ATOM 2896 O O . LEU A 1 368 ? 4.999 -9.659 -5.847 1.00 82.62 368 LEU A O 1
ATOM 2900 N N . GLU A 1 369 ? 2.926 -9.018 -5.291 1.00 81.69 369 GLU A N 1
ATOM 2901 C CA . GLU A 1 369 ? 2.339 -10.350 -5.468 1.00 81.69 369 GLU A CA 1
ATOM 2902 C C . GLU A 1 369 ? 2.507 -10.869 -6.904 1.00 81.69 369 GLU A C 1
ATOM 2904 O O . GLU A 1 369 ? 2.828 -12.037 -7.113 1.00 81.69 369 GLU A O 1
ATOM 2909 N N . ALA A 1 370 ? 2.386 -10.001 -7.913 1.00 86.12 370 ALA A N 1
ATOM 2910 C CA . ALA A 1 370 ? 2.617 -10.375 -9.310 1.00 86.12 370 ALA A CA 1
ATOM 2911 C C . ALA A 1 370 ? 4.090 -10.708 -9.634 1.00 86.12 370 ALA A C 1
ATOM 2913 O O . ALA A 1 370 ? 4.350 -11.427 -10.599 1.00 86.12 370 ALA A O 1
ATOM 2914 N N . LEU A 1 371 ? 5.054 -10.221 -8.843 1.00 86.75 371 LEU A N 1
ATOM 2915 C CA . LEU A 1 371 ? 6.478 -10.557 -8.992 1.00 86.75 371 LEU A CA 1
ATOM 2916 C C . LEU A 1 371 ? 6.809 -11.941 -8.431 1.00 86.75 371 LEU A C 1
ATOM 2918 O O . LEU A 1 371 ? 7.780 -12.568 -8.855 1.00 86.75 371 LEU A O 1
ATOM 2922 N N . LYS A 1 372 ? 5.997 -12.450 -7.504 1.00 87.25 372 LYS A N 1
ATOM 2923 C CA . LYS A 1 372 ? 6.261 -13.705 -6.799 1.00 87.25 372 LYS A CA 1
ATOM 2924 C C . LYS A 1 372 ? 6.435 -14.911 -7.734 1.00 87.25 372 LYS A C 1
ATOM 2926 O O . LYS A 1 372 ? 7.436 -15.611 -7.581 1.00 87.25 372 LYS A O 1
ATOM 2931 N N . PRO A 1 373 ? 5.569 -15.158 -8.743 1.00 88.75 373 PRO A N 1
ATOM 2932 C CA . PRO A 1 373 ? 5.774 -16.262 -9.681 1.00 88.75 373 PRO A CA 1
ATOM 2933 C C . PRO A 1 373 ? 7.041 -16.091 -10.524 1.00 88.75 373 PRO A C 1
ATOM 2935 O O . PRO A 1 373 ? 7.701 -17.077 -10.841 1.00 88.75 373 PRO A O 1
ATOM 2938 N N . GLN A 1 374 ? 7.395 -14.849 -10.872 1.00 89.69 374 GLN A N 1
ATOM 2939 C CA . GLN A 1 374 ? 8.594 -14.557 -11.657 1.00 89.69 374 GLN A CA 1
ATOM 2940 C C . GLN A 1 374 ? 9.854 -14.888 -10.860 1.00 89.69 374 GLN A C 1
ATOM 2942 O O . GLN A 1 374 ? 10.706 -15.618 -11.358 1.00 89.69 374 GLN A O 1
ATOM 2947 N N . LEU A 1 375 ? 9.936 -14.432 -9.607 1.00 90.12 375 LEU A N 1
ATOM 2948 C CA . LEU A 1 375 ? 11.054 -14.742 -8.715 1.00 90.12 375 LEU A CA 1
ATOM 2949 C C . LEU A 1 375 ? 11.144 -16.240 -8.427 1.00 90.12 375 LEU A C 1
ATOM 2951 O O . LEU A 1 375 ? 12.223 -16.813 -8.524 1.00 90.12 375 LEU A O 1
ATOM 2955 N N . ARG A 1 376 ? 10.010 -16.898 -8.163 1.00 91.56 376 ARG A N 1
ATOM 2956 C CA . ARG A 1 376 ? 9.949 -18.350 -7.954 1.00 91.56 376 ARG A CA 1
ATOM 2957 C C . ARG A 1 376 ? 10.575 -19.110 -9.123 1.00 91.56 376 ARG A C 1
ATOM 2959 O O . ARG A 1 376 ? 11.481 -19.916 -8.936 1.00 91.56 376 ARG A O 1
ATOM 2966 N N . ASN A 1 377 ? 10.116 -18.809 -10.337 1.00 89.44 377 ASN A N 1
ATOM 2967 C CA . ASN A 1 377 ? 10.550 -19.509 -11.541 1.00 89.44 377 ASN A CA 1
ATOM 2968 C C . ASN A 1 377 ? 11.993 -19.149 -11.927 1.00 89.44 377 ASN A C 1
ATOM 2970 O O . ASN A 1 377 ? 12.733 -20.012 -12.387 1.00 89.44 377 ASN A O 1
ATOM 2974 N N . LYS A 1 378 ? 12.404 -17.888 -11.748 1.00 91.56 378 LYS A N 1
ATOM 2975 C CA . LYS A 1 378 ? 13.737 -17.417 -12.143 1.00 91.56 378 LYS A CA 1
ATOM 2976 C C . LYS A 1 378 ? 14.829 -17.822 -11.156 1.00 91.56 378 LYS A C 1
ATOM 2978 O O . LYS A 1 378 ? 15.947 -18.104 -11.573 1.00 91.56 378 LYS A O 1
ATOM 2983 N N . CYS A 1 379 ? 14.513 -17.835 -9.865 1.00 89.00 379 CYS A N 1
ATOM 2984 C CA . CYS A 1 379 ? 15.461 -18.151 -8.800 1.00 89.00 379 CYS A CA 1
ATOM 2985 C C . CYS A 1 379 ? 15.405 -19.622 -8.367 1.00 89.00 379 CYS A C 1
ATOM 2987 O O . CYS A 1 379 ? 16.271 -20.041 -7.608 1.00 89.00 379 CYS A O 1
ATOM 2989 N N . GLY A 1 380 ? 14.419 -20.400 -8.832 1.00 87.69 380 GLY A N 1
ATOM 2990 C CA . GLY A 1 380 ? 14.281 -21.818 -8.485 1.00 87.69 380 GLY A CA 1
ATOM 2991 C C . GLY A 1 380 ? 13.958 -22.049 -7.007 1.00 87.69 380 GLY A C 1
ATOM 2992 O O . GLY A 1 380 ? 14.411 -23.028 -6.424 1.00 87.69 380 GLY A O 1
ATOM 2993 N N . VAL A 1 381 ? 13.215 -21.130 -6.392 1.00 86.62 381 VAL A N 1
ATOM 2994 C CA . VAL A 1 381 ? 12.867 -21.161 -4.962 1.00 86.62 381 VAL A CA 1
ATOM 2995 C C . VAL A 1 381 ? 11.384 -21.468 -4.776 1.00 86.62 381 VAL A C 1
ATOM 2997 O O . VAL A 1 381 ? 10.614 -21.355 -5.726 1.00 86.62 381 VAL A O 1
ATOM 3000 N N . ASP A 1 382 ? 10.951 -21.844 -3.574 1.00 85.50 382 ASP A N 1
ATOM 3001 C CA . ASP A 1 382 ? 9.526 -22.019 -3.286 1.00 85.50 382 ASP A CA 1
ATOM 3002 C C . ASP A 1 382 ? 8.787 -20.673 -3.097 1.00 85.50 382 ASP A C 1
ATOM 3004 O O . ASP A 1 382 ? 9.365 -19.583 -3.114 1.00 85.50 382 ASP A O 1
ATOM 3008 N N . SER A 1 383 ? 7.463 -20.749 -2.945 1.00 82.69 383 SER A N 1
ATOM 3009 C CA . SER A 1 383 ? 6.591 -19.578 -2.789 1.00 82.69 383 SER A CA 1
ATOM 3010 C C . SER A 1 383 ? 6.900 -18.756 -1.529 1.00 82.69 383 SER A C 1
ATOM 3012 O O . SER A 1 383 ? 6.842 -17.528 -1.580 1.00 82.69 383 SER A O 1
ATOM 3014 N N . ASN A 1 384 ? 7.229 -19.402 -0.412 1.00 79.19 384 ASN A N 1
ATOM 3015 C CA . ASN A 1 384 ? 7.517 -18.726 0.853 1.00 79.19 384 ASN A CA 1
ATOM 3016 C C . ASN A 1 384 ? 8.882 -18.041 0.803 1.00 79.19 384 ASN A C 1
ATOM 3018 O O . ASN A 1 384 ? 9.036 -16.903 1.244 1.00 79.19 384 ASN A O 1
ATOM 3022 N N . PHE A 1 385 ? 9.862 -18.695 0.187 1.00 84.38 385 PHE A N 1
ATOM 3023 C CA . PHE A 1 385 ? 11.180 -18.115 -0.012 1.00 84.38 385 PHE A CA 1
ATOM 3024 C C . PHE A 1 385 ? 11.124 -16.910 -0.963 1.00 84.38 385 PHE A C 1
ATOM 3026 O O . PHE A 1 385 ? 11.715 -15.872 -0.669 1.00 84.38 385 PHE A O 1
ATOM 3033 N N . ALA A 1 386 ? 10.347 -16.986 -2.050 1.00 87.19 386 ALA A N 1
ATOM 3034 C CA . ALA A 1 386 ? 10.105 -15.844 -2.938 1.00 87.19 386 ALA A CA 1
ATOM 3035 C C . ALA A 1 386 ? 9.431 -14.663 -2.211 1.00 87.19 386 ALA A C 1
ATOM 3037 O O . ALA A 1 386 ? 9.719 -13.501 -2.498 1.00 87.19 386 ALA A O 1
ATOM 3038 N N . GLU A 1 387 ? 8.558 -14.940 -1.243 1.00 81.94 387 GLU A N 1
ATOM 3039 C CA . GLU A 1 387 ? 7.954 -13.911 -0.394 1.00 81.94 387 GLU A CA 1
ATOM 3040 C C . GLU A 1 387 ? 8.977 -13.268 0.540 1.00 81.94 387 GLU A C 1
ATOM 3042 O O . GLU A 1 387 ? 9.069 -12.042 0.601 1.00 81.94 387 GLU A O 1
ATOM 3047 N N . HIS A 1 388 ? 9.818 -14.072 1.194 1.00 82.25 388 HIS A N 1
ATOM 3048 C CA . HIS A 1 388 ? 10.915 -13.564 2.020 1.00 82.25 388 HIS A CA 1
ATOM 3049 C C . HIS A 1 388 ? 11.905 -12.710 1.219 1.00 82.25 388 HIS A C 1
ATOM 3051 O O . HIS A 1 388 ? 12.363 -11.669 1.701 1.00 82.25 388 HIS A O 1
ATOM 3057 N N . MET A 1 389 ? 12.190 -13.096 -0.027 1.00 88.19 389 MET A N 1
ATOM 3058 C CA . MET A 1 389 ? 12.976 -12.287 -0.960 1.00 88.19 389 MET A CA 1
ATOM 3059 C C . MET A 1 389 ? 12.337 -10.912 -1.162 1.00 88.19 389 MET A C 1
ATOM 3061 O O . MET A 1 389 ? 12.971 -9.895 -0.873 1.00 88.19 389 MET A O 1
ATOM 3065 N N . ILE A 1 390 ? 1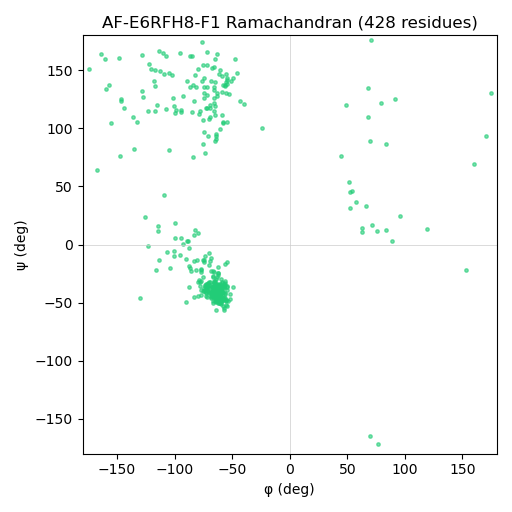1.070 -10.867 -1.590 1.00 87.50 390 ILE A N 1
ATOM 3066 C CA . ILE A 1 390 ? 10.329 -9.613 -1.799 1.00 87.50 390 ILE A CA 1
ATOM 3067 C C . ILE A 1 390 ? 10.374 -8.747 -0.542 1.00 87.50 390 ILE A C 1
ATOM 3069 O O . ILE A 1 390 ? 10.726 -7.570 -0.613 1.00 87.50 390 ILE A O 1
ATOM 3073 N N . LEU A 1 391 ? 10.075 -9.338 0.614 1.00 78.81 391 LEU A N 1
ATOM 3074 C CA . LEU A 1 391 ? 10.065 -8.630 1.885 1.00 78.81 391 LEU A CA 1
ATOM 3075 C C . LEU A 1 391 ? 11.447 -8.046 2.226 1.00 78.81 391 LEU A C 1
ATOM 3077 O O . LEU A 1 391 ? 11.546 -6.933 2.745 1.00 78.81 391 LEU A O 1
ATOM 3081 N N . THR A 1 392 ? 12.526 -8.785 1.964 1.00 83.50 392 THR A N 1
ATOM 3082 C CA . THR A 1 392 ? 13.905 -8.329 2.210 1.00 83.50 392 THR A CA 1
ATOM 3083 C C . THR A 1 392 ? 14.285 -7.168 1.297 1.00 83.50 392 THR A C 1
ATOM 3085 O O . THR A 1 392 ? 14.951 -6.227 1.733 1.00 83.50 392 THR A O 1
ATOM 3088 N N . ALA A 1 393 ? 13.808 -7.182 0.053 1.00 87.00 393 ALA A N 1
ATOM 3089 C CA . ALA A 1 393 ? 14.047 -6.090 -0.874 1.00 87.00 393 ALA A CA 1
ATOM 3090 C C . ALA A 1 393 ? 13.257 -4.822 -0.515 1.00 87.00 393 ALA A C 1
ATOM 3092 O O . ALA A 1 393 ? 13.825 -3.736 -0.495 1.00 87.00 393 ALA A O 1
ATOM 3093 N N . ILE A 1 394 ? 11.969 -4.912 -0.175 1.00 80.81 394 ILE A N 1
ATOM 3094 C CA . ILE A 1 394 ? 11.156 -3.711 0.123 1.00 80.81 394 ILE A CA 1
ATOM 3095 C C . ILE A 1 394 ? 11.555 -2.995 1.424 1.00 80.81 394 ILE A C 1
ATOM 3097 O O . ILE A 1 394 ? 11.139 -1.855 1.647 1.00 80.81 394 ILE A O 1
ATOM 3101 N N . ASN A 1 395 ? 12.352 -3.656 2.265 1.00 76.19 395 ASN A N 1
ATOM 3102 C CA . ASN A 1 395 ? 12.900 -3.116 3.507 1.00 76.19 395 ASN A CA 1
ATOM 3103 C C . ASN A 1 395 ? 14.302 -2.512 3.350 1.00 76.19 395 ASN A C 1
ATOM 3105 O O . ASN A 1 395 ? 14.896 -2.113 4.351 1.00 76.19 395 ASN A O 1
ATOM 3109 N N . GLN A 1 396 ? 14.842 -2.430 2.130 1.00 82.12 396 GLN A N 1
ATOM 3110 C CA . GLN A 1 396 ? 16.097 -1.711 1.913 1.00 82.12 396 GLN A CA 1
ATOM 3111 C C . GLN A 1 396 ? 15.958 -0.227 2.303 1.00 82.12 396 GLN A C 1
ATOM 3113 O O . GLN A 1 396 ? 14.862 0.333 2.177 1.00 82.12 396 GLN A O 1
ATOM 3118 N N . PRO A 1 397 ? 17.039 0.436 2.757 1.00 75.38 397 PRO A N 1
ATOM 3119 C CA . PRO A 1 397 ? 17.001 1.834 3.193 1.00 75.38 397 PRO A CA 1
ATOM 3120 C C . PRO A 1 397 ? 16.422 2.783 2.142 1.00 75.38 397 PRO A C 1
ATOM 3122 O O . PRO A 1 397 ? 15.697 3.721 2.479 1.00 75.38 397 PRO A O 1
ATOM 3125 N N . THR A 1 398 ? 16.690 2.520 0.861 1.00 79.62 398 THR A N 1
ATOM 3126 C CA . THR A 1 398 ? 16.201 3.341 -0.248 1.00 79.62 398 THR A CA 1
ATOM 3127 C C . THR A 1 398 ? 15.324 2.563 -1.230 1.00 79.62 398 THR A C 1
ATOM 3129 O O . THR A 1 398 ? 15.496 1.368 -1.471 1.00 79.62 398 THR A O 1
ATOM 3132 N N . VAL A 1 399 ? 14.394 3.281 -1.876 1.00 79.94 399 VAL A N 1
ATOM 3133 C CA . VAL A 1 399 ? 13.552 2.742 -2.962 1.00 79.94 399 VAL A CA 1
ATOM 3134 C C . VAL A 1 399 ? 14.412 2.183 -4.099 1.00 79.94 399 VAL A C 1
ATOM 3136 O O . VAL A 1 399 ? 14.036 1.205 -4.743 1.00 79.94 399 VAL A O 1
ATOM 3139 N N . LYS A 1 400 ? 15.555 2.828 -4.359 1.00 86.94 400 LYS A N 1
ATOM 3140 C CA . LYS A 1 400 ? 16.478 2.467 -5.432 1.00 86.94 400 LYS A CA 1
ATOM 3141 C C . LYS A 1 400 ? 17.121 1.107 -5.159 1.00 86.94 400 LYS A C 1
ATOM 3143 O O . LYS A 1 400 ? 17.007 0.233 -6.007 1.00 86.94 400 LYS A O 1
ATOM 3148 N N . GLU A 1 401 ? 17.679 0.900 -3.968 1.00 86.00 401 GLU A N 1
ATOM 3149 C CA . GLU A 1 401 ? 18.266 -0.389 -3.564 1.00 86.00 401 GLU A CA 1
ATOM 3150 C C . GLU A 1 401 ? 17.230 -1.519 -3.596 1.00 86.00 401 GLU A C 1
ATOM 3152 O O . GLU A 1 401 ? 17.503 -2.602 -4.110 1.00 86.00 401 GLU A O 1
ATOM 3157 N N . ALA A 1 402 ? 16.010 -1.251 -3.118 1.00 86.31 402 ALA A N 1
ATOM 3158 C CA . ALA A 1 402 ? 14.903 -2.202 -3.185 1.00 86.31 402 ALA A CA 1
ATOM 3159 C C . ALA A 1 402 ? 14.583 -2.617 -4.635 1.00 86.31 402 ALA A C 1
ATOM 3161 O O . ALA A 1 402 ? 14.455 -3.804 -4.943 1.00 86.31 402 ALA A O 1
ATOM 3162 N N . GLN A 1 403 ? 14.475 -1.642 -5.546 1.00 87.50 403 GLN A N 1
ATOM 3163 C CA . GLN A 1 403 ? 14.190 -1.889 -6.963 1.00 87.50 403 GLN A CA 1
ATOM 3164 C C . GLN A 1 403 ? 15.342 -2.593 -7.679 1.00 87.50 403 GLN A C 1
ATOM 3166 O O . GLN A 1 403 ? 15.088 -3.491 -8.482 1.00 87.50 403 GLN A O 1
ATOM 3171 N N . GLU A 1 404 ? 16.587 -2.212 -7.402 1.00 91.31 404 GLU A N 1
ATOM 3172 C CA . GLU A 1 404 ? 17.778 -2.844 -7.972 1.00 91.31 404 GLU A CA 1
ATOM 3173 C C . GLU A 1 404 ? 17.880 -4.306 -7.539 1.00 91.31 404 GLU A C 1
ATOM 3175 O O . GLU A 1 404 ? 18.130 -5.175 -8.372 1.00 91.31 404 GLU A O 1
ATOM 3180 N N . MET A 1 405 ? 17.597 -4.600 -6.268 1.00 91.88 405 MET A N 1
ATOM 3181 C CA . MET A 1 405 ? 17.587 -5.959 -5.734 1.00 91.88 405 MET A CA 1
ATOM 3182 C C . MET A 1 405 ? 16.522 -6.835 -6.412 1.00 91.88 405 MET A C 1
ATOM 3184 O O . MET A 1 405 ? 16.853 -7.897 -6.940 1.00 91.88 405 MET A O 1
ATOM 3188 N N . ILE A 1 406 ? 15.272 -6.359 -6.497 1.00 90.75 406 ILE A N 1
ATOM 3189 C CA . ILE A 1 406 ? 14.180 -7.075 -7.186 1.00 90.75 406 ILE A CA 1
ATOM 3190 C C . ILE A 1 406 ? 14.495 -7.270 -8.673 1.00 90.75 406 ILE A C 1
ATOM 3192 O O . ILE A 1 406 ? 14.306 -8.365 -9.208 1.00 90.75 406 ILE A O 1
ATOM 3196 N N . SER A 1 407 ? 14.977 -6.223 -9.350 1.00 90.50 407 SER A N 1
ATOM 3197 C CA . SER A 1 407 ? 15.285 -6.271 -10.785 1.00 90.50 407 SER A CA 1
ATOM 3198 C C . SER A 1 407 ? 16.414 -7.253 -11.069 1.00 90.50 407 SER A C 1
ATOM 3200 O O . SER A 1 407 ? 16.336 -8.031 -12.014 1.00 90.50 407 SER A O 1
ATOM 3202 N N . ARG A 1 408 ? 17.444 -7.272 -10.219 1.00 93.00 408 ARG A N 1
ATOM 3203 C CA . ARG A 1 408 ? 18.567 -8.198 -10.343 1.00 93.00 408 ARG A CA 1
ATOM 3204 C C . ARG A 1 408 ? 18.129 -9.647 -10.171 1.00 93.00 408 ARG A C 1
ATOM 3206 O O . ARG A 1 408 ? 18.487 -10.461 -11.015 1.00 93.00 408 ARG A O 1
ATOM 3213 N N . TRP A 1 409 ? 17.318 -9.964 -9.160 1.00 93.44 409 TRP A N 1
ATOM 3214 C CA . TRP A 1 409 ? 16.788 -11.323 -8.995 1.00 93.44 409 TRP A CA 1
ATOM 3215 C C . TRP A 1 409 ? 15.863 -11.738 -10.144 1.00 93.44 409 TRP A C 1
ATOM 3217 O O . TRP A 1 409 ? 15.920 -12.876 -10.600 1.00 93.44 409 TRP A O 1
ATOM 3227 N N . SER A 1 410 ? 15.068 -10.804 -10.671 1.00 88.81 410 SER A N 1
ATOM 3228 C CA . SER A 1 410 ? 14.157 -11.066 -11.795 1.00 88.81 410 SER A CA 1
ATOM 3229 C C . SER A 1 410 ? 14.892 -11.281 -13.127 1.00 88.81 410 SER A C 1
ATOM 3231 O O . SER A 1 410 ? 14.450 -12.077 -13.956 1.00 88.81 410 SER A O 1
ATOM 3233 N N . SER A 1 411 ? 16.023 -10.603 -13.343 1.00 89.19 411 SER A N 1
ATOM 3234 C CA . SER A 1 411 ? 16.799 -10.699 -14.588 1.00 89.19 411 SER A CA 1
ATOM 3235 C C . SER A 1 411 ? 17.850 -11.808 -14.543 1.00 89.19 411 SER A C 1
ATOM 3237 O O . SER A 1 411 ? 17.908 -12.647 -15.444 1.00 89.19 411 SER A O 1
ATOM 3239 N N . ASN A 1 412 ? 18.648 -11.838 -13.475 1.00 89.75 412 ASN A N 1
ATOM 3240 C CA . ASN A 1 412 ? 19.865 -12.648 -13.375 1.00 89.75 412 ASN A CA 1
ATOM 3241 C C . ASN A 1 412 ? 19.697 -13.865 -12.455 1.00 89.75 412 ASN A C 1
ATOM 3243 O O . ASN A 1 412 ? 20.600 -14.692 -12.373 1.00 89.75 412 ASN A O 1
ATOM 3247 N N . GLY A 1 413 ? 18.556 -13.985 -11.771 1.00 89.50 413 GLY A N 1
ATOM 3248 C CA . GLY A 1 413 ? 18.354 -15.000 -10.744 1.00 89.50 413 GLY A CA 1
ATOM 3249 C C . GLY A 1 413 ? 19.048 -14.646 -9.428 1.00 89.50 413 GLY A C 1
ATOM 3250 O O . GLY A 1 413 ? 19.528 -13.529 -9.217 1.00 89.50 413 GLY A O 1
ATOM 3251 N N . LEU A 1 414 ? 19.056 -15.609 -8.511 1.00 91.00 414 LEU A N 1
ATOM 3252 C CA . LEU A 1 414 ? 19.615 -15.451 -7.173 1.00 91.00 414 LEU A CA 1
ATOM 3253 C C . LEU A 1 414 ? 20.996 -16.111 -7.102 1.00 91.00 414 LEU A C 1
ATOM 3255 O O . LEU A 1 414 ? 21.136 -17.286 -7.437 1.00 91.00 414 LEU A O 1
ATOM 3259 N N . SER A 1 415 ? 22.019 -15.369 -6.669 1.00 90.25 415 SER A N 1
ATOM 3260 C CA . SER A 1 415 ? 23.356 -15.946 -6.502 1.00 90.25 415 SER A CA 1
ATOM 3261 C C . SER A 1 415 ? 23.409 -16.881 -5.289 1.00 90.25 415 SER A C 1
ATOM 3263 O O . SER A 1 415 ? 22.666 -16.717 -4.320 1.00 90.25 415 SER A O 1
ATOM 3265 N N . ARG A 1 416 ? 24.337 -17.845 -5.301 1.00 87.62 416 ARG A N 1
ATOM 3266 C CA . ARG A 1 416 ? 24.492 -18.815 -4.202 1.00 87.62 416 ARG A CA 1
ATOM 3267 C C . ARG A 1 416 ? 24.811 -18.150 -2.857 1.00 87.62 416 ARG A C 1
ATOM 3269 O O . ARG A 1 416 ? 24.326 -18.600 -1.825 1.00 87.62 416 ARG A O 1
ATOM 3276 N N . VAL A 1 417 ? 25.600 -17.074 -2.870 1.00 89.50 417 VAL A N 1
ATOM 3277 C CA . VAL A 1 417 ? 25.967 -16.322 -1.656 1.00 89.50 417 VAL A CA 1
ATOM 3278 C C . VAL A 1 417 ? 24.738 -15.649 -1.047 1.00 89.50 417 VAL A C 1
ATOM 3280 O O . VAL A 1 417 ? 24.496 -15.750 0.153 1.00 89.50 417 VAL A O 1
ATOM 3283 N N . GLU A 1 418 ? 23.922 -15.007 -1.879 1.00 88.69 418 GLU A N 1
ATOM 3284 C CA . GLU A 1 418 ? 22.707 -14.342 -1.415 1.00 88.69 418 GLU A CA 1
ATOM 3285 C C . GLU A 1 418 ? 21.631 -15.323 -0.982 1.00 88.69 418 GLU A C 1
ATOM 3287 O O . GLU A 1 418 ? 20.916 -15.044 -0.026 1.00 88.69 418 GLU A O 1
ATOM 3292 N N . PHE A 1 419 ? 21.525 -16.471 -1.654 1.00 88.62 419 PHE A N 1
ATOM 3293 C CA . PHE A 1 419 ? 20.631 -17.539 -1.230 1.00 88.62 419 PHE A CA 1
ATOM 3294 C C . PHE A 1 419 ? 20.926 -17.954 0.214 1.00 88.62 419 PHE A C 1
ATOM 3296 O O . PHE A 1 419 ? 20.014 -17.987 1.034 1.00 88.62 419 PHE A O 1
ATOM 3303 N N . GLU A 1 420 ? 22.195 -18.181 0.565 1.00 86.25 420 GLU A N 1
ATOM 3304 C CA . GLU A 1 420 ? 22.570 -18.527 1.940 1.00 86.25 420 GLU A CA 1
ATOM 3305 C C . GLU A 1 420 ? 22.308 -17.385 2.933 1.00 86.25 420 GLU A C 1
ATOM 3307 O O . GLU A 1 420 ? 21.858 -17.627 4.055 1.00 86.25 420 GLU A O 1
ATOM 3312 N N . GLN A 1 421 ? 22.530 -16.131 2.534 1.00 86.94 421 GLN A N 1
ATOM 3313 C CA . GLN A 1 421 ? 22.254 -14.972 3.387 1.00 86.94 421 GLN A CA 1
ATOM 3314 C C . GLN A 1 421 ? 20.750 -14.780 3.643 1.00 86.94 421 GLN A C 1
ATOM 3316 O O . GLN A 1 421 ? 20.328 -14.529 4.776 1.00 86.94 421 GLN A O 1
ATOM 3321 N N . LEU A 1 422 ? 19.927 -14.940 2.607 1.00 86.25 422 LEU A N 1
ATOM 3322 C CA . LEU A 1 422 ? 18.471 -14.894 2.708 1.00 86.25 422 LEU A CA 1
ATOM 3323 C C . LEU A 1 422 ? 17.934 -16.074 3.507 1.00 86.25 422 LEU A C 1
ATOM 3325 O O . LEU A 1 422 ? 17.056 -15.880 4.337 1.00 86.25 422 LEU A O 1
ATOM 3329 N N . ARG A 1 423 ? 18.497 -17.272 3.327 1.00 83.06 423 ARG A N 1
ATOM 3330 C CA . ARG A 1 423 ? 18.112 -18.465 4.087 1.00 83.06 423 ARG A CA 1
ATOM 3331 C C . ARG A 1 423 ? 18.345 -18.288 5.585 1.00 83.06 423 ARG A C 1
ATOM 3333 O O . ARG A 1 423 ? 17.489 -18.660 6.373 1.00 83.06 423 ARG A O 1
ATOM 3340 N N . ARG A 1 424 ? 19.462 -17.670 5.987 1.00 80.62 424 ARG A N 1
ATOM 3341 C CA . ARG A 1 424 ? 19.764 -17.379 7.405 1.00 80.62 424 ARG A CA 1
ATOM 3342 C C . ARG A 1 424 ? 18.829 -16.351 8.040 1.00 80.62 424 ARG A C 1
ATOM 3344 O O . ARG A 1 424 ? 18.669 -16.348 9.253 1.00 80.62 424 ARG A O 1
ATOM 3351 N N . THR A 1 425 ? 18.274 -15.451 7.233 1.00 74.56 425 THR A N 1
ATOM 3352 C CA . THR A 1 425 ? 17.374 -14.377 7.688 1.00 74.56 425 THR A CA 1
ATOM 3353 C C . THR A 1 425 ? 15.903 -14.699 7.439 1.00 74.56 425 THR A C 1
ATOM 3355 O O . THR A 1 425 ? 15.031 -13.930 7.839 1.00 74.56 425 THR A O 1
ATOM 3358 N N . GLY A 1 426 ? 15.631 -15.812 6.757 1.00 67.50 426 GLY A N 1
ATOM 3359 C CA . GLY A 1 426 ? 14.303 -16.305 6.450 1.00 67.50 426 GLY A CA 1
ATOM 3360 C C . GLY A 1 426 ? 13.575 -16.700 7.721 1.00 67.50 426 GLY A C 1
ATOM 3361 O O . GLY A 1 426 ? 14.151 -17.422 8.537 1.00 67.50 426 GLY A O 1
ATOM 3362 N N . PRO A 1 427 ? 12.311 -16.283 7.896 1.00 64.50 427 PRO A N 1
ATOM 3363 C CA . PRO A 1 427 ? 11.440 -16.960 8.831 1.00 64.50 427 PRO A CA 1
ATOM 3364 C C . PRO A 1 427 ? 11.422 -18.438 8.461 1.00 64.50 427 PRO A C 1
ATOM 3366 O O . PRO A 1 427 ? 11.380 -18.799 7.284 1.00 64.50 427 PRO A O 1
ATOM 3369 N N . ASP A 1 428 ? 11.471 -19.297 9.465 1.00 63.19 428 ASP A N 1
ATOM 3370 C CA . ASP A 1 428 ? 11.257 -20.713 9.242 1.00 63.19 428 ASP A CA 1
ATOM 3371 C C . ASP A 1 428 ? 9.766 -20.895 8.923 1.00 63.19 428 ASP A C 1
ATOM 3373 O O . ASP A 1 428 ? 8.929 -20.901 9.823 1.00 63.19 428 ASP A O 1
ATOM 3377 N N . TRP A 1 429 ? 9.428 -20.894 7.634 1.00 51.34 429 TRP A N 1
ATOM 3378 C CA . TRP A 1 429 ? 8.059 -21.014 7.124 1.00 51.34 429 TRP A CA 1
ATOM 3379 C C . TRP A 1 429 ? 7.582 -22.472 7.029 1.00 51.34 429 TRP A C 1
ATOM 3381 O O . TRP A 1 429 ? 6.535 -22.707 6.417 1.00 51.34 429 TRP A O 1
ATOM 3391 N N . ALA A 1 430 ? 8.374 -23.411 7.562 1.00 40.84 430 ALA A N 1
ATOM 3392 C CA . A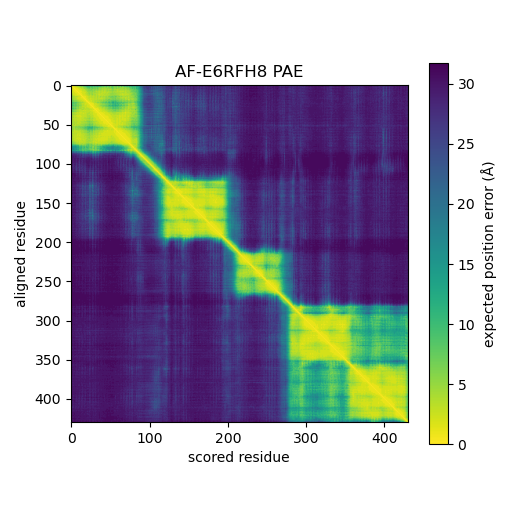LA A 1 430 ? 8.054 -24.830 7.649 1.00 40.84 430 ALA A CA 1
ATOM 3393 C C . ALA A 1 430 ? 6.895 -25.086 8.615 1.00 40.84 430 ALA A C 1
ATOM 3395 O O . ALA A 1 430 ? 6.906 -24.500 9.730 1.00 40.84 430 ALA A O 1
#

pLDDT: mean 72.56, std 19.46, range [23.23, 93.94]

Sequence (430 aa):
MEISMILALVFDLAIPLQYHNDEYLKRKHDKHLENYWPKLVMGCLIEGVAFFLLHPDLFTLVVCLKTSALTAMWMSRDQGGLPIKSSKSFKDEASKSSSSTSRSTAQPKPESFKSSGPPVLANMPTSTHISNPYKDLHRVGYDDPAIAGMILALNSVDKERAKKNMNVWVKEKDKKEVKRRNKNYAQRAKKVGWPSKLDGVGAEGGEVGKLKLKIPKDAVKKAEEAMRSKKIPAGERKKVLSLLNNPKSEKEIQAAAKILERMGIPVEGKKNRGSSDNKAKHKFQKSDSQGGYRDIQLSKDTVQKLVRGMVTQSWAEADINKWYTYLQRPFSRHEVETKVIPLAKSVDVYLGGGYTGGGLHRFDTKKLEALKPQLRNKCGVDSNFAEHMILTAINQPTVKEAQEMISRWSSNGLSRVEFEQLRRTGPDWA

Mean predicted aligned error: 23.16 Å

Organism: Cryptococcus gattii serotype B (strain WM276 / ATCC MYA-4071) (NCBI:txid367775)

Radius of gyration: 32.07 Å; Cα contacts (8 Å, |Δi|>4): 366; chains: 1; bounding box: 66×64×88 Å

Foldseek 3Di:
DVVLLVVLLCLLPVVLVVQCVDPVSCVQQVVVSVVLVVLSVVLVVVLVVCVVVDDPVVSSVSSVVSSVVSVVSVVQADSRNHGDDDPDPDDDDDDDDDDDDDDDDDDDDDDDDDDDADDDDPVADDAPQDPPLVRLLVVQPADRLLSSLLSVVLNVDDNVVSVVSSVCNSPDNDPVVSVVSSVVSSVSSVVVVHDSDDPDDDDDDDDDDPPQPAQPVVLLVLLLVLCVVVVPDPVVNVVLSVLNGGPPDPVSVVVNCVSSVVSVHDRVPDDDPDDDDDDPPQDFQPDPVPLWGQQFAQDPVLLVQLLVLCVVVVHDPVVSVVVSVVNGGGDTPVCCLPPVLVSCVVSVHQSDDQRDGLGPPNNDSVVLVVLQVLLCVQQVHDSQLSSLQLNVLSSPPDPVSSVVSSVCCNPVNDDPVVSVVSVVVGRPSD